Protein AF-A0A7R9H402-F1 (afdb_monomer_lite)

pLDDT: mean 76.62, std 21.18, range [26.0, 96.88]

Organism: Timema poppense (NCBI:txid170557)

Structure (mmCIF, N/CA/C/O backbone):
data_AF-A0A7R9H402-F1
#
_entry.id   AF-A0A7R9H402-F1
#
loop_
_atom_site.group_PDB
_atom_site.id
_atom_site.type_symbol
_atom_site.label_atom_id
_atom_site.label_alt_id
_atom_site.label_comp_id
_atom_site.label_asym_id
_atom_site.label_entity_id
_atom_site.label_seq_id
_atom_site.pdbx_PDB_ins_code
_atom_site.Cartn_x
_atom_site.Cartn_y
_atom_site.Cartn_z
_atom_site.occupancy
_atom_site.B_iso_or_equiv
_atom_site.auth_seq_id
_atom_site.auth_comp_id
_atom_site.auth_asym_id
_atom_site.auth_atom_id
_atom_site.pdbx_PDB_model_num
ATOM 1 N N . GLY A 1 1 ? -50.047 -1.361 28.547 1.00 33.28 1 GLY A N 1
ATOM 2 C CA . GLY A 1 1 ? -51.474 -1.520 28.239 1.00 33.28 1 GLY A CA 1
ATOM 3 C C . GLY A 1 1 ? -52.050 -2.412 29.298 1.00 33.28 1 GLY A C 1
ATOM 4 O O . GLY A 1 1 ? -51.948 -3.623 29.156 1.00 33.28 1 GLY A O 1
ATOM 5 N N . ASP A 1 2 ? -52.531 -1.805 30.378 1.00 35.88 2 ASP A N 1
ATOM 6 C CA . ASP A 1 2 ? -53.203 -2.510 31.464 1.00 35.88 2 ASP A CA 1
ATOM 7 C C . ASP A 1 2 ? -54.542 -3.040 30.960 1.00 35.88 2 ASP A C 1
ATOM 9 O O . ASP A 1 2 ? -55.352 -2.289 30.417 1.00 35.88 2 ASP A O 1
ATOM 13 N N . ARG A 1 3 ? -54.755 -4.350 31.101 1.00 41.81 3 ARG A N 1
ATOM 14 C CA . ARG A 1 3 ? -56.089 -4.941 31.034 1.00 41.81 3 ARG A CA 1
ATOM 15 C C . ARG A 1 3 ? -56.555 -5.130 32.471 1.00 41.81 3 ARG A C 1
ATOM 17 O O . ARG A 1 3 ? -56.022 -5.983 33.177 1.00 41.81 3 ARG A O 1
ATOM 24 N N . ASP A 1 4 ? -57.552 -4.343 32.858 1.00 46.50 4 ASP A N 1
ATOM 25 C CA . ASP A 1 4 ? -58.356 -4.519 34.065 1.00 46.50 4 ASP A CA 1
ATOM 26 C C . ASP A 1 4 ? -59.049 -5.890 34.044 1.00 46.50 4 ASP A C 1
ATOM 28 O O . ASP A 1 4 ? -60.170 -6.053 33.566 1.00 46.50 4 ASP A O 1
ATOM 32 N N . GLY A 1 5 ? -58.358 -6.916 34.534 1.00 53.84 5 GLY A N 1
ATOM 33 C CA . GLY A 1 5 ? -58.950 -8.205 34.864 1.00 53.84 5 GLY A CA 1
ATOM 34 C C . GLY A 1 5 ? -59.250 -8.245 36.356 1.00 53.84 5 GLY A C 1
ATOM 35 O O . GLY A 1 5 ? -58.325 -8.319 37.164 1.00 53.84 5 GLY A O 1
ATOM 36 N N . VAL A 1 6 ? -60.529 -8.205 36.739 1.00 58.22 6 VAL A N 1
ATOM 37 C CA . VAL A 1 6 ? -60.934 -8.402 38.140 1.00 58.22 6 VAL A CA 1
ATOM 38 C C . VAL A 1 6 ? -60.447 -9.781 38.595 1.00 58.22 6 VAL A C 1
ATOM 40 O O . VAL A 1 6 ? -60.819 -10.806 38.026 1.00 58.22 6 VAL A O 1
ATOM 43 N N . ASN A 1 7 ? -59.578 -9.804 39.606 1.00 58.28 7 ASN A N 1
ATOM 44 C CA . ASN A 1 7 ? -58.932 -11.023 40.083 1.00 58.28 7 ASN A CA 1
ATOM 45 C C . ASN A 1 7 ? -59.974 -12.004 40.657 1.00 58.28 7 ASN A C 1
ATOM 47 O O . ASN A 1 7 ? -60.777 -11.637 41.516 1.00 58.28 7 ASN A O 1
ATOM 51 N N . VAL A 1 8 ? -59.943 -13.266 40.217 1.00 59.69 8 VAL A N 1
ATOM 52 C CA . VAL A 1 8 ? -60.850 -14.339 40.675 1.00 59.69 8 VAL A CA 1
ATOM 53 C C . VAL A 1 8 ? -60.802 -14.505 42.201 1.00 59.69 8 VAL A C 1
ATOM 55 O O . VAL A 1 8 ? -61.817 -14.812 42.826 1.00 59.69 8 VAL A O 1
ATOM 58 N N . SER A 1 9 ? -59.655 -14.213 42.824 1.00 58.88 9 SER A N 1
ATOM 59 C CA . SER A 1 9 ? -59.488 -14.236 44.283 1.00 58.88 9 SER A CA 1
ATOM 60 C C . SER A 1 9 ? -60.316 -13.178 45.027 1.00 58.88 9 SER A C 1
ATOM 62 O O . SER A 1 9 ? -60.598 -13.366 46.207 1.00 58.88 9 SER A O 1
ATOM 64 N N . LEU A 1 10 ? -60.744 -12.104 44.352 1.00 69.25 10 LEU A N 1
ATOM 65 C CA . LEU A 1 10 ? -61.640 -11.072 44.891 1.00 69.25 10 LEU A CA 1
ATOM 66 C C . LEU A 1 10 ? -63.116 -11.397 44.629 1.00 69.25 10 LEU A C 1
ATOM 68 O O . LEU A 1 10 ? -63.970 -11.109 45.465 1.00 69.25 10 LEU A O 1
ATOM 72 N N . LEU A 1 11 ? -63.418 -12.045 43.503 1.00 70.06 11 LEU A N 1
ATOM 73 C CA . LEU A 1 11 ? -64.777 -12.439 43.115 1.00 70.06 11 LEU A CA 1
ATOM 74 C C . LEU A 1 11 ? -65.334 -13.573 43.987 1.00 70.06 11 LEU A C 1
ATOM 76 O O . LEU A 1 11 ? -66.489 -13.519 44.403 1.00 70.06 11 LEU A O 1
ATOM 80 N N . VAL A 1 12 ? -64.515 -14.576 44.317 1.00 70.88 12 VAL A N 1
ATOM 81 C CA . VAL A 1 12 ? -64.953 -15.742 45.107 1.00 70.88 12 VAL A CA 1
ATOM 82 C C . VAL A 1 12 ? -65.447 -15.358 46.517 1.00 70.88 12 VAL A C 1
ATOM 84 O O . VAL A 1 12 ? -66.515 -15.831 46.911 1.00 70.88 12 VAL A O 1
ATOM 87 N N . PRO A 1 13 ? -64.761 -14.489 47.288 1.00 73.56 13 PRO A N 1
ATOM 88 C CA . PRO A 1 13 ? -65.270 -13.999 48.569 1.00 73.56 13 PRO A CA 1
ATOM 89 C C . PRO A 1 13 ? -66.532 -13.139 48.444 1.00 73.56 13 PRO A C 1
ATOM 91 O O . PRO A 1 13 ? -67.394 -13.219 49.315 1.00 73.56 13 PRO A O 1
ATOM 94 N N . LEU A 1 14 ? -66.646 -12.328 47.386 1.00 75.38 14 LEU A N 1
ATOM 95 C CA . LEU A 1 14 ? -67.796 -11.446 47.162 1.00 75.38 14 LEU A CA 1
ATOM 96 C C . LEU A 1 14 ? -69.061 -12.240 46.828 1.00 75.38 14 LEU A C 1
ATOM 98 O O . LEU A 1 14 ? -70.107 -11.985 47.412 1.00 75.38 14 LEU A O 1
ATOM 102 N N . VAL A 1 15 ? -68.951 -13.257 45.970 1.00 74.62 15 VAL A N 1
ATOM 103 C CA . VAL A 1 15 ? -70.068 -14.159 45.648 1.00 74.62 15 VAL A CA 1
ATOM 104 C C . VAL A 1 15 ? -70.434 -15.033 46.851 1.00 74.62 15 VAL A C 1
ATOM 106 O O . VAL A 1 15 ? -71.612 -15.254 47.100 1.00 74.62 15 VAL A O 1
ATOM 109 N N . ARG A 1 16 ? -69.454 -15.480 47.655 1.00 74.12 16 ARG A N 1
ATOM 110 C CA . ARG A 1 16 ? -69.721 -16.232 48.900 1.00 74.12 16 ARG A CA 1
ATOM 111 C C . ARG A 1 16 ? -70.418 -15.409 49.985 1.00 74.12 16 ARG A C 1
ATOM 113 O O . ARG A 1 16 ? -71.092 -15.995 50.823 1.00 74.12 16 ARG A O 1
ATOM 120 N N . LYS A 1 17 ? -70.208 -14.090 50.011 1.00 76.31 17 LYS A N 1
ATOM 121 C CA . LYS A 1 17 ? -70.838 -13.167 50.970 1.00 76.31 17 LYS A CA 1
ATOM 122 C C . LYS A 1 17 ? -72.142 -12.556 50.457 1.00 76.31 17 LYS A C 1
ATOM 124 O O . LYS A 1 17 ? -72.828 -11.897 51.230 1.00 76.31 17 LYS A O 1
ATOM 129 N N . ALA A 1 18 ? -72.468 -12.735 49.181 1.00 75.00 18 ALA A N 1
ATOM 130 C CA . ALA A 1 18 ? -73.724 -12.269 48.624 1.00 75.00 18 ALA A CA 1
ATOM 131 C C . ALA A 1 18 ? -74.861 -13.189 49.095 1.00 75.00 18 ALA A C 1
ATOM 133 O O . ALA A 1 18 ? -74.843 -14.392 48.834 1.00 75.00 18 ALA A O 1
ATOM 134 N N . GLU A 1 19 ? -75.852 -12.628 49.787 1.00 69.94 19 GLU A N 1
ATOM 135 C CA . GLU A 1 19 ? -77.073 -13.336 50.187 1.00 69.94 19 GLU A CA 1
ATOM 136 C C . GLU A 1 19 ? -77.995 -13.509 48.971 1.00 69.94 19 GLU A C 1
ATOM 138 O O . GLU A 1 19 ? -78.985 -12.804 48.802 1.00 69.94 19 GLU A O 1
ATOM 143 N N . LEU A 1 20 ? -77.622 -14.422 48.074 1.00 78.69 20 LEU A N 1
ATOM 144 C CA . LEU A 1 20 ? -78.392 -14.743 46.875 1.00 78.69 20 LEU A CA 1
ATOM 145 C C . LEU A 1 20 ? -79.493 -15.755 47.214 1.00 78.69 20 LEU A C 1
ATOM 147 O O . LEU A 1 20 ? -79.241 -16.798 47.822 1.00 78.69 20 LEU A O 1
ATOM 151 N N . SER A 1 21 ? -80.722 -15.479 46.783 1.00 79.81 21 SER A N 1
ATOM 152 C CA . SER A 1 21 ? -81.837 -16.421 46.894 1.00 79.81 21 SER A CA 1
ATOM 153 C C . SER A 1 21 ? -81.616 -17.653 46.007 1.00 79.81 21 SER A C 1
ATOM 155 O O . SER A 1 21 ? -80.896 -17.616 45.009 1.00 79.81 21 SER A O 1
ATOM 157 N N . ARG A 1 22 ? -82.283 -18.772 46.319 1.00 77.38 22 ARG A N 1
ATOM 158 C CA . ARG A 1 22 ? -82.161 -20.023 45.543 1.00 77.38 22 ARG A CA 1
ATOM 159 C C . ARG A 1 22 ? -82.498 -19.839 44.054 1.00 77.38 22 ARG A C 1
ATOM 161 O O . ARG A 1 22 ? -81.888 -20.492 43.214 1.00 77.38 22 ARG A O 1
ATOM 168 N N . SER A 1 23 ? -83.433 -18.944 43.733 1.00 80.12 23 SER A N 1
ATOM 169 C CA . SER A 1 23 ? -83.761 -18.555 42.357 1.00 80.12 23 SER A CA 1
ATOM 170 C C . SER A 1 23 ? -82.635 -17.775 41.684 1.00 80.12 23 SER A C 1
ATOM 172 O O . SER A 1 23 ? -82.338 -18.040 40.528 1.00 80.12 23 SER A O 1
ATOM 174 N N . GLU A 1 24 ? -81.969 -16.863 42.390 1.00 81.06 24 GLU A N 1
ATOM 175 C CA . GLU A 1 24 ? -80.853 -16.079 41.841 1.00 81.06 24 GLU A CA 1
ATOM 176 C C . GLU A 1 24 ? -79.597 -16.931 41.656 1.00 81.06 24 GLU A C 1
ATOM 178 O O . GLU A 1 24 ? -78.908 -16.798 40.649 1.00 81.06 24 GLU A O 1
ATOM 183 N N . VAL A 1 25 ? -79.338 -17.865 42.576 1.00 80.50 25 VAL A N 1
ATOM 184 C CA . VAL A 1 25 ? -78.274 -18.867 42.423 1.00 80.50 25 VAL A CA 1
ATOM 185 C C . VAL A 1 25 ? -78.539 -19.746 41.200 1.00 80.50 25 VAL A C 1
ATOM 187 O O . VAL A 1 25 ? -77.625 -19.966 40.410 1.00 80.50 25 VAL A O 1
ATOM 190 N N . GLN A 1 26 ? -79.777 -20.208 40.996 1.00 81.69 26 GLN A N 1
ATOM 191 C CA . GLN A 1 26 ? -80.131 -21.014 39.825 1.00 81.69 26 GLN A CA 1
ATOM 192 C C . GLN A 1 26 ? -80.039 -20.207 38.522 1.00 81.69 26 GLN A C 1
ATOM 194 O O . GLN A 1 26 ? -79.472 -20.697 37.556 1.00 81.69 26 GLN A O 1
ATOM 199 N N . ILE A 1 27 ? -80.499 -18.951 38.509 1.00 81.00 27 ILE A N 1
ATOM 200 C CA . ILE A 1 27 ? -80.357 -18.048 37.355 1.00 81.00 27 ILE A CA 1
ATOM 201 C C . ILE A 1 27 ? -78.878 -17.819 37.022 1.00 81.00 27 ILE A C 1
ATOM 203 O O . ILE A 1 27 ? -78.514 -17.825 35.849 1.00 81.00 27 ILE A O 1
ATOM 207 N N . LEU A 1 28 ? -78.011 -17.654 38.028 1.00 80.31 28 LEU A N 1
ATOM 208 C CA . LEU A 1 28 ? -76.568 -17.499 37.831 1.00 80.31 28 LEU A CA 1
ATOM 209 C C . LEU A 1 28 ? -75.928 -18.784 37.287 1.00 80.31 28 LEU A C 1
ATOM 211 O O . LEU A 1 28 ? -75.106 -18.714 36.377 1.00 80.31 28 LEU A O 1
ATOM 215 N N . ILE A 1 29 ? -76.329 -19.949 37.806 1.00 79.25 29 ILE A N 1
ATOM 216 C CA . ILE A 1 29 ? -75.907 -21.264 37.305 1.00 79.25 29 ILE A CA 1
ATOM 217 C C . ILE A 1 29 ? -76.334 -21.436 35.843 1.00 79.25 29 ILE A C 1
ATOM 219 O O . ILE A 1 29 ? -75.502 -21.788 35.012 1.00 79.25 29 ILE A O 1
ATOM 223 N N . ASP A 1 30 ? -77.584 -21.119 35.508 1.00 77.56 30 ASP A N 1
ATOM 224 C CA . ASP A 1 30 ? -78.129 -21.259 34.157 1.00 77.56 30 ASP A CA 1
ATOM 225 C C . ASP A 1 30 ? -77.492 -20.258 33.177 1.00 77.56 30 ASP A C 1
ATOM 227 O O . ASP A 1 30 ? -77.243 -20.605 32.026 1.00 77.56 30 ASP A O 1
ATOM 231 N N . LEU A 1 31 ? -77.162 -19.036 33.614 1.00 72.69 31 LEU A N 1
ATOM 232 C CA . LEU A 1 31 ? -76.419 -18.044 32.820 1.00 72.69 31 LEU A CA 1
ATOM 233 C C . LEU A 1 31 ? -74.970 -18.468 32.563 1.00 72.69 31 LEU A C 1
ATOM 235 O O . LEU A 1 31 ? -74.477 -18.301 31.447 1.00 72.69 31 LEU A O 1
ATOM 239 N N . LEU A 1 32 ? -74.290 -19.010 33.575 1.00 73.06 32 LEU A N 1
ATOM 240 C CA . LEU A 1 32 ? -72.915 -19.493 33.450 1.00 73.06 32 LEU A CA 1
ATOM 241 C C . LEU A 1 32 ? -72.846 -20.769 32.599 1.00 73.06 32 LEU A C 1
ATOM 243 O O . LEU A 1 32 ? -71.964 -20.869 31.752 1.00 73.06 32 LEU A O 1
ATOM 247 N N . LEU A 1 33 ? -73.807 -21.688 32.745 1.00 69.81 33 LEU A N 1
ATOM 248 C CA . LEU A 1 33 ? -73.926 -22.898 31.923 1.00 69.81 33 LEU A CA 1
ATOM 249 C C . LEU A 1 33 ? -74.345 -22.586 30.478 1.00 69.81 33 LEU A C 1
ATOM 251 O O . LEU A 1 33 ? -73.743 -23.125 29.552 1.00 69.81 33 LEU A O 1
ATOM 255 N N . ASN A 1 34 ? -75.301 -21.676 30.251 1.00 61.91 34 ASN A N 1
ATOM 256 C CA . ASN A 1 34 ? -75.679 -21.252 28.895 1.00 61.91 34 ASN A CA 1
ATOM 257 C C . ASN A 1 34 ? -74.550 -20.490 28.190 1.00 61.91 34 ASN A C 1
ATOM 259 O O . ASN A 1 34 ? -74.377 -20.638 26.983 1.00 61.91 34 ASN A O 1
ATOM 263 N N . LYS A 1 35 ? -73.730 -19.722 28.921 1.00 58.44 35 LYS A N 1
ATOM 264 C CA . LYS A 1 35 ? -72.498 -19.130 28.368 1.00 58.44 35 LYS A CA 1
ATOM 265 C C . LYS A 1 35 ? -71.402 -20.159 28.085 1.00 58.44 35 LYS A C 1
ATOM 267 O O . LYS A 1 35 ? -70.538 -19.893 27.260 1.00 58.44 35 LYS A O 1
ATOM 272 N N . GLN A 1 36 ? -71.449 -21.324 28.726 1.00 54.25 36 GLN A N 1
ATOM 273 C CA . GLN A 1 36 ? -70.522 -22.432 28.494 1.00 54.25 36 GLN A CA 1
ATOM 274 C C . GLN A 1 36 ? -70.933 -23.317 27.300 1.00 54.25 36 GLN A C 1
ATOM 276 O O . GLN A 1 36 ? -70.096 -24.055 26.788 1.00 54.25 36 GLN A O 1
ATOM 281 N N . GLN A 1 37 ? -72.199 -23.256 26.859 1.00 53.69 37 GLN A N 1
ATOM 282 C CA . GLN A 1 37 ? -72.763 -24.135 25.818 1.00 53.69 37 GLN A CA 1
ATOM 283 C C . GLN A 1 37 ? -73.384 -23.401 24.609 1.00 53.69 37 GLN A C 1
ATOM 285 O O . GLN A 1 37 ? -73.860 -24.051 23.680 1.00 53.69 37 GLN A O 1
ATOM 290 N N . GLY A 1 38 ? -73.399 -22.064 24.586 1.00 48.19 38 GLY A N 1
ATOM 291 C CA . GLY A 1 38 ? -73.928 -21.285 23.461 1.00 48.19 38 GLY A CA 1
ATOM 292 C C . GLY A 1 38 ? -72.970 -21.245 22.254 1.00 48.19 38 GLY A C 1
ATOM 293 O O . GLY A 1 38 ? -71.773 -21.046 22.452 1.00 48.19 38 GLY A O 1
ATOM 294 N N . PRO A 1 39 ? -73.458 -21.349 21.000 1.00 51.41 39 PRO A N 1
ATOM 295 C CA . PRO A 1 39 ? -72.634 -21.339 19.786 1.00 51.41 39 PRO A CA 1
ATOM 296 C C . PRO A 1 39 ? -72.226 -19.914 19.361 1.00 51.41 39 PRO A C 1
ATOM 298 O O . PRO A 1 39 ? -72.243 -19.589 18.177 1.00 51.41 39 PRO A O 1
ATOM 301 N N . ASN A 1 40 ? -71.901 -19.044 20.323 1.00 42.69 40 ASN A N 1
ATOM 302 C CA . ASN A 1 40 ? -71.460 -17.679 20.048 1.00 42.69 40 ASN A CA 1
ATOM 303 C C . ASN A 1 40 ? -69.934 -17.573 20.142 1.00 42.69 40 ASN A C 1
ATOM 305 O O . ASN A 1 40 ? -69.327 -17.778 21.193 1.00 42.69 40 ASN A O 1
ATOM 309 N N . ASP A 1 41 ? -69.375 -17.190 19.001 1.00 49.41 41 ASP A N 1
ATOM 310 C CA . ASP A 1 41 ? -67.984 -17.052 18.553 1.00 49.41 41 ASP A CA 1
ATOM 311 C C . ASP A 1 41 ? -67.081 -16.102 19.385 1.00 49.41 41 ASP A C 1
ATOM 313 O O . ASP A 1 41 ? -66.031 -15.665 18.929 1.00 49.41 41 ASP A O 1
ATOM 317 N N . GLU A 1 42 ? -67.459 -15.762 20.622 1.00 46.34 42 GLU A N 1
ATOM 318 C CA . GLU A 1 42 ? -66.688 -14.878 21.518 1.00 46.34 42 GLU A CA 1
ATOM 319 C C . GLU A 1 42 ? -66.159 -15.587 22.778 1.00 46.34 42 GLU A C 1
ATOM 321 O O . GLU A 1 42 ? -65.463 -14.985 23.595 1.00 46.34 42 GLU A O 1
ATOM 326 N N . HIS A 1 43 ? -66.428 -16.887 22.945 1.00 45.53 43 HIS A N 1
ATOM 327 C CA . HIS A 1 43 ? -65.927 -17.677 24.079 1.00 45.53 43 HIS A CA 1
ATOM 328 C C . HIS A 1 43 ? -64.724 -18.581 23.754 1.00 45.53 43 HIS A C 1
ATOM 330 O O . HIS A 1 43 ? -64.337 -19.420 24.567 1.00 45.53 43 HIS A O 1
ATOM 336 N N . SER A 1 44 ? -64.042 -18.342 22.629 1.00 43.25 44 SER A N 1
ATOM 337 C CA . SER A 1 44 ? -62.791 -19.040 22.289 1.00 43.25 44 SER A CA 1
ATOM 338 C C . SER A 1 44 ? -61.595 -18.648 23.190 1.00 43.25 44 SER A C 1
ATOM 340 O O . SER A 1 44 ? -60.581 -19.346 23.236 1.00 43.25 44 SER A O 1
ATOM 342 N N . GLU A 1 45 ? -61.699 -17.578 23.992 1.00 45.78 45 GLU A N 1
ATOM 343 C CA . GLU A 1 45 ? -60.579 -17.117 24.833 1.00 45.78 45 GLU A CA 1
ATOM 344 C C . GLU A 1 45 ? -60.301 -17.971 26.086 1.00 45.78 45 GLU A C 1
ATOM 346 O O . GLU A 1 45 ? -59.204 -17.871 26.638 1.00 45.78 45 GLU A O 1
ATOM 351 N N . TRP A 1 46 ? -61.229 -18.825 26.542 1.00 45.97 46 TRP A N 1
ATOM 352 C CA . TRP A 1 46 ? -60.999 -19.634 27.754 1.00 45.97 46 TRP A CA 1
ATOM 353 C C . TRP A 1 46 ? -60.494 -21.057 27.502 1.00 45.97 46 TRP A C 1
ATOM 355 O O . TRP A 1 46 ? -59.851 -21.609 28.393 1.00 45.97 46 TRP A O 1
ATOM 365 N N . TYR A 1 47 ? -60.706 -21.635 26.313 1.00 44.66 47 TYR A N 1
ATOM 366 C CA . TYR A 1 47 ? -60.294 -23.024 26.056 1.00 44.66 47 TYR A CA 1
ATOM 367 C C . TYR A 1 47 ? -59.621 -23.296 24.696 1.00 44.66 47 TYR A C 1
ATOM 369 O O . TYR A 1 47 ? -59.000 -24.346 24.576 1.00 44.66 47 TYR A O 1
ATOM 377 N N . GLU A 1 48 ? -59.620 -22.379 23.714 1.00 45.50 48 GLU A N 1
ATOM 378 C CA . GLU A 1 48 ? -59.088 -22.692 22.364 1.00 45.50 48 GLU A CA 1
ATOM 379 C C . GLU A 1 48 ? -58.120 -21.659 21.749 1.00 45.50 48 GLU A C 1
ATOM 381 O O . GLU A 1 48 ? -57.679 -21.815 20.613 1.00 45.50 48 GLU A O 1
ATOM 386 N N . GLY A 1 49 ? -57.687 -20.644 22.503 1.00 41.81 49 GLY A N 1
ATOM 387 C CA . GLY A 1 49 ? -56.836 -19.562 21.978 1.00 41.81 49 GLY A CA 1
ATOM 388 C C . GLY A 1 49 ? -55.346 -19.585 22.344 1.00 41.81 49 GLY A C 1
ATOM 389 O O . GLY A 1 49 ? -54.599 -18.717 21.891 1.00 41.81 49 GLY A O 1
ATOM 390 N N . ARG A 1 50 ? -54.859 -20.530 23.160 1.00 45.44 50 ARG A N 1
ATOM 391 C CA . ARG A 1 50 ? -53.409 -20.726 23.328 1.00 45.44 50 ARG A CA 1
ATOM 392 C C . ARG A 1 50 ? -52.996 -21.935 22.510 1.00 45.44 50 ARG A C 1
ATOM 394 O O . ARG A 1 50 ? -53.123 -23.061 22.975 1.00 45.44 50 ARG A O 1
ATOM 401 N N . GLN A 1 51 ? -52.367 -21.699 21.356 1.00 49.25 51 GLN A N 1
ATOM 402 C CA . GLN A 1 51 ? -51.205 -22.526 21.035 1.00 49.25 51 GLN A CA 1
ATOM 403 C C . GLN A 1 51 ? -50.375 -22.572 22.315 1.00 49.25 51 GLN A C 1
ATOM 405 O O . GLN A 1 51 ? -49.929 -21.519 22.778 1.00 49.25 51 GLN A O 1
ATOM 410 N N . ASP A 1 52 ? -50.317 -23.754 22.928 1.00 58.00 52 ASP A N 1
ATOM 411 C CA . ASP A 1 52 ? -49.670 -24.013 24.205 1.00 58.00 52 ASP A CA 1
ATOM 412 C C . ASP A 1 52 ? -48.391 -23.158 24.273 1.00 58.00 52 ASP A C 1
ATOM 414 O O . ASP A 1 52 ? -47.558 -23.263 23.365 1.00 58.00 52 ASP A O 1
ATOM 418 N N . PRO A 1 53 ? -48.245 -22.216 25.226 1.00 66.00 53 PRO A N 1
ATOM 419 C CA . PRO A 1 53 ? -47.084 -21.329 25.283 1.00 66.00 53 PRO A CA 1
ATOM 420 C C . PRO A 1 53 ? -45.770 -22.119 25.214 1.00 66.00 53 PRO A C 1
ATOM 422 O O . PRO A 1 53 ? -44.786 -21.618 24.678 1.00 66.00 53 PRO A O 1
ATOM 425 N N . VAL A 1 54 ? -45.786 -23.387 25.634 1.00 74.19 54 VAL A N 1
ATOM 426 C CA . VAL A 1 54 ? -44.702 -24.353 25.450 1.00 74.19 54 VAL A CA 1
ATOM 427 C C . VAL A 1 54 ? -44.399 -24.651 23.975 1.00 74.19 54 VAL A C 1
ATOM 429 O O . VAL A 1 54 ? -43.233 -24.700 23.608 1.00 74.19 54 VAL A O 1
ATOM 432 N N . VAL A 1 55 ? -45.390 -24.825 23.099 1.00 78.56 55 VAL A N 1
ATOM 433 C CA . VAL A 1 55 ? -45.197 -25.044 21.650 1.00 78.56 55 VAL A CA 1
ATOM 434 C C . VAL A 1 55 ? -44.629 -23.798 20.972 1.00 78.56 55 VAL A C 1
ATOM 436 O O . VAL A 1 55 ? -43.715 -23.911 20.156 1.00 78.56 55 VAL A O 1
ATOM 439 N N . LYS A 1 56 ? -45.102 -22.601 21.342 1.00 76.00 56 LYS A N 1
ATOM 440 C CA . LYS A 1 56 ? -44.545 -21.342 20.819 1.00 76.00 56 LYS A CA 1
ATOM 441 C C . LYS A 1 56 ? -43.104 -21.129 21.291 1.00 76.00 56 LYS A C 1
ATOM 443 O O . LYS A 1 56 ? -42.255 -20.773 20.479 1.00 76.00 56 LYS A O 1
ATOM 448 N N . LEU A 1 57 ? -42.816 -21.411 22.563 1.00 78.12 57 LEU A N 1
ATOM 449 C CA . LEU A 1 57 ? -41.459 -21.369 23.112 1.00 78.12 57 LEU A CA 1
ATOM 450 C C . LEU A 1 57 ? -40.554 -22.435 22.485 1.00 78.12 57 LEU A C 1
ATOM 452 O O . LEU A 1 57 ? -39.416 -22.127 22.165 1.00 78.12 57 LEU A O 1
ATOM 456 N N . LYS A 1 58 ? -41.054 -23.648 22.223 1.00 80.38 58 LYS A N 1
ATOM 457 C CA . LYS A 1 58 ? -40.315 -24.696 21.498 1.00 80.38 58 LYS A CA 1
ATOM 458 C C . LYS A 1 58 ? -39.995 -24.284 20.065 1.00 80.38 58 LYS A C 1
ATOM 460 O O . LYS A 1 58 ? -38.879 -24.505 19.615 1.00 80.38 58 LYS A O 1
ATOM 465 N N . LYS A 1 59 ? -40.941 -23.659 19.357 1.00 87.44 59 LYS A N 1
ATOM 466 C CA . LYS A 1 59 ? -40.703 -23.138 18.004 1.00 87.44 59 LYS A CA 1
ATOM 467 C C . LYS A 1 59 ? -39.663 -22.015 18.016 1.00 87.44 59 LYS A C 1
ATOM 469 O O . LYS A 1 59 ? -38.743 -22.044 17.211 1.00 87.44 59 LYS A O 1
ATOM 474 N N . GLN A 1 60 ? -39.771 -21.075 18.954 1.00 86.38 60 GLN A N 1
ATOM 475 C CA . GLN A 1 60 ? -38.795 -19.993 19.112 1.00 86.38 60 GLN A CA 1
ATOM 476 C C . GLN A 1 60 ? -37.413 -20.512 19.519 1.00 86.38 60 GLN A C 1
ATOM 478 O O . GLN A 1 60 ? -36.410 -20.005 19.029 1.00 86.38 60 GLN A O 1
ATOM 483 N N . LEU A 1 61 ? -37.352 -21.530 20.381 1.00 87.38 61 LEU A N 1
ATOM 484 C CA . LEU A 1 61 ? -36.107 -22.189 20.758 1.00 87.38 61 LEU A CA 1
ATOM 485 C C . LEU A 1 61 ? -35.471 -22.865 19.540 1.00 87.38 61 LEU A C 1
ATOM 487 O O . LEU A 1 61 ? -34.311 -22.602 19.263 1.00 87.38 61 LEU A O 1
ATOM 491 N N . ALA A 1 62 ? -36.242 -23.625 18.758 1.00 91.38 62 ALA A N 1
ATOM 492 C CA . ALA A 1 62 ? -35.754 -24.265 17.538 1.00 91.38 62 ALA A CA 1
ATOM 493 C C . ALA A 1 62 ? -35.291 -23.245 16.477 1.00 91.38 62 ALA A C 1
ATOM 495 O O . ALA A 1 62 ? -34.275 -23.448 15.819 1.00 91.38 62 ALA A O 1
ATOM 496 N N . GLU A 1 63 ? -35.998 -22.121 16.321 1.00 90.69 63 GLU A N 1
ATOM 497 C CA . GLU A 1 63 ? -35.582 -21.022 15.438 1.00 90.69 63 GLU A CA 1
ATOM 498 C C . GLU A 1 63 ? -34.283 -20.358 15.925 1.00 90.69 63 GLU A C 1
ATOM 500 O O . GLU A 1 63 ? -33.418 -20.032 15.113 1.00 90.69 63 GLU A O 1
ATOM 505 N N . LYS A 1 64 ? -34.109 -20.194 17.243 1.00 89.44 64 LYS A N 1
ATOM 506 C CA . LYS A 1 64 ? -32.882 -19.644 17.840 1.00 89.44 64 LYS A CA 1
ATOM 507 C C . LYS A 1 64 ? -31.707 -20.617 17.777 1.00 89.44 64 LYS A C 1
ATOM 509 O O . LYS A 1 64 ? -30.599 -20.176 17.500 1.00 89.44 64 LYS A O 1
ATOM 514 N N . GLU A 1 65 ? -31.936 -21.910 17.979 1.00 91.50 65 GLU A N 1
ATOM 515 C CA . GLU A 1 65 ? -30.932 -22.966 17.803 1.00 91.50 65 GLU A CA 1
ATOM 516 C C . GLU A 1 65 ? -30.479 -23.055 16.344 1.00 91.50 65 GLU A C 1
ATOM 518 O O . GLU A 1 65 ? -29.283 -23.147 16.077 1.00 91.50 65 GLU A O 1
ATOM 523 N N . LYS A 1 66 ? -31.416 -22.941 15.394 1.00 94.56 66 LYS A N 1
ATOM 524 C CA . LYS A 1 66 ? -31.095 -22.877 13.966 1.00 94.56 66 LYS A CA 1
ATOM 525 C C . LYS A 1 66 ? -30.265 -21.634 13.623 1.00 94.56 66 LYS A C 1
ATOM 527 O O . LYS A 1 66 ? -29.242 -21.766 12.963 1.00 94.56 66 LYS A O 1
ATOM 532 N N . ALA A 1 67 ? -30.662 -20.455 14.103 1.00 89.69 67 ALA A N 1
ATOM 533 C CA . ALA A 1 67 ? -29.904 -19.222 13.879 1.00 89.69 67 ALA A CA 1
ATOM 534 C C . ALA A 1 67 ? -28.499 -19.283 14.506 1.00 89.69 67 ALA A C 1
ATOM 536 O O . ALA A 1 67 ? -27.532 -18.838 13.896 1.00 89.69 67 ALA A O 1
ATOM 537 N N . LEU A 1 68 ? -28.370 -19.885 15.694 1.00 90.88 68 LEU A N 1
ATOM 538 C CA . LEU A 1 68 ? -27.078 -20.097 16.344 1.00 90.88 68 LEU A CA 1
ATOM 539 C C . LEU A 1 68 ? -26.181 -21.040 15.529 1.00 90.88 68 LEU A C 1
ATOM 541 O O . LEU A 1 68 ? -24.984 -20.790 15.421 1.00 90.88 68 LEU A O 1
ATOM 545 N N . ALA A 1 69 ? -26.740 -22.107 14.952 1.00 91.19 69 ALA A N 1
ATOM 546 C CA . ALA A 1 69 ? -25.995 -23.020 14.088 1.00 91.19 69 ALA A CA 1
ATOM 547 C C . ALA A 1 69 ? -25.507 -22.324 12.804 1.00 91.19 69 ALA A C 1
ATOM 549 O O . ALA A 1 69 ? -24.340 -22.463 12.446 1.00 91.19 69 ALA A O 1
ATOM 550 N N . GLU A 1 70 ? -26.363 -21.523 12.160 1.00 92.44 70 GLU A N 1
ATOM 551 C CA . GLU A 1 70 ? -26.001 -20.725 10.978 1.00 92.44 70 GLU A CA 1
ATOM 552 C C . GLU A 1 70 ? -24.898 -19.700 11.301 1.00 92.44 70 GLU A C 1
ATOM 554 O O . GLU A 1 70 ? -23.952 -19.531 10.532 1.00 92.44 70 GLU A O 1
ATOM 559 N N . GLU A 1 71 ? -24.963 -19.052 12.466 1.00 88.12 71 GLU A N 1
ATOM 560 C CA . GLU A 1 71 ? -23.937 -18.105 12.911 1.00 88.12 71 GLU A CA 1
ATOM 561 C C . GLU A 1 71 ? -22.609 -18.805 13.250 1.00 88.12 71 GLU A C 1
ATOM 563 O O . GLU A 1 71 ? -21.536 -18.300 12.912 1.00 88.12 71 GLU A O 1
ATOM 568 N N . GLN A 1 72 ? -22.654 -20.001 13.850 1.00 88.94 72 GLN A N 1
ATOM 569 C CA . GLN A 1 72 ? -21.464 -20.826 14.083 1.00 88.94 72 GLN A CA 1
ATOM 570 C C . GLN A 1 72 ? -20.809 -21.276 12.771 1.00 88.94 72 GLN A C 1
ATOM 572 O O . GLN A 1 72 ? -19.581 -21.239 12.663 1.00 88.94 72 GLN A O 1
ATOM 577 N N . GLU A 1 73 ? -21.598 -21.664 11.770 1.00 92.69 73 GLU A N 1
ATOM 578 C CA . GLU A 1 73 ? -21.099 -22.039 10.444 1.00 92.69 73 GLU A CA 1
ATOM 579 C C . GLU A 1 73 ? -20.484 -20.831 9.718 1.00 92.69 73 GLU A C 1
ATOM 581 O O . GLU A 1 73 ? -19.368 -20.918 9.201 1.00 92.69 73 GLU A O 1
ATOM 586 N N . ALA A 1 74 ? -21.136 -19.666 9.774 1.00 89.69 74 ALA A N 1
ATOM 587 C CA . ALA A 1 74 ? -20.590 -18.421 9.237 1.00 89.69 74 ALA A CA 1
ATOM 588 C C . ALA A 1 74 ? -19.276 -18.021 9.934 1.00 89.69 74 ALA A C 1
ATOM 590 O O . ALA A 1 74 ? -18.303 -17.653 9.270 1.00 89.69 74 ALA A O 1
ATOM 591 N N . ALA A 1 75 ? -19.196 -18.150 11.262 1.00 83.38 75 ALA A N 1
ATOM 592 C CA . ALA A 1 75 ? -17.973 -17.884 12.015 1.00 83.38 75 ALA A CA 1
ATOM 593 C C . ALA A 1 75 ? -16.838 -18.852 11.636 1.00 83.38 75 ALA A C 1
ATOM 595 O O . ALA A 1 75 ? -15.686 -18.429 11.491 1.00 83.38 75 ALA A O 1
ATOM 596 N N . GLN A 1 76 ? -17.146 -20.136 11.424 1.00 90.44 76 GLN A N 1
ATOM 597 C CA . GLN A 1 76 ? -16.174 -21.116 10.931 1.00 90.44 76 GLN A CA 1
ATOM 598 C C . GLN A 1 76 ? -15.696 -20.781 9.514 1.00 90.44 76 GLN A C 1
ATOM 600 O O . GLN A 1 76 ? -14.489 -20.828 9.265 1.00 90.44 76 GLN A O 1
ATOM 605 N N . ALA A 1 77 ? -16.596 -20.368 8.618 1.00 90.81 77 ALA A N 1
ATOM 606 C CA . ALA A 1 77 ? -16.256 -19.949 7.259 1.00 90.81 77 ALA A CA 1
ATOM 607 C C . ALA A 1 77 ? -15.331 -18.716 7.247 1.00 90.81 77 ALA A C 1
ATOM 609 O O . ALA A 1 77 ? -14.328 -18.677 6.523 1.00 90.81 77 ALA A O 1
ATOM 610 N N . VAL A 1 78 ? -15.603 -17.730 8.109 1.00 88.88 78 VAL A N 1
ATOM 611 C CA . VAL A 1 78 ? -14.729 -16.561 8.291 1.00 88.88 78 VAL A CA 1
ATOM 612 C C . VAL A 1 78 ? -13.366 -16.984 8.843 1.00 88.88 78 VAL A C 1
ATOM 614 O O . VAL A 1 78 ? -12.338 -16.545 8.327 1.00 88.88 78 VAL A O 1
ATOM 617 N N . GLN A 1 79 ? -13.315 -17.882 9.833 1.00 87.81 79 GLN A N 1
ATOM 618 C CA . GLN A 1 79 ? -12.046 -18.401 10.355 1.00 87.81 79 GLN A CA 1
ATOM 619 C C . GLN A 1 79 ? -11.237 -19.167 9.302 1.00 87.81 79 GLN A C 1
ATOM 621 O O . GLN A 1 79 ? -10.012 -19.020 9.260 1.00 87.81 79 GLN A O 1
ATOM 626 N N . SER A 1 80 ? -11.878 -19.970 8.445 1.00 89.06 80 SER A N 1
ATOM 627 C CA . SER A 1 80 ? -11.181 -20.640 7.343 1.00 89.06 80 SER A CA 1
ATOM 628 C C . SER A 1 80 ? -10.627 -19.637 6.341 1.00 89.06 80 SER A C 1
ATOM 630 O O . SER A 1 80 ? -9.457 -19.752 5.975 1.00 89.06 80 SER A O 1
ATOM 632 N N . LYS A 1 81 ? -11.403 -18.607 5.978 1.00 93.00 81 LYS A N 1
ATOM 633 C CA . LYS A 1 81 ? -10.942 -17.576 5.044 1.00 93.00 81 LYS A CA 1
ATOM 634 C C . LYS A 1 81 ? -9.787 -16.764 5.623 1.00 93.00 81 LYS A C 1
ATOM 636 O O . LYS A 1 81 ? -8.817 -16.487 4.930 1.00 93.00 81 LYS A O 1
ATOM 641 N N . LEU A 1 82 ? -9.826 -16.464 6.920 1.00 88.25 82 LEU A N 1
ATOM 642 C CA . LEU A 1 82 ? -8.732 -15.785 7.611 1.00 88.25 82 LEU A CA 1
ATOM 643 C C . LEU A 1 82 ? -7.447 -16.631 7.631 1.00 88.25 82 LEU A C 1
ATOM 645 O O . LEU A 1 82 ? -6.343 -16.095 7.548 1.00 88.25 82 LEU A O 1
ATOM 649 N N . ARG A 1 83 ? -7.577 -17.958 7.742 1.00 91.94 83 ARG A N 1
ATOM 650 C CA . ARG A 1 83 ? -6.441 -18.890 7.689 1.00 91.94 83 ARG A CA 1
ATOM 651 C C . ARG A 1 83 ? -5.837 -18.963 6.285 1.00 91.94 83 ARG A C 1
ATOM 653 O O . ARG A 1 83 ? -4.616 -18.965 6.164 1.00 91.94 83 ARG A O 1
ATOM 660 N N . GLU A 1 84 ? -6.678 -18.971 5.255 1.00 89.94 84 GLU A N 1
ATOM 661 C CA . GLU A 1 84 ? -6.269 -18.933 3.848 1.00 89.94 84 GLU A CA 1
ATOM 662 C C . GLU A 1 84 ? -5.544 -17.621 3.515 1.00 89.94 84 GLU A C 1
ATOM 664 O O . GLU A 1 84 ? -4.394 -17.662 3.090 1.00 89.94 84 GLU A O 1
ATOM 669 N N . LEU A 1 85 ? -6.127 -16.468 3.864 1.00 88.94 85 LEU A N 1
ATOM 670 C CA . LEU A 1 85 ? -5.504 -15.151 3.671 1.00 88.94 85 LEU A CA 1
ATOM 671 C C . LEU A 1 85 ? -4.158 -15.025 4.399 1.00 88.94 85 LEU A C 1
ATOM 673 O O . LEU A 1 85 ? -3.215 -14.443 3.873 1.00 88.94 85 LEU A O 1
ATOM 677 N N . ARG A 1 86 ? -4.027 -15.599 5.604 1.00 88.12 86 ARG A N 1
ATOM 678 C CA . ARG A 1 86 ? -2.734 -15.657 6.312 1.00 88.12 86 ARG A CA 1
ATOM 679 C C . ARG A 1 86 ? -1.705 -16.513 5.571 1.00 88.12 86 ARG A C 1
ATOM 681 O O . ARG A 1 86 ? -0.525 -16.168 5.575 1.00 88.12 86 ARG A O 1
ATOM 688 N N . SER A 1 87 ? -2.129 -17.620 4.965 1.00 89.06 87 SER A N 1
ATOM 689 C CA . SER A 1 87 ? -1.254 -18.479 4.161 1.00 89.06 87 SER A CA 1
ATOM 690 C C . SER A 1 87 ? -0.804 -17.771 2.883 1.00 89.06 87 SER A C 1
ATOM 692 O O . SER A 1 87 ? 0.388 -17.758 2.583 1.00 89.06 87 SER A O 1
ATOM 694 N N . GLU A 1 88 ? -1.734 -17.131 2.171 1.00 90.12 88 GLU A N 1
ATOM 695 C CA . GLU A 1 88 ? -1.456 -16.342 0.967 1.00 90.12 88 GLU A CA 1
ATOM 696 C C . GLU A 1 88 ? -0.495 -15.190 1.273 1.00 90.12 88 GLU A C 1
ATOM 698 O O . GLU A 1 88 ? 0.550 -15.077 0.632 1.00 90.12 88 GLU A O 1
ATOM 703 N N . LEU A 1 89 ? -0.765 -14.411 2.326 1.00 86.56 89 LEU A N 1
ATOM 704 C CA . LEU A 1 89 ? 0.105 -13.318 2.765 1.00 86.56 89 LEU A CA 1
ATOM 705 C C . LEU A 1 89 ? 1.523 -13.807 3.086 1.00 86.56 89 LEU A C 1
ATOM 707 O O . LEU A 1 89 ? 2.502 -13.171 2.698 1.00 86.56 89 LEU A O 1
ATOM 711 N N . ASN A 1 90 ? 1.653 -14.945 3.772 1.00 86.62 90 ASN A N 1
ATOM 712 C CA . ASN A 1 90 ? 2.962 -15.528 4.063 1.00 86.62 90 ASN A CA 1
ATOM 713 C C . ASN A 1 90 ? 3.683 -15.995 2.790 1.00 86.62 90 ASN A C 1
ATOM 715 O O . ASN A 1 90 ? 4.896 -15.809 2.680 1.00 86.62 90 ASN A O 1
ATOM 719 N N . SER A 1 91 ? 2.958 -16.566 1.825 1.00 88.56 91 SER A N 1
ATOM 720 C CA . SER A 1 91 ? 3.535 -16.989 0.545 1.00 88.56 91 SER A CA 1
ATOM 721 C C . SER A 1 91 ? 4.013 -15.800 -0.296 1.00 88.56 91 SER A C 1
ATOM 723 O O . SER A 1 91 ? 5.146 -15.816 -0.779 1.00 88.56 91 SER A O 1
ATOM 725 N N . GLU A 1 92 ? 3.227 -14.722 -0.375 1.00 88.06 92 GLU A N 1
ATOM 726 C CA . GLU A 1 92 ? 3.610 -13.496 -1.081 1.00 88.06 92 GLU A CA 1
ATOM 727 C C . GLU A 1 92 ? 4.765 -12.785 -0.383 1.00 88.06 92 GLU A C 1
ATOM 729 O O . GLU A 1 92 ? 5.719 -12.367 -1.037 1.00 88.06 92 GLU A O 1
ATOM 734 N N . ARG A 1 93 ? 4.764 -12.734 0.954 1.00 87.62 93 ARG A N 1
ATOM 735 C CA . ARG A 1 93 ? 5.905 -12.219 1.716 1.00 87.62 93 ARG A CA 1
ATOM 736 C C . ARG A 1 93 ? 7.178 -13.011 1.416 1.00 87.62 93 ARG A C 1
ATOM 738 O O . ARG A 1 93 ? 8.230 -12.403 1.225 1.00 87.62 93 ARG A O 1
ATOM 745 N N . SER A 1 94 ? 7.105 -14.341 1.340 1.00 88.38 94 SER A N 1
ATOM 746 C CA . SER A 1 94 ? 8.257 -15.175 0.969 1.00 88.38 94 SER A CA 1
ATOM 747 C C . SER A 1 94 ? 8.727 -14.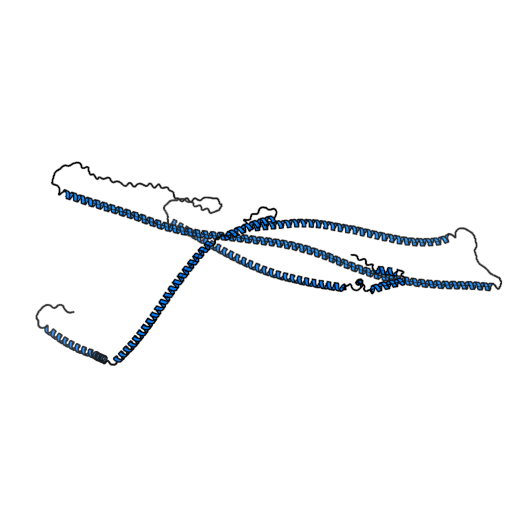888 -0.459 1.00 88.38 94 SER A C 1
ATOM 749 O O . SER A 1 94 ? 9.930 -14.760 -0.690 1.00 88.38 94 SER A O 1
ATOM 751 N N . ARG A 1 95 ? 7.795 -14.738 -1.408 1.00 93.69 95 ARG A N 1
ATOM 752 C CA . ARG A 1 95 ? 8.095 -14.426 -2.812 1.00 93.69 95 ARG A CA 1
ATOM 753 C C . ARG A 1 95 ? 8.771 -13.064 -2.963 1.00 93.69 95 ARG A C 1
ATOM 755 O O . ARG A 1 95 ? 9.811 -12.972 -3.608 1.00 93.69 95 ARG A O 1
ATOM 762 N N . LEU A 1 96 ? 8.232 -12.030 -2.316 1.00 87.75 96 LEU A N 1
ATOM 763 C CA . LEU A 1 96 ? 8.825 -10.692 -2.287 1.00 87.75 96 LEU A CA 1
ATOM 764 C C . LEU A 1 96 ? 10.210 -10.708 -1.636 1.00 87.75 96 LEU A C 1
ATOM 766 O O . LEU A 1 96 ? 11.143 -10.139 -2.187 1.00 87.75 96 LEU A O 1
ATOM 770 N N . THR A 1 97 ? 10.377 -11.422 -0.519 1.00 88.69 97 THR A N 1
ATOM 771 C CA . THR A 1 97 ? 11.688 -11.560 0.140 1.00 88.69 97 THR A CA 1
ATOM 772 C C . THR A 1 97 ? 12.725 -12.181 -0.801 1.00 88.69 97 THR A C 1
ATOM 774 O O . THR A 1 97 ? 13.857 -11.710 -0.877 1.00 88.69 97 THR A O 1
ATOM 777 N N . GLN A 1 98 ? 12.341 -13.211 -1.561 1.00 91.62 98 GLN A N 1
ATOM 778 C CA . GLN A 1 98 ? 13.220 -13.838 -2.547 1.00 91.62 98 GLN A CA 1
ATOM 779 C C . GLN A 1 98 ? 13.556 -12.894 -3.712 1.00 91.62 98 GLN A C 1
ATOM 781 O O . GLN A 1 98 ? 14.716 -12.826 -4.114 1.00 91.62 98 GLN A O 1
ATOM 786 N N . MET A 1 99 ? 12.571 -12.150 -4.222 1.00 89.44 99 MET A N 1
ATOM 787 C CA . MET A 1 99 ? 12.759 -11.156 -5.285 1.00 89.44 99 MET A CA 1
ATOM 788 C C . MET A 1 99 ? 13.712 -10.037 -4.840 1.00 89.44 99 MET A C 1
ATOM 790 O O . MET A 1 99 ? 14.646 -9.704 -5.564 1.00 89.44 99 MET A O 1
ATOM 794 N N . CYS A 1 100 ? 13.535 -9.506 -3.625 1.00 85.12 100 CYS A N 1
ATOM 795 C CA . CYS A 1 100 ? 14.444 -8.516 -3.046 1.00 85.12 100 CYS A CA 1
ATOM 796 C C . CYS A 1 100 ? 15.870 -9.064 -2.956 1.00 85.12 100 CYS A C 1
ATOM 798 O O . CYS A 1 100 ? 16.800 -8.400 -3.401 1.00 85.12 100 CYS A O 1
ATOM 800 N N . ARG A 1 101 ? 16.043 -10.307 -2.484 1.00 91.69 101 ARG A N 1
ATOM 801 C CA . ARG A 1 101 ? 17.365 -10.943 -2.412 1.00 91.69 101 ARG A CA 1
ATOM 802 C C . ARG A 1 101 ? 18.027 -11.071 -3.786 1.00 91.69 101 ARG A C 1
ATOM 804 O O . ARG A 1 101 ? 19.220 -10.827 -3.914 1.00 91.69 101 ARG A O 1
ATOM 811 N N . GLN A 1 102 ? 17.267 -11.426 -4.822 1.00 89.50 102 GLN A N 1
ATOM 812 C CA . GLN A 1 102 ? 17.782 -11.504 -6.195 1.00 89.50 102 GLN A CA 1
ATOM 813 C C . GLN A 1 102 ? 18.211 -10.133 -6.729 1.00 89.50 102 GLN A C 1
ATOM 815 O O . GLN A 1 102 ? 19.240 -10.027 -7.393 1.00 89.50 102 GLN A O 1
ATOM 820 N N . LEU A 1 103 ? 17.446 -9.081 -6.429 1.00 88.00 103 LEU A N 1
ATOM 821 C CA . LEU A 1 103 ? 17.802 -7.715 -6.810 1.00 88.00 103 LEU A CA 1
ATOM 822 C C . LEU A 1 103 ? 19.041 -7.220 -6.052 1.00 88.00 103 LEU A C 1
ATOM 824 O O . LEU A 1 103 ? 19.904 -6.596 -6.661 1.00 88.00 103 LEU A O 1
ATOM 828 N N . GLU A 1 104 ? 19.178 -7.543 -4.765 1.00 86.00 104 GLU A N 1
ATOM 829 C CA . GLU A 1 104 ? 20.376 -7.253 -3.965 1.00 86.00 104 GLU A CA 1
ATOM 830 C C . GLU A 1 104 ? 21.614 -7.992 -4.499 1.00 86.00 104 GLU A C 1
ATOM 832 O O . GLU A 1 104 ? 22.682 -7.398 -4.662 1.00 86.00 104 GLU A O 1
ATOM 837 N N . GLU A 1 105 ? 21.482 -9.275 -4.844 1.00 91.88 105 GLU A N 1
ATOM 838 C CA . GLU A 1 105 ? 22.541 -10.056 -5.497 1.00 91.88 105 GLU A CA 1
ATOM 839 C C . GLU A 1 105 ? 22.919 -9.460 -6.865 1.00 91.88 105 GLU A C 1
ATOM 841 O O . GLU A 1 105 ? 24.100 -9.325 -7.185 1.00 91.88 105 GLU A O 1
ATOM 846 N N . GLY A 1 106 ? 21.936 -9.024 -7.657 1.00 89.56 106 GLY A N 1
ATOM 847 C CA . GLY A 1 106 ? 22.174 -8.337 -8.927 1.00 89.56 106 GLY A CA 1
ATOM 848 C C . GLY A 1 106 ? 22.883 -6.992 -8.748 1.00 89.56 106 GLY A C 1
ATOM 849 O O . GLY A 1 106 ? 23.834 -6.688 -9.473 1.00 89.56 106 GLY A O 1
ATOM 850 N N . LEU A 1 107 ? 22.468 -6.205 -7.754 1.00 87.25 107 LEU A N 1
ATOM 851 C CA . LEU A 1 107 ? 23.079 -4.920 -7.432 1.00 87.25 107 LEU A CA 1
ATOM 852 C C . LEU A 1 107 ? 24.532 -5.106 -6.992 1.00 87.25 107 LEU A C 1
ATOM 854 O O . LEU A 1 107 ? 25.415 -4.450 -7.534 1.00 87.25 107 LEU A O 1
ATOM 858 N N . THR A 1 108 ? 24.798 -6.040 -6.077 1.00 90.38 108 THR A N 1
ATOM 859 C CA . THR A 1 108 ? 26.162 -6.337 -5.609 1.00 90.38 108 THR A CA 1
ATOM 860 C C . THR A 1 108 ? 27.064 -6.840 -6.738 1.00 90.38 108 THR A C 1
ATOM 862 O O . THR A 1 108 ? 28.213 -6.400 -6.839 1.00 90.38 108 THR A O 1
ATOM 865 N N . ALA A 1 109 ? 26.547 -7.675 -7.647 1.00 91.88 109 ALA A N 1
ATOM 866 C CA . ALA A 1 109 ? 27.272 -8.088 -8.846 1.00 91.88 109 ALA A CA 1
ATOM 867 C C . ALA A 1 109 ? 27.631 -6.880 -9.728 1.00 91.88 109 ALA A C 1
ATOM 869 O O . ALA A 1 109 ? 28.797 -6.713 -10.095 1.00 91.88 109 ALA A O 1
ATOM 870 N N . LYS A 1 110 ? 26.676 -5.979 -9.992 1.00 90.06 110 LYS A N 1
ATOM 871 C CA . LYS A 1 110 ? 26.932 -4.755 -10.767 1.00 90.06 110 LYS A CA 1
ATOM 872 C C . LYS A 1 110 ? 27.894 -3.797 -10.078 1.00 90.06 110 LYS A C 1
ATOM 874 O O . LYS A 1 110 ? 28.774 -3.254 -10.742 1.00 90.06 110 LYS A O 1
ATOM 879 N N . THR A 1 111 ? 27.822 -3.651 -8.759 1.00 87.25 111 THR A N 1
ATOM 880 C CA . THR A 1 111 ? 28.813 -2.891 -7.989 1.00 87.25 111 THR A CA 1
ATOM 881 C C . THR A 1 111 ? 30.214 -3.489 -8.145 1.00 87.25 111 THR A C 1
ATOM 883 O O . THR A 1 111 ? 31.172 -2.746 -8.350 1.00 87.25 111 THR A O 1
ATOM 886 N N . SER A 1 112 ? 30.353 -4.820 -8.123 1.00 91.00 112 SER A N 1
ATOM 887 C CA . SER A 1 112 ? 31.650 -5.483 -8.323 1.00 91.00 112 SER A CA 1
ATOM 888 C C . SER A 1 112 ? 32.202 -5.323 -9.750 1.00 91.00 112 SER A C 1
ATOM 890 O O . SER A 1 112 ? 33.408 -5.125 -9.926 1.00 91.00 112 SER A O 1
ATOM 892 N N . GLU A 1 113 ? 31.335 -5.327 -10.771 1.00 93.44 113 GLU A N 1
ATOM 893 C CA . GLU A 1 113 ? 31.712 -5.035 -12.162 1.00 93.44 113 GLU A CA 1
ATOM 894 C C . GLU A 1 113 ? 32.230 -3.599 -12.295 1.00 93.44 113 GLU A C 1
ATOM 896 O O . GLU A 1 113 ? 33.311 -3.384 -12.844 1.00 93.44 113 GLU A O 1
ATOM 901 N N . VAL A 1 114 ? 31.503 -2.622 -11.739 1.00 89.44 114 VAL A N 1
ATOM 902 C CA . VAL A 1 114 ? 31.921 -1.212 -11.724 1.00 89.44 114 VAL A CA 1
ATOM 903 C C . VAL A 1 114 ? 33.259 -1.055 -11.006 1.00 89.44 114 VAL A C 1
ATOM 905 O O . VAL A 1 114 ? 34.157 -0.409 -11.541 1.00 89.44 114 VAL A O 1
ATOM 908 N N . GLN A 1 115 ? 33.444 -1.700 -9.853 1.00 91.75 115 GLN A N 1
ATOM 909 C CA . GLN A 1 115 ? 34.712 -1.664 -9.125 1.00 91.75 115 GLN A CA 1
ATOM 910 C C . GLN A 1 115 ? 35.866 -2.222 -9.970 1.00 91.75 115 GLN A C 1
ATOM 912 O O . GLN A 1 115 ? 36.937 -1.624 -10.040 1.00 91.75 115 GLN A O 1
ATOM 917 N N . THR A 1 116 ? 35.629 -3.330 -10.676 1.00 94.19 116 THR A N 1
ATOM 918 C CA . THR A 1 116 ? 36.615 -3.939 -11.580 1.00 94.19 116 THR A CA 1
ATOM 919 C C . THR A 1 116 ? 36.962 -3.008 -12.744 1.00 94.19 116 THR A C 1
ATOM 921 O O . THR A 1 116 ? 38.131 -2.893 -13.120 1.00 94.19 116 THR A O 1
ATOM 924 N N . LEU A 1 117 ? 35.969 -2.319 -13.313 1.00 93.62 117 LEU A N 1
ATOM 925 C CA . LEU A 1 117 ? 36.181 -1.326 -14.367 1.00 93.62 117 LEU A CA 1
ATOM 926 C C . LEU A 1 117 ? 36.974 -0.119 -13.858 1.00 93.62 117 LEU A C 1
ATOM 928 O O . LEU A 1 117 ? 37.902 0.305 -14.541 1.00 93.62 117 LEU A O 1
ATOM 932 N N . ILE A 1 118 ? 36.679 0.379 -12.653 1.00 90.31 118 ILE A N 1
ATOM 933 C CA . ILE A 1 118 ? 37.449 1.452 -12.006 1.00 90.31 118 ILE A CA 1
ATOM 934 C C . ILE A 1 118 ? 38.916 1.038 -11.866 1.00 90.31 118 ILE A C 1
ATOM 936 O O . ILE A 1 118 ? 39.798 1.791 -12.272 1.00 90.31 118 ILE A O 1
ATOM 940 N N . THR A 1 119 ? 39.190 -0.174 -11.371 1.00 93.06 119 THR A N 1
ATOM 941 C CA . THR A 1 119 ? 40.566 -0.677 -11.240 1.00 93.06 119 THR A CA 1
ATOM 942 C C . THR A 1 119 ? 41.265 -0.796 -12.595 1.00 93.06 119 THR A C 1
ATOM 944 O O . THR A 1 119 ? 42.423 -0.408 -12.726 1.00 93.06 119 THR A O 1
ATOM 947 N N . ARG A 1 120 ? 40.577 -1.279 -13.639 1.00 95.19 120 ARG A N 1
ATOM 948 C CA . ARG A 1 120 ? 41.144 -1.327 -15.000 1.00 95.19 120 ARG A CA 1
ATOM 949 C C . ARG A 1 120 ? 41.462 0.063 -15.540 1.00 95.19 120 ARG A C 1
ATOM 951 O O . ARG A 1 120 ? 42.499 0.242 -16.171 1.00 95.19 120 ARG A O 1
ATOM 958 N N . LEU A 1 121 ? 40.584 1.029 -15.294 1.00 91.06 121 LEU A N 1
ATOM 959 C CA . LEU A 1 121 ? 40.762 2.402 -15.747 1.00 91.06 121 LEU A CA 1
ATOM 960 C C . LEU A 1 121 ? 41.931 3.068 -15.007 1.00 91.06 121 LEU A C 1
ATOM 962 O O . LEU A 1 121 ? 42.759 3.700 -15.654 1.00 91.06 121 LEU A O 1
ATOM 966 N N . GLN A 1 122 ? 42.074 2.830 -13.699 1.00 92.81 122 GLN A N 1
ATOM 967 C CA . GLN A 1 122 ? 43.244 3.246 -12.914 1.00 92.81 122 GLN A CA 1
ATOM 968 C C . GLN A 1 122 ? 44.546 2.672 -13.483 1.00 92.81 122 GLN A C 1
ATOM 970 O O . GLN A 1 122 ? 45.460 3.435 -13.791 1.00 92.81 122 GLN A O 1
ATOM 975 N N . LEU A 1 123 ? 44.603 1.361 -13.734 1.00 93.88 123 LEU A N 1
ATOM 976 C CA . LEU A 1 123 ? 45.779 0.726 -14.338 1.00 93.88 123 LEU A CA 1
ATOM 977 C C . LEU A 1 123 ? 46.101 1.295 -15.729 1.00 93.88 123 LEU A C 1
ATOM 979 O O . LEU A 1 123 ? 47.266 1.521 -16.049 1.00 93.88 123 LEU A O 1
ATOM 983 N N . ALA A 1 124 ? 45.085 1.573 -16.551 1.00 88.69 124 ALA A N 1
ATOM 984 C CA . ALA A 1 124 ? 45.278 2.197 -17.859 1.00 88.69 124 ALA A CA 1
ATOM 985 C C . ALA A 1 124 ? 45.815 3.634 -17.739 1.00 88.69 124 ALA A C 1
ATOM 987 O O . ALA A 1 124 ? 46.715 4.020 -18.485 1.00 88.69 124 ALA A O 1
ATOM 988 N N . THR A 1 125 ? 45.313 4.419 -16.779 1.00 88.50 125 THR A N 1
ATOM 989 C CA . THR A 1 125 ? 45.826 5.772 -16.519 1.00 88.50 125 THR A CA 1
ATOM 990 C C . THR A 1 125 ? 47.257 5.759 -15.990 1.00 88.50 125 THR A C 1
ATOM 992 O O . THR A 1 125 ? 48.066 6.584 -16.413 1.00 88.50 125 THR A O 1
ATOM 995 N N . GLU A 1 126 ? 47.604 4.804 -15.125 1.00 92.44 126 GLU A N 1
ATOM 996 C CA . GLU A 1 126 ? 48.967 4.617 -14.626 1.00 92.44 126 GLU A CA 1
ATOM 997 C C . GLU A 1 126 ? 49.918 4.232 -15.765 1.00 92.44 126 GLU A C 1
ATOM 999 O O . GLU A 1 126 ? 50.970 4.856 -15.912 1.00 92.44 126 GLU A O 1
ATOM 1004 N N . ALA A 1 127 ? 49.519 3.297 -16.633 1.00 91.44 127 ALA A N 1
ATOM 1005 C CA . ALA A 1 127 ? 50.285 2.912 -17.817 1.00 91.44 127 ALA A CA 1
ATOM 1006 C C . ALA A 1 127 ? 50.513 4.094 -18.776 1.00 91.44 127 ALA A C 1
ATOM 1008 O O . ALA A 1 127 ? 51.652 4.361 -19.157 1.00 91.44 127 ALA A O 1
ATOM 1009 N N . ALA A 1 128 ? 49.466 4.862 -19.095 1.00 86.69 128 ALA A N 1
ATOM 1010 C CA . ALA A 1 128 ? 49.584 6.057 -19.934 1.00 86.69 128 ALA A CA 1
ATOM 1011 C C . ALA A 1 128 ? 50.476 7.133 -19.287 1.00 86.69 128 ALA A C 1
ATOM 1013 O O . ALA A 1 128 ? 51.241 7.819 -19.968 1.00 86.69 128 ALA A O 1
ATOM 1014 N N . SER A 1 129 ? 50.420 7.274 -17.957 1.00 88.56 129 SER A N 1
ATOM 1015 C CA . SER A 1 129 ? 51.292 8.193 -17.221 1.00 88.56 129 SER A CA 1
ATOM 1016 C C . SER A 1 129 ? 52.762 7.761 -17.267 1.00 88.56 129 SER A C 1
ATOM 1018 O O . SER A 1 129 ? 53.637 8.612 -17.441 1.00 88.56 129 SER A O 1
ATOM 1020 N N . ALA A 1 130 ? 53.034 6.456 -17.181 1.00 91.31 130 ALA A N 1
ATOM 1021 C CA . ALA A 1 130 ? 54.372 5.888 -17.284 1.00 91.31 130 ALA A CA 1
ATOM 1022 C C . ALA A 1 130 ? 54.935 6.031 -18.706 1.00 91.31 130 ALA A C 1
ATOM 1024 O O . ALA A 1 130 ? 56.084 6.438 -18.874 1.00 91.31 130 ALA A O 1
ATOM 1025 N N . GLU A 1 131 ? 54.118 5.788 -19.734 1.00 89.62 131 GLU A N 1
ATOM 1026 C CA . GLU A 1 131 ? 54.494 5.993 -21.137 1.00 89.62 131 GLU A CA 1
ATOM 1027 C C . GLU A 1 131 ? 54.816 7.466 -21.419 1.00 89.62 131 GLU A C 1
ATOM 1029 O O . GLU A 1 131 ? 55.863 7.785 -21.985 1.00 89.62 131 GLU A O 1
ATOM 1034 N N . LYS A 1 132 ? 53.982 8.391 -20.925 1.00 88.19 132 LYS A N 1
ATOM 1035 C CA . LYS A 1 132 ? 54.262 9.830 -21.000 1.00 88.19 132 LYS A CA 1
ATOM 1036 C C . LYS A 1 132 ? 55.597 10.179 -20.338 1.00 88.19 132 LYS A C 1
ATOM 1038 O O . LYS A 1 132 ? 56.365 10.958 -20.899 1.00 88.19 132 LYS A O 1
ATOM 1043 N N . GLN A 1 133 ? 55.891 9.628 -19.159 1.00 86.75 133 GLN A N 1
ATOM 1044 C CA . GLN A 1 133 ? 57.177 9.848 -18.488 1.00 86.75 133 GLN A CA 1
ATOM 1045 C C . GLN A 1 133 ? 58.354 9.290 -19.299 1.00 86.75 133 GLN A C 1
ATOM 1047 O O . GLN A 1 133 ? 59.376 9.965 -19.408 1.00 86.75 133 GLN A O 1
ATOM 1052 N N . ALA A 1 134 ? 58.207 8.112 -19.908 1.00 88.44 134 ALA A N 1
ATOM 1053 C CA . ALA A 1 134 ? 59.229 7.515 -20.764 1.00 88.44 134 ALA A CA 1
ATOM 1054 C C . ALA A 1 134 ? 59.513 8.377 -22.006 1.00 88.44 134 ALA A C 1
ATOM 1056 O O . ALA A 1 134 ? 60.673 8.661 -22.301 1.00 88.44 134 ALA A O 1
ATOM 1057 N N . LEU A 1 135 ? 58.473 8.876 -22.683 1.00 83.88 135 LEU A N 1
ATOM 1058 C CA . LEU A 1 135 ? 58.614 9.783 -23.829 1.00 83.88 135 LEU A CA 1
ATOM 1059 C C . LEU A 1 135 ? 59.276 11.110 -23.437 1.00 83.88 135 LEU A C 1
ATOM 1061 O O . LEU A 1 135 ? 60.132 11.619 -24.161 1.00 83.88 135 LEU A O 1
ATOM 1065 N N . VAL A 1 136 ? 58.935 11.660 -22.267 1.00 84.00 136 VAL A N 1
ATOM 1066 C CA . VAL A 1 136 ? 59.594 12.862 -21.732 1.00 84.00 136 VAL A CA 1
ATOM 1067 C C . VAL A 1 136 ? 61.078 12.600 -21.462 1.00 84.00 136 VAL A C 1
ATOM 1069 O O . VAL A 1 136 ? 61.915 13.422 -21.839 1.00 84.00 136 VAL A O 1
ATOM 1072 N N . GLN A 1 137 ? 61.427 11.459 -20.861 1.00 81.56 137 GLN A N 1
ATOM 1073 C CA . GLN A 1 137 ? 62.824 11.075 -20.635 1.00 81.56 137 GLN A CA 1
ATOM 1074 C C . GLN A 1 137 ? 63.583 10.875 -21.954 1.00 81.56 137 GLN A C 1
ATOM 1076 O O . GLN A 1 137 ? 64.714 11.343 -22.081 1.00 81.56 137 GLN A O 1
ATOM 1081 N N . GLN A 1 138 ? 62.963 10.254 -22.960 1.00 77.81 138 GLN A N 1
ATOM 1082 C CA . GLN A 1 138 ? 63.550 10.093 -24.292 1.00 77.81 138 GLN A CA 1
ATOM 1083 C C . GLN A 1 138 ? 63.784 11.449 -24.978 1.00 77.81 138 GLN A C 1
ATOM 1085 O O . GLN A 1 138 ? 64.852 11.678 -25.547 1.00 77.81 138 GLN A O 1
ATOM 1090 N N . GLY A 1 139 ? 62.831 12.380 -24.867 1.00 73.44 139 GLY A N 1
ATOM 1091 C CA . GLY A 1 139 ? 62.990 13.754 -25.346 1.00 73.44 139 GLY A CA 1
ATOM 1092 C C . GLY A 1 139 ? 64.143 14.488 -24.654 1.00 73.44 139 GLY A C 1
ATOM 1093 O O . GLY A 1 139 ? 64.943 15.148 -25.314 1.00 73.44 139 GLY A O 1
ATOM 1094 N N . GLN A 1 140 ? 64.296 14.319 -23.338 1.00 71.25 140 GLN A N 1
ATOM 1095 C CA . GLN A 1 140 ? 65.419 14.890 -22.586 1.00 71.25 140 GLN A CA 1
ATOM 1096 C C . GLN A 1 140 ? 66.769 14.281 -22.995 1.00 71.25 140 GLN A C 1
ATOM 1098 O O . GLN A 1 140 ? 67.743 15.016 -23.132 1.00 71.25 140 GLN A O 1
ATOM 1103 N N . GLN A 1 141 ? 66.838 12.974 -23.260 1.00 63.44 141 GLN A N 1
ATOM 1104 C CA . GLN A 1 141 ? 68.054 12.327 -23.767 1.00 63.44 141 GLN A CA 1
ATOM 1105 C C . GLN A 1 141 ? 68.420 12.807 -25.181 1.00 63.44 141 GLN A C 1
ATOM 1107 O O . GLN A 1 141 ? 69.589 13.092 -25.441 1.00 63.44 141 GLN A O 1
ATOM 1112 N N . HIS A 1 142 ? 67.438 12.988 -26.071 1.00 57.09 142 HIS A N 1
ATOM 1113 C CA . HIS A 1 142 ? 67.657 13.590 -27.393 1.00 57.09 142 HIS A CA 1
ATOM 1114 C C . HIS A 1 142 ? 68.154 15.047 -27.303 1.00 57.09 142 HIS A C 1
ATOM 1116 O O . HIS A 1 142 ? 69.003 15.448 -28.098 1.00 57.09 142 HIS A O 1
ATOM 1122 N N . CYS A 1 143 ? 67.713 15.818 -26.303 1.00 48.94 143 CYS A N 1
ATOM 1123 C CA . CYS A 1 143 ? 68.237 17.163 -26.034 1.00 48.94 143 CYS A CA 1
ATOM 1124 C C . CYS A 1 143 ? 69.659 17.171 -25.440 1.00 48.94 143 CYS A C 1
ATOM 1126 O O . CYS A 1 143 ? 70.369 18.154 -25.608 1.00 48.94 143 CYS A O 1
ATOM 1128 N N . VAL A 1 144 ? 70.106 16.102 -24.770 1.00 48.69 144 VAL A N 1
ATOM 1129 C CA . VAL A 1 144 ? 71.471 16.010 -24.206 1.00 48.69 144 VAL A CA 1
ATOM 1130 C C . VAL A 1 144 ? 72.502 15.570 -25.254 1.00 48.69 144 VAL A C 1
ATOM 1132 O O . VAL A 1 144 ? 73.657 15.983 -25.179 1.00 48.69 144 VAL A O 1
ATOM 1135 N N . ILE A 1 145 ? 72.102 14.799 -26.273 1.00 45.88 145 ILE A N 1
ATOM 1136 C CA . ILE A 1 145 ? 72.970 14.484 -27.428 1.00 45.88 145 ILE A CA 1
ATOM 1137 C C . ILE A 1 145 ? 73.137 15.717 -28.342 1.00 45.88 145 ILE A C 1
ATOM 1139 O O . ILE A 1 145 ? 74.141 15.850 -29.040 1.00 45.88 145 ILE A O 1
ATOM 1143 N N . ALA A 1 146 ? 72.200 16.667 -28.282 1.00 40.78 146 ALA A N 1
ATOM 1144 C CA . ALA A 1 146 ? 72.293 17.969 -28.929 1.00 40.78 146 ALA A CA 1
ATOM 1145 C C . ALA A 1 146 ? 72.842 19.046 -27.969 1.00 40.78 146 ALA A C 1
ATOM 1147 O O . ALA A 1 146 ? 72.112 19.906 -27.485 1.00 40.78 146 ALA A O 1
ATOM 1148 N N . GLY A 1 147 ? 74.152 19.055 -27.729 1.00 34.03 147 GLY A N 1
ATOM 1149 C CA . GLY A 1 147 ? 74.832 20.239 -27.191 1.00 34.03 147 GLY A CA 1
ATOM 1150 C C . GLY A 1 147 ? 76.195 20.463 -27.857 1.00 34.03 147 GLY A C 1
ATOM 1151 O O . GLY A 1 147 ? 76.817 19.475 -28.243 1.00 34.03 147 GLY A O 1
ATOM 1152 N N . PRO A 1 148 ? 76.730 21.703 -27.961 1.00 47.38 148 PRO A N 1
ATOM 1153 C CA . PRO A 1 148 ? 76.151 23.012 -27.635 1.00 47.38 148 PRO A CA 1
ATOM 1154 C C . PRO A 1 148 ? 76.276 24.040 -28.788 1.00 47.38 148 PRO A C 1
ATOM 1156 O O . PRO A 1 148 ? 77.338 24.207 -29.379 1.00 47.38 148 PRO A O 1
ATOM 1159 N N . THR A 1 149 ? 75.259 24.868 -29.016 1.00 37.19 149 THR A N 1
ATOM 1160 C CA . THR A 1 149 ? 75.483 26.238 -29.519 1.00 37.19 149 THR A CA 1
ATOM 1161 C C . THR A 1 149 ? 74.572 27.169 -28.747 1.00 37.19 149 THR A C 1
ATOM 1163 O O . THR A 1 149 ? 73.388 26.896 -28.572 1.00 37.19 149 THR A O 1
ATOM 1166 N N . GLY A 1 150 ? 75.185 28.192 -28.162 1.00 42.12 150 GLY A N 1
ATOM 1167 C CA . GLY A 1 150 ? 74.673 28.855 -26.979 1.00 42.12 150 GLY A CA 1
ATOM 1168 C C . GLY A 1 150 ? 73.459 29.739 -27.220 1.00 42.12 150 GLY A C 1
ATOM 1169 O O . GLY A 1 150 ? 73.370 30.442 -28.216 1.00 42.12 150 GLY A O 1
ATOM 1170 N N . ALA A 1 151 ? 72.587 29.758 -26.223 1.00 34.75 151 ALA A N 1
ATOM 1171 C CA . ALA A 1 151 ? 72.011 30.970 -25.658 1.00 34.75 151 ALA A CA 1
ATOM 1172 C C . ALA A 1 151 ? 71.281 30.556 -24.378 1.00 34.75 151 ALA A C 1
ATOM 1174 O O . ALA A 1 151 ? 70.281 29.844 -24.416 1.00 34.75 151 ALA A O 1
ATOM 1175 N N . ALA A 1 152 ? 71.813 30.975 -23.233 1.00 42.28 152 ALA A N 1
ATOM 1176 C CA . ALA A 1 152 ? 71.138 30.846 -21.953 1.00 42.28 152 ALA A CA 1
ATOM 1177 C C . ALA A 1 152 ? 69.919 31.785 -21.940 1.00 42.28 152 ALA A C 1
ATOM 1179 O O . ALA A 1 152 ? 70.043 32.976 -21.663 1.00 42.28 152 ALA A O 1
ATOM 1180 N N . GLY A 1 153 ? 68.750 31.244 -22.279 1.00 35.38 153 GLY A N 1
ATOM 1181 C CA . GLY A 1 153 ? 67.448 31.856 -22.047 1.00 35.38 153 GLY A CA 1
ATOM 1182 C C . GLY A 1 153 ? 66.805 31.205 -20.831 1.00 35.38 153 GLY A C 1
ATOM 1183 O O . GLY A 1 153 ? 66.319 30.080 -20.903 1.00 35.38 153 GLY A O 1
ATOM 1184 N N . ASN A 1 154 ? 66.851 31.901 -19.700 1.00 43.50 154 ASN A N 1
ATOM 1185 C CA . ASN A 1 154 ? 66.205 31.503 -18.455 1.00 43.50 154 ASN A CA 1
ATOM 1186 C C . ASN A 1 154 ? 64.680 31.450 -18.661 1.00 43.50 154 ASN A C 1
ATOM 1188 O O . ASN A 1 154 ? 64.039 32.497 -18.732 1.00 43.50 154 ASN A O 1
ATOM 1192 N N . TYR A 1 155 ? 64.091 30.255 -18.704 1.00 34.12 155 TYR A N 1
ATOM 1193 C CA . TYR A 1 155 ? 62.645 30.082 -18.567 1.00 34.12 155 TYR A CA 1
ATOM 1194 C C . TYR A 1 155 ? 62.364 29.213 -17.343 1.00 34.12 155 TYR A C 1
ATOM 1196 O O . TYR A 1 155 ? 62.486 27.992 -17.362 1.00 34.12 155 TYR A O 1
ATOM 1204 N N . HIS A 1 156 ? 62.013 29.883 -16.246 1.00 32.12 156 HIS A N 1
ATOM 1205 C CA . HIS A 1 156 ? 61.364 29.266 -15.097 1.00 32.12 156 HIS A CA 1
ATOM 1206 C C . HIS A 1 156 ? 59.979 28.768 -15.530 1.00 32.12 156 HIS A C 1
ATOM 1208 O O . HIS A 1 156 ? 59.124 29.566 -15.909 1.00 32.12 156 HIS A O 1
ATOM 1214 N N . CYS A 1 157 ? 59.750 27.458 -15.456 1.00 29.81 157 CYS A N 1
ATOM 1215 C CA . CYS A 1 157 ? 58.424 26.867 -15.586 1.00 29.81 157 CYS A CA 1
ATOM 1216 C C . CYS A 1 157 ? 57.872 26.622 -14.176 1.00 29.81 157 CYS A C 1
ATOM 1218 O O . CYS A 1 157 ? 58.276 25.681 -13.496 1.00 29.81 157 CYS A O 1
ATOM 1220 N N . VAL A 1 158 ? 56.983 27.507 -13.718 1.00 29.27 158 VAL A N 1
ATOM 1221 C CA . VAL A 1 158 ? 56.156 27.273 -12.528 1.00 29.27 158 VAL A CA 1
ATOM 1222 C C . VAL A 1 158 ? 54.924 26.506 -12.993 1.00 29.27 158 VAL A C 1
ATOM 1224 O O . VAL A 1 158 ? 54.069 27.056 -13.682 1.00 29.27 158 VAL A O 1
ATOM 1227 N N . ILE A 1 159 ? 54.848 25.225 -12.638 1.00 34.78 159 ILE A N 1
ATOM 1228 C CA . ILE A 1 159 ? 53.646 24.408 -12.817 1.00 34.78 159 ILE A CA 1
ATOM 1229 C C . ILE A 1 159 ? 52.790 24.592 -11.562 1.00 34.78 159 ILE A C 1
ATOM 1231 O O . ILE A 1 159 ? 53.147 24.102 -10.493 1.00 34.78 159 ILE A O 1
ATOM 1235 N N . ALA A 1 160 ? 51.670 25.303 -11.690 1.00 30.19 160 ALA A N 1
ATOM 1236 C CA . ALA A 1 160 ? 50.622 25.347 -10.675 1.00 30.19 160 ALA A CA 1
ATOM 1237 C C . ALA A 1 160 ? 49.442 24.475 -11.134 1.00 30.19 160 ALA A C 1
ATOM 1239 O O . ALA A 1 160 ? 48.914 24.662 -12.230 1.00 30.19 160 ALA A O 1
ATOM 1240 N N . GLY A 1 161 ? 49.076 23.493 -10.305 1.00 34.53 161 GLY A N 1
ATOM 1241 C CA . GLY A 1 161 ? 47.902 22.636 -10.490 1.00 34.53 161 GLY A CA 1
ATOM 1242 C C . GLY A 1 161 ? 46.579 23.358 -10.180 1.00 34.53 161 GLY A C 1
ATOM 1243 O O . GLY A 1 161 ? 46.596 24.481 -9.674 1.00 34.53 161 GLY A O 1
ATOM 1244 N N . PRO A 1 162 ? 45.427 22.733 -10.483 1.00 40.31 162 PRO A N 1
ATOM 1245 C CA . PRO A 1 162 ? 44.146 23.418 -10.515 1.00 40.31 162 PRO A CA 1
ATOM 1246 C C . PRO A 1 162 ? 43.435 23.353 -9.158 1.00 40.31 162 PRO A C 1
ATOM 1248 O O . PRO A 1 162 ? 43.205 22.275 -8.615 1.00 40.31 162 PRO A O 1
ATOM 1251 N N . THR A 1 163 ? 42.992 24.500 -8.652 1.00 33.50 163 THR A N 1
ATOM 1252 C CA . THR A 1 163 ? 41.853 24.581 -7.730 1.00 33.50 163 THR A CA 1
ATOM 1253 C C . THR A 1 163 ? 40.886 25.627 -8.262 1.00 33.50 163 THR A C 1
ATOM 1255 O O . THR A 1 163 ? 41.254 26.759 -8.568 1.00 33.50 163 THR A O 1
ATOM 1258 N N . GLY A 1 164 ? 39.653 25.177 -8.490 1.00 37.44 164 GLY A N 1
ATOM 1259 C CA . GLY A 1 164 ? 38.630 25.925 -9.196 1.00 37.44 164 GLY A CA 1
ATOM 1260 C C . GLY A 1 164 ? 38.039 27.078 -8.393 1.00 37.44 164 GLY A C 1
ATOM 1261 O O . GLY A 1 164 ? 37.905 27.008 -7.178 1.00 37.44 164 GLY A O 1
ATOM 1262 N N . ALA A 1 165 ? 37.618 28.104 -9.122 1.00 31.05 165 ALA A N 1
ATOM 1263 C CA . ALA A 1 165 ? 36.377 28.831 -8.896 1.00 31.05 165 ALA A CA 1
ATOM 1264 C C . ALA A 1 165 ? 36.098 29.665 -10.151 1.00 31.05 165 ALA A C 1
ATOM 1266 O O . ALA A 1 165 ? 36.987 30.318 -10.695 1.00 31.05 165 ALA A O 1
ATOM 1267 N N . ALA A 1 166 ? 34.866 29.571 -10.637 1.00 39.69 166 ALA A N 1
ATOM 1268 C CA . ALA A 1 166 ? 34.392 30.182 -11.864 1.00 39.69 166 ALA A CA 1
ATOM 1269 C C . ALA A 1 166 ? 34.491 31.717 -11.841 1.00 39.69 166 ALA A C 1
ATOM 1271 O O . ALA A 1 166 ? 34.067 32.373 -10.893 1.00 39.69 166 ALA A O 1
ATOM 1272 N N . GLY A 1 167 ? 34.986 32.274 -12.943 1.00 31.41 167 GLY A N 1
ATOM 1273 C CA . GLY A 1 167 ? 34.949 33.695 -13.264 1.00 31.41 167 GLY A CA 1
ATOM 1274 C C . GLY A 1 167 ? 35.404 33.883 -14.706 1.00 31.41 167 GLY A C 1
ATOM 1275 O O . GLY A 1 167 ? 36.532 33.541 -15.043 1.00 31.41 167 GLY A O 1
ATOM 1276 N N . ASN A 1 168 ? 34.494 34.347 -15.561 1.00 42.34 168 ASN A N 1
ATOM 1277 C CA . ASN A 1 168 ? 34.669 34.552 -17.000 1.00 42.34 168 ASN A CA 1
ATOM 1278 C C . ASN A 1 168 ? 36.018 35.179 -17.385 1.00 42.34 168 ASN A C 1
ATOM 1280 O O . ASN A 1 168 ? 36.268 36.340 -17.064 1.00 42.34 168 ASN A O 1
ATOM 1284 N N . TYR A 1 169 ? 36.797 34.471 -18.208 1.00 28.06 169 TYR A N 1
ATOM 1285 C CA . TYR A 1 169 ? 37.856 35.070 -19.017 1.00 28.06 169 TYR A CA 1
ATOM 1286 C C . TYR A 1 169 ? 37.823 34.506 -20.440 1.00 28.06 169 TYR A C 1
ATOM 1288 O O . TYR A 1 169 ? 38.017 33.315 -20.670 1.00 28.06 169 TYR A O 1
ATOM 1296 N N . HIS A 1 170 ? 37.598 35.399 -21.405 1.00 30.31 170 HIS A N 1
ATOM 1297 C CA . HIS A 1 170 ? 37.920 35.186 -22.812 1.00 30.31 170 HIS A CA 1
ATOM 1298 C C . HIS A 1 170 ? 39.429 34.916 -22.934 1.00 30.31 170 HIS A C 1
ATOM 1300 O O . HIS A 1 170 ? 40.238 35.806 -22.672 1.00 30.31 170 HIS A O 1
ATOM 1306 N N . CYS A 1 171 ? 39.817 33.710 -23.352 1.00 26.48 171 CYS A N 1
ATOM 1307 C CA . CYS A 1 171 ? 41.190 33.428 -23.759 1.00 26.48 171 CYS A CA 1
ATOM 1308 C C . CYS A 1 171 ? 41.321 33.693 -25.263 1.00 26.48 171 CYS A C 1
ATOM 1310 O O . CYS A 1 171 ? 40.849 32.924 -26.099 1.00 26.48 171 CYS A O 1
ATOM 1312 N N . VAL A 1 172 ? 41.934 34.827 -25.598 1.00 27.44 172 VAL A N 1
ATOM 1313 C CA . VAL A 1 172 ? 42.418 35.137 -26.942 1.00 27.44 172 VAL A CA 1
ATOM 1314 C C . VAL A 1 172 ? 43.722 34.368 -27.137 1.00 27.44 172 VAL A C 1
ATOM 1316 O O . VAL A 1 172 ? 44.758 34.741 -26.591 1.00 27.44 172 VAL A O 1
ATOM 1319 N N . ILE A 1 173 ? 43.677 33.294 -27.924 1.00 29.55 173 ILE A N 1
ATOM 1320 C CA . ILE A 1 173 ? 44.881 32.681 -28.488 1.00 29.55 173 ILE A CA 1
ATOM 1321 C C . ILE A 1 173 ? 45.338 33.595 -29.630 1.00 29.55 173 ILE A C 1
ATOM 1323 O O . ILE A 1 173 ? 44.883 33.479 -30.765 1.00 29.55 173 ILE A O 1
ATOM 1327 N N . ALA A 1 174 ? 46.206 34.555 -29.315 1.00 30.38 174 ALA A N 1
ATOM 1328 C CA . ALA A 1 174 ? 46.941 35.312 -30.319 1.00 30.38 174 ALA A CA 1
ATOM 1329 C C . ALA A 1 174 ? 48.215 34.534 -30.670 1.00 30.38 174 ALA A C 1
ATOM 1331 O O . ALA A 1 174 ? 49.213 34.582 -29.952 1.00 30.38 174 ALA A O 1
ATOM 1332 N N . GLY A 1 175 ? 48.158 33.786 -31.773 1.00 32.56 175 GLY A N 1
ATOM 1333 C CA . GLY A 1 175 ? 49.349 33.255 -32.428 1.00 32.56 175 GLY A CA 1
ATOM 1334 C C . GLY A 1 175 ? 50.242 34.389 -32.957 1.00 32.56 175 GLY A C 1
ATOM 1335 O O . GLY A 1 175 ? 49.748 35.479 -33.266 1.00 32.56 175 GLY A O 1
ATOM 1336 N N . PRO A 1 176 ? 51.561 34.170 -33.083 1.00 38.78 176 PRO A N 1
ATOM 1337 C CA . PRO A 1 176 ? 52.481 35.168 -33.596 1.00 38.78 176 PRO A CA 1
ATOM 1338 C C . PRO A 1 176 ? 52.418 35.168 -35.126 1.00 38.78 176 PRO A C 1
ATOM 1340 O O . PRO A 1 176 ? 53.267 34.599 -35.802 1.00 38.78 176 PRO A O 1
ATOM 1343 N N . THR A 1 177 ? 51.408 35.814 -35.695 1.00 37.50 177 THR A N 1
ATOM 1344 C CA . THR A 1 177 ? 51.352 36.083 -37.138 1.00 37.50 177 THR A CA 1
ATOM 1345 C C . THR A 1 177 ? 50.829 37.488 -37.356 1.00 37.50 177 THR A C 1
ATOM 1347 O O . THR A 1 177 ? 49.632 37.743 -37.275 1.00 37.50 177 THR A O 1
ATOM 1350 N N . GLY A 1 178 ? 51.748 38.417 -37.599 1.00 31.23 178 GLY A N 1
ATOM 1351 C CA . GLY A 1 178 ? 51.396 39.812 -37.836 1.00 31.23 178 GLY A CA 1
ATOM 1352 C C . GLY A 1 178 ? 52.576 40.773 -37.870 1.00 31.23 178 GLY A C 1
ATOM 1353 O O . GLY A 1 178 ? 52.400 41.949 -37.574 1.00 31.23 178 GLY A O 1
ATOM 1354 N N . ALA A 1 179 ? 53.779 40.316 -38.233 1.00 28.88 179 ALA A N 1
ATOM 1355 C CA . ALA A 1 179 ? 54.759 41.245 -38.774 1.00 28.88 179 ALA A CA 1
ATOM 1356 C C . ALA A 1 179 ? 54.254 41.655 -40.161 1.00 28.88 179 ALA A C 1
ATOM 1358 O O . ALA A 1 179 ? 54.386 40.915 -41.135 1.00 28.88 179 ALA A O 1
ATOM 1359 N N . ALA A 1 180 ? 53.645 42.837 -40.226 1.00 29.95 180 ALA A N 1
ATOM 1360 C CA . ALA A 1 180 ? 53.460 43.593 -41.449 1.00 29.95 180 ALA A CA 1
ATOM 1361 C C . ALA A 1 180 ? 54.846 43.923 -42.027 1.00 29.95 180 ALA A C 1
ATOM 1363 O O . ALA A 1 180 ? 55.395 45.008 -41.838 1.00 29.95 180 ALA A O 1
ATOM 1364 N N . ALA A 1 181 ? 55.442 42.953 -42.716 1.00 28.08 181 ALA A N 1
ATOM 1365 C CA . ALA A 1 181 ? 56.562 43.197 -43.594 1.00 28.08 181 ALA A CA 1
ATOM 1366 C C . ALA A 1 181 ? 56.012 43.931 -44.817 1.00 28.08 181 ALA A C 1
ATOM 1368 O O . ALA A 1 181 ? 55.330 43.366 -45.670 1.00 28.08 181 ALA A O 1
ATOM 1369 N N . SER A 1 182 ? 56.310 45.226 -44.874 1.00 26.23 182 SER A N 1
ATOM 1370 C CA . SER A 1 182 ? 56.266 46.008 -46.100 1.00 26.23 182 SER A CA 1
ATOM 1371 C C . SER A 1 182 ? 57.123 45.306 -47.154 1.00 26.23 182 SER A C 1
ATOM 1373 O O . SER A 1 182 ? 58.344 45.460 -47.177 1.00 26.23 182 SER A O 1
ATOM 1375 N N . ILE A 1 183 ? 56.490 44.530 -48.034 1.00 26.33 183 ILE A N 1
ATOM 1376 C CA . ILE A 1 183 ? 57.105 44.072 -49.276 1.00 26.33 183 ILE A CA 1
ATOM 1377 C C . ILE A 1 183 ? 57.207 45.304 -50.170 1.00 26.33 183 ILE A C 1
ATOM 1379 O O . ILE A 1 183 ? 56.300 45.685 -50.909 1.00 26.33 183 ILE A O 1
ATOM 1383 N N . LYS A 1 184 ? 58.348 45.976 -50.045 1.00 28.02 184 LYS A N 1
ATOM 1384 C CA . LYS A 1 184 ? 58.859 46.916 -51.027 1.00 28.02 184 LYS A CA 1
ATOM 1385 C C . LYS A 1 184 ? 59.067 46.096 -52.299 1.00 28.02 184 LYS A C 1
ATOM 1387 O O . LYS A 1 184 ? 60.054 45.377 -52.416 1.00 28.02 184 LYS A O 1
ATOM 1392 N N . ILE A 1 185 ? 58.120 46.175 -53.233 1.00 27.53 185 ILE A N 1
ATOM 1393 C CA . ILE A 1 185 ? 58.337 45.758 -54.619 1.00 27.53 185 ILE A CA 1
ATOM 1394 C C . ILE A 1 185 ? 59.441 46.676 -55.150 1.00 27.53 185 ILE A C 1
ATOM 1396 O O . ILE A 1 185 ? 59.195 47.783 -55.631 1.00 27.53 185 ILE A O 1
ATOM 1400 N N . GLN A 1 186 ? 60.692 46.251 -54.983 1.00 28.86 186 GLN A N 1
ATOM 1401 C CA . GLN A 1 186 ? 61.804 46.792 -55.736 1.00 28.86 186 GLN A CA 1
ATOM 1402 C C . GLN A 1 186 ? 61.543 46.421 -57.192 1.00 28.86 186 GLN A C 1
ATOM 1404 O O . GLN A 1 186 ? 61.698 45.273 -57.601 1.00 28.86 186 GLN A O 1
ATOM 1409 N N . ARG A 1 187 ? 61.125 47.422 -57.978 1.00 30.31 187 ARG A N 1
ATOM 1410 C CA . ARG A 1 187 ? 61.361 47.438 -59.419 1.00 30.31 187 ARG A CA 1
ATOM 1411 C C . ARG A 1 187 ? 62.838 47.121 -59.618 1.00 30.31 187 ARG A C 1
ATOM 1413 O O . ARG A 1 187 ? 63.691 47.957 -59.329 1.00 30.31 187 ARG A O 1
ATOM 1420 N N . GLY A 1 188 ? 63.116 45.909 -60.084 1.00 31.09 188 GLY A N 1
ATOM 1421 C CA . GLY A 1 188 ? 64.402 45.541 -60.645 1.00 31.09 188 GLY A CA 1
ATOM 1422 C C . GLY A 1 188 ? 64.648 46.404 -61.872 1.00 31.09 188 GLY A C 1
ATOM 1423 O O . GLY A 1 188 ? 64.245 46.073 -62.981 1.00 31.09 188 GLY A O 1
ATOM 1424 N N . THR A 1 189 ? 65.274 47.552 -61.651 1.00 33.41 189 THR A N 1
ATOM 1425 C CA . THR A 1 189 ? 66.058 48.258 -62.651 1.00 33.41 189 THR A CA 1
ATOM 1426 C C . THR A 1 189 ? 67.281 47.402 -62.948 1.00 33.41 189 THR A C 1
ATOM 1428 O O . THR A 1 189 ? 68.230 47.385 -62.169 1.00 33.41 189 THR A O 1
ATOM 1431 N N . TYR A 1 190 ? 67.242 46.692 -64.071 1.00 28.58 190 TYR A N 1
ATOM 1432 C CA . TYR A 1 190 ? 68.434 46.222 -64.768 1.00 28.58 190 TYR A CA 1
ATOM 1433 C C . TYR A 1 190 ? 68.608 47.033 -66.062 1.00 28.58 190 TYR A C 1
ATOM 1435 O O . TYR A 1 190 ? 67.641 47.600 -66.576 1.00 28.58 190 TYR A O 1
ATOM 1443 N N . PRO A 1 191 ? 69.855 47.202 -66.517 1.00 37.72 191 PRO A N 1
ATOM 1444 C CA . PRO A 1 191 ? 70.312 48.425 -67.154 1.00 37.72 191 PRO A CA 1
ATOM 1445 C C . PRO A 1 191 ? 69.976 48.457 -68.645 1.00 37.72 191 PRO A C 1
ATOM 1447 O O . PRO A 1 191 ? 70.288 47.530 -69.391 1.00 37.72 191 PRO A O 1
ATOM 1450 N N . ALA A 1 192 ? 69.404 49.575 -69.093 1.00 26.00 192 ALA A N 1
ATOM 1451 C CA . ALA A 1 192 ? 69.391 49.936 -70.501 1.00 26.00 192 ALA A CA 1
ATOM 1452 C C . ALA A 1 192 ? 70.828 50.283 -70.917 1.00 26.00 192 ALA A C 1
ATOM 1454 O O . ALA A 1 192 ? 71.320 51.386 -70.675 1.00 26.00 192 ALA A O 1
ATOM 1455 N N . LEU A 1 193 ? 71.511 49.299 -71.500 1.00 32.34 193 LEU A N 1
ATOM 1456 C CA . LEU A 1 193 ? 72.754 49.491 -72.228 1.00 32.34 193 LEU A CA 1
ATOM 1457 C C . LEU A 1 193 ? 72.496 50.435 -73.402 1.00 32.34 193 LEU A C 1
ATOM 1459 O O . LEU A 1 193 ? 71.814 50.113 -74.374 1.00 32.34 193 LEU A O 1
ATOM 1463 N N . SER A 1 194 ? 73.066 51.624 -73.270 1.00 27.22 194 SER A N 1
ATOM 1464 C CA . SER A 1 194 ? 73.401 52.517 -74.358 1.00 27.22 194 SER A CA 1
ATOM 1465 C C . SER A 1 194 ? 74.401 51.835 -75.293 1.00 27.22 194 SER A C 1
ATOM 1467 O O . SER A 1 194 ? 75.450 51.378 -74.854 1.00 27.22 194 SER A O 1
ATOM 1469 N N . ALA A 1 195 ? 74.106 51.808 -76.591 1.00 30.36 195 ALA A N 1
ATOM 1470 C CA . ALA A 1 195 ? 75.101 52.026 -77.641 1.00 30.36 195 ALA A CA 1
ATOM 1471 C C . ALA A 1 195 ? 74.429 52.062 -79.019 1.00 30.36 195 ALA A C 1
ATOM 1473 O O . ALA A 1 195 ? 74.046 51.047 -79.583 1.00 30.36 195 ALA A O 1
ATOM 1474 N N . ALA A 1 196 ? 74.352 53.282 -79.548 1.00 27.95 196 ALA A N 1
ATOM 1475 C CA . ALA A 1 196 ? 74.772 53.625 -80.902 1.00 27.95 196 ALA A CA 1
ATOM 1476 C C . ALA A 1 196 ? 74.298 52.727 -82.064 1.00 27.95 196 ALA A C 1
ATOM 1478 O O . ALA A 1 196 ? 74.987 51.809 -82.494 1.00 27.95 196 ALA A O 1
ATOM 1479 N N . GLY A 1 197 ? 73.205 53.152 -82.697 1.00 29.03 197 GLY A N 1
ATOM 1480 C CA . GLY A 1 197 ? 72.905 52.864 -84.098 1.00 29.03 197 GLY A CA 1
ATOM 1481 C C . GLY A 1 197 ? 72.542 54.162 -84.811 1.00 29.03 197 GLY A C 1
ATOM 1482 O O . GLY A 1 197 ? 71.375 54.524 -84.883 1.00 29.03 197 GLY A O 1
ATOM 1483 N N . LYS A 1 198 ? 73.559 54.905 -85.260 1.00 29.52 198 LYS A N 1
ATOM 1484 C CA . LYS A 1 198 ? 73.414 56.067 -86.147 1.00 29.52 198 LYS A CA 1
ATOM 1485 C C . LYS A 1 198 ? 72.917 55.616 -87.522 1.00 29.52 198 LYS A C 1
ATOM 1487 O O . LYS A 1 198 ? 73.466 54.675 -88.085 1.00 29.52 198 LYS A O 1
ATOM 1492 N N . GLY A 1 199 ? 72.015 56.403 -88.094 1.00 27.20 199 GLY A N 1
ATOM 1493 C CA . GLY A 1 199 ? 71.792 56.503 -89.533 1.00 27.20 199 GLY A CA 1
ATOM 1494 C C . GLY A 1 199 ? 70.363 56.951 -89.828 1.00 27.20 199 GLY A C 1
ATOM 1495 O O . GLY A 1 199 ? 69.428 56.372 -89.301 1.00 27.20 199 GLY A O 1
ATOM 1496 N N . SER A 1 200 ? 70.083 57.955 -90.646 1.00 32.22 200 SER A N 1
ATOM 1497 C CA . SER A 1 200 ? 70.884 59.018 -91.258 1.00 32.22 200 SER A CA 1
ATOM 1498 C C . SER A 1 200 ? 69.883 59.814 -92.090 1.00 32.22 200 SER A C 1
ATOM 1500 O O . SER A 1 200 ? 69.138 59.220 -92.870 1.00 32.22 200 SER A O 1
ATOM 1502 N N . ASP A 1 201 ? 69.886 61.137 -91.945 1.00 30.59 201 ASP A N 1
ATOM 1503 C CA . ASP A 1 201 ? 69.323 62.036 -92.947 1.00 30.59 201 ASP A CA 1
ATOM 1504 C C . ASP A 1 201 ? 69.982 61.773 -94.305 1.00 30.59 201 ASP A C 1
ATOM 1506 O O . ASP A 1 201 ? 71.204 61.645 -94.405 1.00 30.59 201 ASP A O 1
ATOM 1510 N N . SER A 1 202 ? 69.170 61.745 -95.360 1.00 32.28 202 SER A N 1
ATOM 1511 C CA . SER A 1 202 ? 69.633 61.879 -96.737 1.00 32.28 202 SER A CA 1
ATOM 1512 C C . SER A 1 202 ? 68.971 63.106 -97.364 1.00 32.28 202 SER A C 1
ATOM 1514 O O . SER A 1 202 ? 67.764 63.161 -97.585 1.00 32.28 202 SER A O 1
ATOM 1516 N N . ARG A 1 203 ? 69.797 64.116 -97.648 1.00 33.75 203 ARG A N 1
ATOM 1517 C CA . ARG A 1 203 ? 69.543 65.172 -98.630 1.00 33.75 203 ARG A CA 1
ATOM 1518 C C . ARG A 1 203 ? 70.607 65.024 -99.719 1.00 33.75 203 ARG A C 1
ATOM 1520 O O . ARG A 1 203 ? 71.784 65.020 -99.391 1.00 33.75 203 ARG A O 1
ATOM 1527 N N . GLY A 1 204 ? 70.169 64.978 -100.978 1.00 32.72 204 GLY A N 1
ATOM 1528 C CA . GLY A 1 204 ? 70.905 65.504 -102.136 1.00 32.72 204 GLY A CA 1
ATOM 1529 C C . GLY A 1 204 ? 72.084 64.697 -102.703 1.00 32.72 204 GLY A C 1
ATOM 1530 O O . GLY A 1 204 ? 73.141 64.601 -102.096 1.00 32.72 204 GLY A O 1
ATOM 1531 N N . LEU A 1 205 ? 71.883 64.223 -103.939 1.00 35.28 205 LEU A N 1
ATOM 1532 C CA . LEU A 1 205 ? 72.842 64.016 -105.048 1.00 35.28 205 LEU A CA 1
ATOM 1533 C C . LEU A 1 205 ? 74.116 64.906 -104.986 1.00 35.28 205 LEU A C 1
ATOM 1535 O O . LEU A 1 205 ? 73.993 66.059 -104.569 1.00 35.28 205 LEU A O 1
ATOM 1539 N N . PRO A 1 206 ? 75.302 64.458 -105.477 1.00 46.25 206 PRO A N 1
ATOM 1540 C CA . PRO A 1 206 ? 75.491 64.224 -106.914 1.00 46.25 206 PRO A CA 1
ATOM 1541 C C . PRO A 1 206 ? 76.415 63.063 -107.356 1.00 46.25 206 PRO A C 1
ATOM 1543 O O . PRO A 1 206 ? 77.074 62.370 -106.591 1.00 46.25 206 PRO A O 1
ATOM 1546 N N . THR A 1 207 ? 76.349 62.907 -108.674 1.00 37.03 207 THR A N 1
ATOM 1547 C CA . THR A 1 207 ? 77.011 62.086 -109.694 1.00 37.03 207 THR A CA 1
ATOM 1548 C C . THR A 1 207 ? 78.502 61.754 -109.563 1.00 37.03 207 THR A C 1
ATOM 1550 O O . THR A 1 207 ? 79.303 62.620 -109.231 1.00 37.03 207 THR A O 1
ATOM 1553 N N . GLY A 1 208 ? 78.853 60.572 -110.092 1.00 37.91 208 GLY A N 1
ATOM 1554 C CA . GLY A 1 208 ? 80.081 60.364 -110.872 1.00 37.91 208 GLY A CA 1
ATOM 1555 C C . GLY A 1 208 ? 81.164 59.527 -110.193 1.00 37.91 208 GLY A C 1
ATOM 1556 O O . GLY A 1 208 ? 81.934 60.048 -109.403 1.00 37.91 208 GLY A O 1
ATOM 1557 N N . ASP A 1 209 ? 81.222 58.227 -110.498 1.00 37.72 209 ASP A N 1
ATOM 1558 C CA . ASP A 1 209 ? 82.350 57.628 -111.234 1.00 37.72 209 ASP A CA 1
ATOM 1559 C C . ASP A 1 209 ? 82.483 56.112 -111.026 1.00 37.72 209 ASP A C 1
ATOM 1561 O O . ASP A 1 209 ? 82.553 55.545 -109.935 1.00 37.72 209 ASP A O 1
ATOM 1565 N N . THR A 1 210 ? 82.519 55.442 -112.169 1.00 51.28 210 THR A N 1
ATOM 1566 C CA . THR A 1 210 ? 82.685 54.013 -112.392 1.00 51.28 210 THR A CA 1
ATOM 1567 C C . THR A 1 210 ? 84.118 53.571 -112.095 1.00 51.28 210 THR A C 1
ATOM 1569 O O . THR A 1 210 ? 84.986 53.802 -112.935 1.00 51.28 210 THR A O 1
ATOM 1572 N N . ARG A 1 211 ? 84.373 52.911 -110.948 1.00 47.06 211 ARG A N 1
ATOM 1573 C CA . ARG A 1 211 ? 85.499 51.957 -110.721 1.00 47.06 211 ARG A CA 1
ATOM 1574 C C . ARG A 1 211 ? 85.542 51.385 -109.282 1.00 47.06 211 ARG A C 1
ATOM 1576 O O . ARG A 1 211 ? 86.556 51.482 -108.608 1.00 47.06 211 ARG A O 1
ATOM 1583 N N . SER A 1 212 ? 84.464 50.776 -108.764 1.00 44.25 212 SER A N 1
ATOM 1584 C CA . SER A 1 212 ? 84.536 50.053 -107.466 1.00 44.25 212 SER A CA 1
ATOM 1585 C C . SER A 1 212 ? 83.401 49.036 -107.226 1.00 44.25 212 SER A C 1
ATOM 1587 O O . SER A 1 212 ? 82.749 49.034 -106.186 1.00 44.25 212 SER A O 1
ATOM 1589 N N . ALA A 1 213 ? 83.110 48.168 -108.203 1.00 47.12 213 ALA A N 1
ATOM 1590 C CA . ALA A 1 213 ? 82.039 47.164 -108.078 1.00 47.12 213 ALA A CA 1
ATOM 1591 C C . ALA A 1 213 ? 82.506 45.809 -107.492 1.00 47.12 213 ALA A C 1
ATOM 1593 O O . ALA A 1 213 ? 81.695 45.076 -106.936 1.00 47.12 213 ALA A O 1
ATOM 1594 N N . ALA A 1 214 ? 83.805 45.480 -107.547 1.00 48.53 214 ALA A N 1
ATOM 1595 C CA . ALA A 1 214 ? 84.316 44.172 -107.102 1.00 48.53 214 ALA A CA 1
ATOM 1596 C C . ALA A 1 214 ? 84.772 44.130 -105.625 1.00 48.53 214 ALA A C 1
ATOM 1598 O O . ALA A 1 214 ? 84.648 43.097 -104.973 1.00 48.53 214 ALA A O 1
ATOM 1599 N N . VAL A 1 215 ? 85.250 45.247 -105.057 1.00 51.84 215 VAL A N 1
ATOM 1600 C CA . VAL A 1 215 ? 85.680 45.321 -103.640 1.00 51.84 215 VAL A CA 1
ATOM 1601 C C . VAL A 1 215 ? 84.484 45.513 -102.692 1.00 51.84 215 VAL A C 1
ATOM 1603 O O . VAL A 1 215 ? 84.488 45.011 -101.570 1.00 51.84 215 VAL A O 1
ATOM 1606 N N . ASN A 1 216 ? 83.409 46.154 -103.163 1.00 51.97 216 ASN A N 1
ATOM 1607 C CA . ASN A 1 216 ? 82.199 46.396 -102.371 1.00 51.97 216 ASN A CA 1
ATOM 1608 C C . ASN A 1 216 ? 81.372 45.125 -102.112 1.00 51.97 216 ASN A C 1
ATOM 1610 O O . ASN A 1 216 ? 80.788 44.998 -101.038 1.00 51.97 216 ASN A O 1
ATOM 1614 N N . LEU A 1 217 ? 81.358 44.154 -103.036 1.00 54.06 217 LEU A N 1
ATOM 1615 C CA . LEU A 1 217 ? 80.626 42.892 -102.848 1.00 54.06 217 LEU A CA 1
ATOM 1616 C C . LEU A 1 217 ? 81.273 41.997 -101.774 1.00 54.06 217 LEU A C 1
ATOM 1618 O O . LEU A 1 217 ? 80.580 41.366 -100.985 1.00 54.06 217 LEU A O 1
ATOM 1622 N N . ASN A 1 218 ? 82.608 41.970 -101.706 1.00 54.56 218 ASN A N 1
ATOM 1623 C CA . ASN A 1 218 ? 83.331 41.116 -100.758 1.00 54.56 218 ASN A CA 1
ATOM 1624 C C . ASN A 1 218 ? 83.285 41.685 -99.322 1.00 54.56 218 ASN A C 1
ATOM 1626 O O . ASN A 1 218 ? 83.084 40.952 -98.354 1.00 54.56 218 ASN A O 1
ATOM 1630 N N . CYS A 1 219 ? 83.365 43.014 -99.174 1.00 55.19 219 CYS A N 1
ATOM 1631 C CA . CYS A 1 219 ? 83.194 43.685 -97.880 1.00 55.19 219 CYS A CA 1
ATOM 1632 C C . CYS A 1 219 ? 81.752 43.600 -97.345 1.00 55.19 219 CYS A C 1
ATOM 1634 O O . CYS A 1 219 ? 81.560 43.420 -96.141 1.00 55.19 219 CYS A O 1
ATOM 1636 N N . THR A 1 220 ? 80.737 43.676 -98.212 1.00 60.31 220 THR A N 1
ATOM 1637 C CA . THR A 1 220 ? 79.326 43.508 -97.813 1.00 60.31 220 THR A CA 1
ATOM 1638 C C . THR A 1 220 ? 78.991 42.060 -97.459 1.00 60.31 220 THR A C 1
ATOM 1640 O O . THR A 1 220 ? 78.272 41.831 -96.485 1.00 60.31 220 THR A O 1
ATOM 1643 N N . LEU A 1 221 ? 79.572 41.073 -98.152 1.00 62.06 221 LEU A N 1
ATOM 1644 C CA . LEU A 1 221 ? 79.417 39.657 -97.809 1.00 62.06 221 LEU A CA 1
ATOM 1645 C C . LEU A 1 221 ? 80.042 39.338 -96.442 1.00 62.06 221 LEU A C 1
ATOM 1647 O O . LEU A 1 221 ? 79.395 38.733 -95.591 1.00 62.06 221 LEU A O 1
ATOM 1651 N N . HIS A 1 222 ? 81.265 39.810 -96.180 1.00 68.75 222 HIS A N 1
ATOM 1652 C CA . HIS A 1 222 ? 81.944 39.576 -94.903 1.00 68.75 222 HIS A CA 1
ATOM 1653 C C . HIS A 1 222 ? 81.248 40.286 -93.723 1.00 68.75 222 HIS A C 1
ATOM 1655 O O . HIS A 1 222 ? 81.140 39.719 -92.633 1.00 68.75 222 HIS A O 1
ATOM 1661 N N . ALA A 1 223 ? 80.707 41.492 -93.936 1.00 69.12 223 ALA A N 1
ATOM 1662 C CA . ALA A 1 223 ? 79.865 42.178 -92.953 1.00 69.12 223 ALA A CA 1
ATOM 1663 C C . ALA A 1 223 ? 78.554 41.417 -92.678 1.00 69.12 223 ALA A C 1
ATOM 1665 O O . ALA A 1 223 ? 78.157 41.287 -91.522 1.00 69.12 223 ALA A O 1
ATOM 1666 N N . SER A 1 224 ? 77.930 40.852 -93.716 1.00 70.94 224 SER A N 1
ATOM 1667 C CA . SER A 1 224 ? 76.700 40.056 -93.596 1.00 70.94 224 SER A CA 1
ATOM 1668 C C . SER A 1 224 ? 76.934 38.734 -92.860 1.00 70.94 224 SER A C 1
ATOM 1670 O O . SER A 1 224 ? 76.138 38.368 -92.002 1.00 70.94 224 SER A O 1
ATOM 1672 N N . VAL A 1 225 ? 78.056 38.049 -93.118 1.00 74.69 225 VAL A N 1
ATOM 1673 C CA . VAL A 1 225 ? 78.449 36.824 -92.397 1.00 74.69 225 VAL A CA 1
ATOM 1674 C C . VAL A 1 225 ? 78.747 37.117 -90.925 1.00 74.69 225 VAL A C 1
ATOM 1676 O O . VAL A 1 225 ? 78.289 36.386 -90.052 1.00 74.69 225 VAL A O 1
ATOM 1679 N N . ARG A 1 226 ? 79.453 38.213 -90.612 1.00 74.69 226 ARG A N 1
ATOM 1680 C CA . ARG A 1 226 ? 79.670 38.634 -89.216 1.00 74.69 226 ARG A CA 1
ATOM 1681 C C . ARG A 1 226 ? 78.363 38.980 -88.506 1.00 74.69 226 ARG A C 1
ATOM 1683 O O . ARG A 1 226 ? 78.186 38.581 -87.359 1.00 74.69 226 ARG A O 1
ATOM 1690 N N . LEU A 1 227 ? 77.443 39.672 -89.180 1.00 74.56 227 LEU A N 1
ATOM 1691 C CA . LEU A 1 227 ? 76.122 39.977 -88.633 1.00 74.56 227 LEU A CA 1
ATOM 1692 C C . LEU A 1 227 ? 75.305 38.697 -88.401 1.00 74.56 227 LEU A C 1
ATOM 1694 O O . LEU A 1 227 ? 74.675 38.569 -87.359 1.00 74.56 227 LEU A O 1
ATOM 1698 N N . LEU A 1 228 ? 75.367 37.721 -89.311 1.00 74.75 228 LEU A N 1
ATOM 1699 C CA . LEU A 1 228 ? 74.747 36.398 -89.157 1.00 74.75 228 LEU A CA 1
ATOM 1700 C C . LEU A 1 228 ? 75.321 35.613 -87.973 1.00 74.75 228 LEU A C 1
ATOM 1702 O O . LEU A 1 228 ? 74.564 35.035 -87.206 1.00 74.75 228 LEU A O 1
ATOM 1706 N N . ILE A 1 229 ? 76.640 35.623 -87.777 1.00 76.00 229 ILE A N 1
ATOM 1707 C CA . ILE A 1 229 ? 77.276 34.947 -86.637 1.00 76.00 229 ILE A CA 1
ATOM 1708 C C . ILE A 1 229 ? 76.878 35.619 -85.320 1.00 76.00 229 ILE A C 1
ATOM 1710 O O . ILE A 1 229 ? 76.520 34.930 -84.370 1.00 76.00 229 ILE A O 1
ATOM 1714 N N . VAL A 1 230 ? 76.899 36.954 -85.258 1.00 75.81 230 VAL A N 1
ATOM 1715 C CA . VAL A 1 230 ? 76.504 37.699 -84.052 1.00 75.81 230 VAL A CA 1
ATOM 1716 C C . VAL A 1 230 ? 75.020 37.502 -83.756 1.00 75.81 230 VAL A C 1
ATOM 1718 O O . VAL A 1 230 ? 74.673 37.184 -82.625 1.00 75.81 230 VAL A O 1
ATOM 1721 N N . THR A 1 231 ? 74.146 37.614 -84.760 1.00 76.81 231 THR A N 1
ATOM 1722 C CA . THR A 1 231 ? 72.705 37.373 -84.585 1.00 76.81 231 THR A CA 1
ATOM 1723 C C . THR A 1 231 ? 72.434 35.927 -84.177 1.00 76.81 231 THR A C 1
ATOM 1725 O O . THR A 1 231 ? 71.737 35.709 -83.191 1.00 76.81 231 THR A O 1
ATOM 1728 N N . SER A 1 232 ? 73.065 34.943 -84.821 1.00 77.25 232 SER A N 1
ATOM 1729 C CA . SER A 1 232 ? 72.966 33.531 -84.435 1.00 77.25 232 SER A CA 1
ATOM 1730 C C . SER A 1 232 ? 73.459 33.280 -83.008 1.00 77.25 232 SER A C 1
ATOM 1732 O O . SER A 1 232 ? 72.824 32.523 -82.279 1.00 77.25 232 SER A O 1
ATOM 1734 N N . TRP A 1 233 ? 74.553 33.915 -82.583 1.00 82.00 233 TRP A N 1
ATOM 1735 C CA . TRP A 1 233 ? 75.069 33.794 -81.218 1.00 82.00 233 TRP A CA 1
ATOM 1736 C C . TRP A 1 233 ? 74.129 34.445 -80.195 1.00 82.00 233 TRP A C 1
ATOM 1738 O O . TRP A 1 233 ? 73.831 33.838 -79.169 1.00 82.00 233 TRP A O 1
ATOM 1748 N N . THR A 1 234 ? 73.574 35.624 -80.497 1.00 80.88 234 THR A N 1
ATOM 1749 C CA . THR A 1 234 ? 72.573 36.274 -79.634 1.00 80.88 234 THR A CA 1
ATOM 1750 C C . THR A 1 234 ? 71.263 35.492 -79.556 1.00 80.88 234 THR A C 1
ATOM 1752 O O . THR A 1 234 ? 70.659 35.438 -78.489 1.00 80.88 234 THR A O 1
ATOM 1755 N N . VAL A 1 235 ? 70.843 34.834 -80.644 1.00 80.31 235 VAL A N 1
ATOM 1756 C CA . VAL A 1 235 ? 69.669 33.948 -80.660 1.00 80.31 235 VAL A CA 1
ATOM 1757 C C . VAL A 1 235 ? 69.928 32.711 -79.807 1.00 80.31 235 VAL A C 1
ATOM 1759 O O . VAL A 1 235 ? 69.080 32.368 -78.993 1.00 80.31 235 VAL A O 1
ATOM 1762 N N . LEU A 1 236 ? 71.107 32.092 -79.911 1.00 85.12 236 LEU A N 1
ATOM 1763 C CA . LEU A 1 236 ? 71.479 30.945 -79.079 1.00 85.12 236 LEU A CA 1
ATOM 1764 C C . LEU A 1 236 ? 71.537 31.319 -77.586 1.00 85.12 236 LEU A C 1
ATOM 1766 O O . LEU A 1 236 ? 71.078 30.566 -76.729 1.00 85.12 236 LEU A O 1
ATOM 1770 N N . GLN A 1 237 ? 72.068 32.503 -77.268 1.00 82.25 237 GLN A N 1
ATOM 1771 C CA . GLN A 1 237 ? 72.111 33.026 -75.904 1.00 82.25 237 GLN A CA 1
ATOM 1772 C C . GLN A 1 237 ? 70.702 33.332 -75.369 1.00 82.25 237 GLN A C 1
ATOM 1774 O O . GLN A 1 237 ? 70.402 33.005 -74.220 1.00 82.25 237 GLN A O 1
ATOM 1779 N N . ALA A 1 238 ? 69.826 33.910 -76.198 1.00 80.25 238 ALA A N 1
ATOM 1780 C CA . ALA A 1 238 ? 68.424 34.135 -75.858 1.00 80.25 238 ALA A CA 1
ATOM 1781 C C . ALA A 1 238 ? 67.676 32.809 -75.655 1.00 80.25 238 ALA A C 1
ATOM 1783 O O . ALA A 1 238 ? 66.969 32.658 -74.665 1.00 80.25 238 ALA A O 1
ATOM 1784 N N . GLU A 1 239 ? 67.874 31.819 -76.528 1.00 84.69 239 GLU A N 1
ATOM 1785 C CA . GLU A 1 239 ? 67.284 30.482 -76.400 1.00 84.69 239 GLU A CA 1
ATOM 1786 C C . GLU A 1 239 ? 67.746 29.782 -75.112 1.00 84.69 239 GLU A C 1
ATOM 1788 O O . GLU A 1 239 ? 66.935 29.181 -74.406 1.00 84.69 239 GLU A O 1
ATOM 1793 N N . GLY A 1 240 ? 69.027 29.913 -74.752 1.00 85.44 240 GLY A N 1
ATOM 1794 C CA . GLY A 1 240 ? 69.562 29.440 -73.474 1.00 85.44 240 GLY A CA 1
ATOM 1795 C C . GLY A 1 240 ? 68.910 30.122 -72.266 1.00 85.44 240 GLY A C 1
ATOM 1796 O O . GLY A 1 240 ? 68.519 29.443 -71.316 1.00 85.44 240 GLY A O 1
ATOM 1797 N N . ALA A 1 241 ? 68.726 31.445 -72.317 1.00 85.62 241 ALA A N 1
ATOM 1798 C CA . ALA A 1 241 ? 68.047 32.202 -71.264 1.00 85.62 241 ALA A CA 1
ATOM 1799 C C . ALA A 1 241 ? 66.562 31.816 -71.132 1.00 85.62 241 ALA A C 1
ATOM 1801 O O . ALA A 1 241 ? 66.080 31.613 -70.018 1.00 85.62 241 ALA A O 1
ATOM 1802 N N . TYR A 1 242 ? 65.852 31.630 -72.251 1.00 89.00 242 TYR A N 1
ATOM 1803 C CA . TYR A 1 242 ? 64.464 31.160 -72.251 1.00 89.00 242 TYR A CA 1
ATOM 1804 C C . TYR A 1 242 ? 64.340 29.741 -71.690 1.00 89.00 242 TYR A C 1
ATOM 1806 O O . TYR A 1 242 ? 63.463 29.496 -70.864 1.00 89.00 242 TYR A O 1
ATOM 1814 N N . LYS A 1 243 ? 65.230 28.811 -72.064 1.00 89.50 243 LYS A N 1
ATOM 1815 C CA . LYS A 1 243 ? 65.248 27.452 -71.494 1.00 89.50 243 LYS A CA 1
ATOM 1816 C C . LYS A 1 243 ? 65.507 27.465 -69.987 1.00 89.50 243 LYS A C 1
ATOM 1818 O O . LYS A 1 243 ? 64.833 26.741 -69.260 1.00 89.50 243 LYS A O 1
ATOM 1823 N N . ALA A 1 244 ? 66.422 28.310 -69.508 1.00 88.56 244 ALA A N 1
ATOM 1824 C CA . ALA A 1 244 ? 66.671 28.475 -68.076 1.00 88.56 244 ALA A CA 1
ATOM 1825 C C . ALA A 1 244 ? 65.439 29.030 -67.340 1.00 88.56 244 ALA A C 1
ATOM 1827 O O . ALA A 1 244 ? 65.065 28.513 -66.288 1.00 88.56 244 ALA A O 1
ATOM 1828 N N . GLN A 1 245 ? 64.762 30.028 -67.918 1.00 91.06 245 GLN A N 1
ATOM 1829 C CA . GLN A 1 245 ? 63.546 30.604 -67.343 1.00 91.06 245 GLN A CA 1
ATOM 1830 C C . GLN A 1 245 ? 62.382 29.599 -67.319 1.00 91.06 245 GLN A C 1
ATOM 1832 O O . GLN A 1 245 ? 61.679 29.501 -66.315 1.00 91.06 245 GLN A O 1
ATOM 1837 N N . VAL A 1 246 ? 62.203 28.809 -68.383 1.00 89.94 246 VAL A N 1
ATOM 1838 C CA . VAL A 1 246 ? 61.211 27.721 -68.428 1.00 89.94 246 VAL A CA 1
ATOM 1839 C C . VAL A 1 246 ? 61.527 26.651 -67.382 1.00 89.94 246 VAL A C 1
ATOM 1841 O O . VAL A 1 246 ? 60.622 26.233 -66.666 1.00 89.94 246 VAL A O 1
ATOM 1844 N N . GLY A 1 247 ? 62.796 26.258 -67.232 1.00 90.94 247 GLY A N 1
ATOM 1845 C CA . GLY A 1 247 ? 63.219 25.312 -66.197 1.00 90.94 247 GLY A CA 1
ATOM 1846 C C . GLY A 1 247 ? 62.954 25.827 -64.778 1.00 90.94 247 GLY A C 1
ATOM 1847 O O . GLY A 1 247 ? 62.466 25.081 -63.933 1.00 90.94 247 GLY A O 1
ATOM 1848 N N . GLN A 1 248 ? 63.190 27.118 -64.526 1.00 91.69 248 GLN A N 1
ATOM 1849 C CA . GLN A 1 248 ? 62.885 27.746 -63.238 1.00 91.69 248 GLN A CA 1
ATOM 1850 C C . GLN A 1 248 ? 61.376 27.768 -62.950 1.00 91.69 248 GLN A C 1
ATOM 1852 O O . GLN A 1 248 ? 60.963 27.438 -61.840 1.00 91.69 248 GLN A O 1
ATOM 1857 N N . LEU A 1 249 ? 60.546 28.101 -63.944 1.00 92.44 249 LEU A N 1
ATOM 1858 C CA . LEU A 1 249 ? 59.085 28.073 -63.810 1.00 92.44 249 LEU A CA 1
ATOM 1859 C C . LEU A 1 249 ? 58.549 26.648 -63.602 1.00 92.44 249 LEU A C 1
ATOM 1861 O O . LEU A 1 249 ? 57.643 26.447 -62.797 1.00 92.44 249 LEU A O 1
ATOM 1865 N N . GLN A 1 250 ? 59.122 25.650 -64.280 1.00 91.19 250 GLN A N 1
ATOM 1866 C CA . GLN A 1 250 ? 58.775 24.240 -64.078 1.00 91.19 250 GLN A CA 1
ATOM 1867 C C . GLN A 1 250 ? 59.145 23.756 -62.670 1.00 91.19 250 GLN A C 1
ATOM 1869 O O . GLN A 1 250 ? 58.341 23.073 -62.037 1.00 91.19 250 GLN A O 1
ATOM 1874 N N . ALA A 1 251 ? 60.315 24.145 -62.152 1.00 91.31 251 ALA A N 1
ATOM 1875 C CA . ALA A 1 251 ? 60.726 23.828 -60.786 1.00 91.31 251 ALA A CA 1
ATOM 1876 C C . ALA A 1 251 ? 59.796 24.473 -59.745 1.00 91.31 251 ALA A C 1
ATOM 1878 O O . ALA A 1 251 ? 59.346 23.793 -58.826 1.00 91.31 251 ALA A O 1
ATOM 1879 N N . GLN A 1 252 ? 59.434 25.748 -59.934 1.00 92.19 252 GLN A N 1
ATOM 1880 C CA . GLN A 1 252 ? 58.474 26.443 -59.069 1.00 92.19 252 GLN A CA 1
ATOM 1881 C C . GLN A 1 252 ? 57.092 25.782 -59.092 1.00 92.19 252 GLN A C 1
ATOM 1883 O O . GLN A 1 252 ? 56.482 25.602 -58.042 1.00 92.19 252 GLN A O 1
ATOM 1888 N N . LEU A 1 253 ? 56.595 25.379 -60.267 1.00 93.44 253 LEU A N 1
ATOM 1889 C CA . LEU A 1 253 ? 55.316 24.675 -60.375 1.00 93.44 253 LEU A CA 1
ATOM 1890 C C . LEU A 1 253 ? 55.356 23.314 -59.665 1.00 93.44 253 LEU A C 1
ATOM 1892 O O . LEU A 1 253 ? 54.399 22.952 -58.984 1.00 93.44 253 LEU A O 1
ATOM 1896 N N . HIS A 1 254 ? 56.458 22.573 -59.795 1.00 92.44 254 HIS A N 1
ATOM 1897 C CA . HIS A 1 254 ? 56.626 21.286 -59.122 1.00 92.44 254 HIS A CA 1
ATOM 1898 C C . HIS A 1 254 ? 56.692 21.437 -57.594 1.00 92.44 254 HIS A C 1
ATOM 1900 O O . HIS A 1 254 ? 56.052 20.676 -56.872 1.00 92.44 254 HIS A O 1
ATOM 1906 N N . GLU A 1 255 ? 57.391 22.457 -57.094 1.00 93.62 255 GLU A N 1
ATOM 1907 C CA . GLU A 1 255 ? 57.424 22.784 -55.666 1.00 93.62 255 GLU A CA 1
ATOM 1908 C C . GLU A 1 255 ? 56.027 23.148 -55.137 1.00 93.62 255 GLU A C 1
ATOM 1910 O O . GLU A 1 255 ? 55.602 22.620 -54.110 1.00 93.62 255 GLU A O 1
ATOM 1915 N N . GLN A 1 256 ? 55.262 23.957 -55.879 1.00 91.75 256 GLN A N 1
ATOM 1916 C CA . GLN A 1 256 ? 53.873 24.286 -55.531 1.00 91.75 256 GLN A CA 1
ATOM 1917 C C . GLN A 1 256 ? 52.961 23.052 -55.518 1.00 91.75 256 GLN A C 1
ATOM 1919 O O . GLN A 1 256 ? 52.124 22.913 -54.627 1.00 91.75 256 GLN A O 1
ATOM 1924 N N . LEU A 1 257 ? 53.129 22.125 -56.466 1.00 93.19 257 LEU A N 1
ATOM 1925 C CA . LEU A 1 257 ? 52.386 20.862 -56.476 1.00 93.19 257 LEU A CA 1
ATOM 1926 C C . LEU A 1 257 ? 52.717 19.996 -55.255 1.00 93.19 257 LEU A C 1
ATOM 1928 O O . LEU A 1 257 ? 51.803 19.437 -54.650 1.00 93.19 257 LEU A O 1
ATOM 1932 N N . ASN A 1 258 ? 53.987 19.932 -54.850 1.00 92.81 258 ASN A N 1
ATOM 1933 C CA . ASN A 1 258 ? 54.406 19.178 -53.667 1.00 92.81 258 ASN A CA 1
ATOM 1934 C C . ASN A 1 258 ? 53.866 19.799 -52.368 1.00 92.81 258 ASN A C 1
ATOM 1936 O O . ASN A 1 258 ? 53.387 19.076 -51.494 1.00 92.81 258 ASN A O 1
ATOM 1940 N N . VAL A 1 259 ? 53.870 21.132 -52.253 1.00 94.06 259 VAL A N 1
ATOM 1941 C CA . VAL A 1 259 ? 53.258 21.843 -51.116 1.00 94.06 259 VAL A CA 1
ATOM 1942 C C . VAL A 1 259 ? 51.749 21.597 -51.068 1.00 94.06 259 VAL A C 1
ATOM 1944 O O . VAL A 1 259 ? 51.224 21.261 -50.009 1.00 94.06 259 VAL A O 1
ATOM 1947 N N . ASN A 1 260 ? 51.054 21.680 -52.205 1.00 90.12 260 ASN A N 1
ATOM 1948 C CA . ASN A 1 260 ? 49.618 21.400 -52.279 1.00 90.12 260 ASN A CA 1
ATOM 1949 C C . ASN A 1 260 ? 49.286 19.947 -51.912 1.00 90.12 260 ASN A C 1
ATOM 1951 O O . ASN A 1 260 ? 48.302 19.705 -51.216 1.00 90.12 260 ASN A O 1
ATOM 1955 N N . ALA A 1 261 ? 50.111 18.984 -52.332 1.00 93.06 261 ALA A N 1
ATOM 1956 C CA . ALA A 1 261 ? 49.949 17.584 -51.947 1.00 93.06 261 ALA A CA 1
ATOM 1957 C C . ALA A 1 261 ? 50.130 17.386 -50.431 1.00 93.06 261 ALA A C 1
ATOM 1959 O O . ALA A 1 261 ? 49.323 16.702 -49.806 1.00 93.06 261 ALA A O 1
ATOM 1960 N N . SER A 1 262 ? 51.133 18.034 -49.828 1.00 93.88 262 SER A N 1
ATOM 1961 C CA . SER A 1 262 ? 51.358 18.008 -48.376 1.00 93.88 262 SER A CA 1
ATOM 1962 C C . SER A 1 262 ? 50.190 18.629 -47.597 1.00 93.88 262 SER A C 1
ATOM 1964 O O . SER A 1 262 ? 49.673 18.022 -46.659 1.00 93.88 262 SER A O 1
ATOM 1966 N N . LEU A 1 263 ? 49.698 19.793 -48.035 1.00 94.69 263 LEU A N 1
ATOM 1967 C CA . LEU A 1 263 ? 48.534 20.454 -47.435 1.00 94.69 263 LEU A CA 1
ATOM 1968 C C . LEU A 1 263 ? 47.262 19.601 -47.539 1.00 94.69 263 LEU A C 1
ATOM 1970 O O . LEU A 1 263 ? 46.469 19.572 -46.601 1.00 94.69 263 LEU A O 1
ATOM 1974 N N . ALA A 1 264 ? 47.067 18.884 -48.649 1.00 93.69 264 ALA A N 1
ATOM 1975 C CA . ALA A 1 264 ? 45.927 17.986 -48.818 1.00 93.69 264 ALA A CA 1
ATOM 1976 C C . ALA A 1 264 ? 45.959 16.807 -47.830 1.00 93.69 264 ALA A C 1
ATOM 1978 O O . ALA A 1 264 ? 44.909 16.414 -47.321 1.00 93.69 264 ALA A O 1
ATOM 1979 N N . VAL A 1 265 ? 47.146 16.266 -47.530 1.00 94.56 265 VAL A N 1
ATOM 1980 C CA . VAL A 1 265 ? 47.316 15.218 -46.509 1.00 94.56 265 VAL A CA 1
ATOM 1981 C C . VAL A 1 265 ? 47.033 15.778 -45.116 1.00 94.56 265 VAL A C 1
ATOM 1983 O O . VAL A 1 265 ? 46.203 15.219 -44.409 1.00 94.56 265 VAL A O 1
ATOM 1986 N N . GLN A 1 266 ? 47.604 16.933 -44.763 1.00 93.81 266 GLN A N 1
ATOM 1987 C CA . GLN A 1 266 ? 47.350 17.576 -43.466 1.00 93.81 266 GLN A CA 1
ATOM 1988 C C . GLN A 1 266 ? 45.866 17.904 -43.245 1.00 93.81 266 GLN A C 1
ATOM 1990 O O . GLN A 1 266 ? 45.346 17.721 -42.147 1.00 93.81 266 GLN A O 1
ATOM 1995 N N . LEU A 1 267 ? 45.160 18.357 -44.287 1.00 93.38 267 LEU A N 1
ATOM 1996 C CA . LEU A 1 267 ? 43.714 18.585 -44.234 1.00 93.38 267 LEU A CA 1
ATOM 1997 C C . LEU A 1 267 ? 42.934 17.292 -43.988 1.00 93.38 267 LEU A C 1
ATOM 1999 O O . LEU A 1 267 ? 41.966 17.310 -43.232 1.00 93.38 267 LEU A O 1
ATOM 2003 N N . ARG A 1 268 ? 43.342 16.183 -44.613 1.00 94.81 268 ARG A N 1
ATOM 2004 C CA . ARG A 1 268 ? 42.707 14.877 -44.412 1.00 94.81 268 ARG A CA 1
ATOM 2005 C C . ARG A 1 268 ? 42.951 14.350 -42.996 1.00 94.81 268 ARG A C 1
ATOM 2007 O O . ARG A 1 268 ? 42.008 13.869 -42.377 1.00 94.81 268 ARG A O 1
ATOM 2014 N N . ASP A 1 269 ? 44.162 14.494 -42.470 1.00 93.69 269 ASP A N 1
ATOM 2015 C CA . ASP A 1 269 ? 44.491 14.073 -41.104 1.00 93.69 269 ASP A CA 1
ATOM 2016 C C . ASP A 1 269 ? 43.701 14.894 -40.073 1.00 93.69 269 ASP A C 1
ATOM 2018 O O . ASP A 1 269 ? 43.044 14.330 -39.199 1.00 93.69 269 ASP A O 1
ATOM 2022 N N . ALA A 1 270 ? 43.634 16.219 -40.248 1.00 91.75 270 ALA A N 1
ATOM 2023 C CA . ALA A 1 270 ? 42.820 17.092 -39.401 1.00 91.75 270 ALA A CA 1
ATOM 2024 C C . ALA A 1 270 ? 41.311 16.779 -39.490 1.00 91.75 270 ALA A C 1
ATOM 2026 O O . ALA A 1 270 ? 40.584 16.926 -38.506 1.00 91.75 270 ALA A O 1
ATOM 2027 N N . GLN A 1 271 ? 40.817 16.341 -40.655 1.00 92.94 271 GLN A N 1
ATOM 2028 C CA . GLN A 1 271 ? 39.433 15.877 -40.809 1.00 92.94 271 GLN A CA 1
ATOM 2029 C C . GLN A 1 271 ? 39.181 14.583 -40.032 1.00 92.94 271 GLN A C 1
ATOM 2031 O O . GLN A 1 271 ? 38.179 14.503 -39.329 1.00 92.94 271 GLN A O 1
ATOM 2036 N N . LEU A 1 272 ? 40.095 13.611 -40.102 1.00 94.00 272 LEU A N 1
ATOM 2037 C CA . LEU A 1 272 ? 39.987 12.360 -39.348 1.00 94.00 272 LEU A CA 1
ATOM 2038 C C . LEU A 1 272 ? 40.009 12.604 -37.834 1.00 94.00 272 LEU A C 1
ATOM 2040 O O . LEU A 1 272 ? 39.199 12.026 -37.111 1.00 94.00 272 LEU A O 1
ATOM 2044 N N . GLU A 1 273 ? 40.877 13.497 -37.351 1.00 94.12 273 GLU A N 1
ATOM 2045 C CA . GLU A 1 273 ? 40.903 13.889 -35.937 1.00 94.12 273 GLU A CA 1
ATOM 2046 C C . GLU A 1 273 ? 39.593 14.560 -35.508 1.00 94.12 273 GLU A C 1
ATOM 2048 O O . GLU A 1 273 ? 39.018 14.209 -34.475 1.00 94.12 273 GLU A O 1
ATOM 2053 N N . ARG A 1 274 ? 39.074 15.491 -36.318 1.00 92.88 274 ARG A N 1
ATOM 2054 C CA . ARG A 1 274 ? 37.793 16.156 -36.051 1.00 92.88 274 ARG A CA 1
ATOM 2055 C C . ARG A 1 274 ? 36.637 15.157 -36.018 1.00 92.88 274 ARG A C 1
ATOM 2057 O O . ARG A 1 274 ? 35.780 15.254 -35.139 1.00 92.88 274 ARG A O 1
ATOM 2064 N N . ASP A 1 275 ? 36.598 14.212 -36.948 1.00 93.31 275 ASP A N 1
ATOM 2065 C CA . ASP A 1 275 ? 35.542 13.202 -37.011 1.00 93.31 275 ASP A CA 1
ATOM 2066 C C . ASP A 1 275 ? 35.632 12.254 -35.795 1.00 93.31 275 ASP A C 1
ATOM 2068 O O . ASP A 1 275 ? 34.611 11.950 -35.175 1.00 93.31 275 ASP A O 1
ATOM 2072 N N . GLY A 1 276 ? 36.849 11.905 -35.356 1.00 94.25 276 GLY A N 1
ATOM 2073 C CA . GLY A 1 276 ? 37.091 11.161 -34.115 1.00 94.25 276 GLY A CA 1
ATOM 2074 C C . GLY A 1 276 ? 36.611 11.897 -32.857 1.00 94.25 276 GLY A C 1
ATOM 2075 O O . GLY A 1 276 ? 35.913 11.313 -32.026 1.00 94.25 276 GLY A O 1
ATOM 2076 N N . ILE A 1 277 ? 36.905 13.196 -32.733 1.00 93.81 277 ILE A N 1
ATOM 2077 C CA . ILE A 1 277 ? 36.412 14.034 -31.624 1.00 93.81 277 ILE A CA 1
ATOM 2078 C C . ILE A 1 277 ? 34.882 14.148 -31.664 1.00 93.81 277 ILE A C 1
ATOM 2080 O O . ILE A 1 277 ? 34.224 14.079 -30.626 1.00 93.81 277 ILE A O 1
ATOM 2084 N N . THR A 1 278 ? 34.295 14.281 -32.855 1.00 93.25 278 THR A N 1
ATOM 2085 C CA . THR A 1 278 ? 32.836 14.369 -33.029 1.00 93.25 278 THR A CA 1
ATOM 2086 C C . THR A 1 278 ? 32.150 13.087 -32.556 1.00 93.25 278 THR A C 1
ATOM 2088 O O . THR A 1 278 ? 31.146 13.148 -31.846 1.00 93.25 278 THR A O 1
ATOM 2091 N N . GLN A 1 279 ? 32.722 11.921 -32.867 1.00 93.25 279 GLN A N 1
ATOM 2092 C CA . GLN A 1 279 ? 32.213 10.636 -32.393 1.00 93.25 279 GLN A CA 1
ATOM 2093 C C . GLN A 1 279 ? 32.334 10.489 -30.866 1.00 93.25 279 GLN A C 1
ATOM 2095 O O . GLN A 1 279 ? 31.406 10.005 -30.217 1.00 93.25 279 GLN A O 1
ATOM 2100 N N . GLN A 1 280 ? 33.442 10.946 -30.272 1.00 94.19 280 GLN A N 1
ATOM 2101 C CA . GLN A 1 280 ? 33.618 10.952 -28.815 1.00 94.19 280 GLN A CA 1
ATOM 2102 C C . GLN A 1 280 ? 32.610 11.872 -28.113 1.00 94.19 280 GLN A C 1
ATOM 2104 O O . GLN A 1 280 ? 32.039 11.486 -27.094 1.00 94.19 280 GLN A O 1
ATOM 2109 N N . LEU A 1 281 ? 32.346 13.059 -28.668 1.00 92.69 281 LEU A N 1
ATOM 2110 C CA . LEU A 1 281 ? 31.333 13.980 -28.146 1.00 92.69 281 LEU A CA 1
ATOM 2111 C C . LEU A 1 281 ? 29.928 13.374 -28.200 1.00 92.69 281 LEU A C 1
ATOM 2113 O O . LEU A 1 281 ? 29.199 13.469 -27.214 1.00 92.69 281 LEU A O 1
ATOM 2117 N N . ALA A 1 282 ? 29.568 12.706 -29.299 1.00 93.06 282 ALA A N 1
ATOM 2118 C CA . ALA A 1 282 ? 28.286 12.013 -29.414 1.00 93.06 282 ALA A CA 1
ATOM 2119 C C . ALA A 1 282 ? 28.139 10.904 -28.356 1.00 93.06 282 ALA A C 1
ATOM 2121 O O . ALA A 1 282 ? 27.095 10.792 -27.714 1.00 93.06 282 ALA A O 1
ATOM 2122 N N . HIS A 1 283 ? 29.203 10.130 -28.110 1.00 93.25 283 HIS A N 1
ATOM 2123 C CA . HIS A 1 283 ? 29.190 9.107 -27.065 1.00 93.25 283 HIS A CA 1
ATOM 2124 C C . HIS A 1 283 ? 29.051 9.708 -25.658 1.00 93.25 283 HIS A C 1
ATOM 2126 O O . HIS A 1 283 ? 28.269 9.213 -24.848 1.00 93.25 283 HIS A O 1
ATOM 2132 N N . LEU A 1 284 ? 29.758 10.805 -25.364 1.00 92.44 284 LEU A N 1
ATOM 2133 C CA . LEU A 1 284 ? 29.632 11.505 -24.081 1.00 92.44 284 LEU A CA 1
ATOM 2134 C C . LEU A 1 284 ? 28.227 12.085 -23.870 1.00 92.44 284 LEU A C 1
ATOM 2136 O O . LEU A 1 284 ? 27.715 12.019 -22.755 1.00 92.44 284 LEU A O 1
ATOM 2140 N N . GLN A 1 285 ? 27.584 12.606 -24.920 1.00 92.88 285 GLN A N 1
ATOM 2141 C CA . GLN A 1 285 ? 26.192 13.065 -24.855 1.00 92.88 285 GLN A CA 1
ATOM 2142 C C . GLN A 1 285 ? 25.229 11.914 -24.550 1.00 92.88 285 GLN A C 1
ATOM 2144 O O . GLN A 1 285 ? 24.357 12.056 -23.697 1.00 92.88 285 GLN A O 1
ATOM 2149 N N . GLU A 1 286 ? 25.408 10.757 -25.187 1.00 92.94 286 GLU A N 1
ATOM 2150 C CA . GLU A 1 286 ? 24.590 9.571 -24.916 1.00 92.94 286 GLU A CA 1
ATOM 2151 C C . GLU A 1 286 ? 24.753 9.083 -23.467 1.00 92.94 286 GLU A C 1
ATOM 2153 O O . GLU A 1 286 ? 23.773 8.748 -22.798 1.00 92.94 286 GLU A O 1
ATOM 2158 N N . VAL A 1 287 ? 25.987 9.081 -22.951 1.00 91.62 287 VAL A N 1
ATOM 2159 C CA . VAL A 1 287 ? 26.270 8.732 -21.552 1.00 91.62 287 VAL A CA 1
ATOM 2160 C C . VAL A 1 287 ? 25.654 9.748 -20.588 1.00 91.62 287 VAL A C 1
ATOM 2162 O O . VAL A 1 287 ? 25.101 9.335 -19.571 1.00 91.62 287 VAL A O 1
ATOM 2165 N N . ALA A 1 288 ? 25.691 11.044 -20.905 1.00 91.25 288 ALA A N 1
ATOM 2166 C CA . ALA A 1 288 ? 25.061 12.082 -20.089 1.00 91.25 288 ALA A CA 1
ATOM 2167 C C . ALA A 1 288 ? 23.537 11.893 -19.998 1.00 91.25 288 ALA A C 1
ATOM 2169 O O . ALA A 1 288 ? 22.995 11.884 -18.897 1.00 91.25 288 ALA A O 1
ATOM 2170 N N . VAL A 1 289 ? 22.863 11.626 -21.124 1.00 94.44 289 VAL A N 1
ATOM 2171 C CA . VAL A 1 289 ? 21.414 11.344 -21.144 1.00 94.44 289 VAL A CA 1
ATOM 2172 C C . VAL A 1 289 ? 21.081 10.084 -20.341 1.00 94.44 289 VAL A C 1
ATOM 2174 O O . VAL A 1 289 ? 20.119 10.064 -19.576 1.00 94.44 289 VAL A O 1
ATOM 2177 N N . ARG A 1 290 ? 21.892 9.024 -20.459 1.00 93.75 290 ARG A N 1
ATOM 2178 C CA . ARG A 1 290 ? 21.715 7.816 -19.634 1.00 93.75 290 ARG A CA 1
ATOM 2179 C C . ARG A 1 290 ? 21.913 8.096 -18.145 1.00 93.75 290 ARG A C 1
ATOM 2181 O O . ARG A 1 290 ? 21.197 7.518 -17.334 1.00 93.75 290 ARG A O 1
ATOM 2188 N N . ALA A 1 291 ? 22.866 8.952 -17.781 1.00 88.38 291 ALA A N 1
ATOM 2189 C CA . ALA A 1 291 ? 23.087 9.341 -16.392 1.00 88.38 291 ALA A CA 1
ATOM 2190 C C . ALA A 1 291 ? 21.886 10.120 -15.832 1.00 88.38 291 ALA A C 1
ATOM 2192 O O . ALA A 1 291 ? 21.445 9.809 -14.728 1.00 88.38 291 ALA A O 1
ATOM 2193 N N . GLU A 1 292 ? 21.323 11.050 -16.612 1.00 92.62 292 GLU A N 1
ATOM 2194 C CA . GLU A 1 292 ? 20.114 11.803 -16.251 1.00 92.62 292 GLU A CA 1
ATOM 2195 C C . GLU A 1 292 ? 18.897 10.885 -16.044 1.00 92.62 292 GLU A C 1
ATOM 2197 O O . GLU A 1 292 ? 18.174 11.016 -15.053 1.00 92.62 292 GLU A O 1
ATOM 2202 N N . GLU A 1 293 ? 18.702 9.892 -16.917 1.00 93.50 293 GLU A N 1
ATOM 2203 C CA . GLU A 1 293 ? 17.615 8.919 -16.761 1.00 93.50 293 GLU A CA 1
ATOM 2204 C C . GLU A 1 293 ? 17.808 8.032 -15.519 1.00 93.50 293 GLU A C 1
ATOM 2206 O O . GLU A 1 293 ? 16.848 7.781 -14.793 1.00 93.50 293 GLU A O 1
ATOM 2211 N N . ILE A 1 294 ? 19.041 7.607 -15.207 1.00 91.94 294 ILE A N 1
ATOM 2212 C CA . ILE A 1 294 ? 19.330 6.857 -13.971 1.00 91.94 294 ILE A CA 1
ATOM 2213 C C . ILE A 1 294 ? 19.041 7.716 -12.732 1.00 91.94 294 ILE A C 1
ATOM 2215 O O . ILE A 1 294 ? 18.468 7.212 -11.766 1.00 91.94 294 ILE A O 1
ATOM 2219 N N . THR A 1 295 ? 19.398 9.005 -12.740 1.00 91.56 295 THR A N 1
ATOM 2220 C CA . THR A 1 295 ? 19.055 9.908 -11.629 1.00 91.56 295 THR A CA 1
ATOM 2221 C C . THR A 1 295 ? 17.549 10.066 -11.467 1.00 91.56 295 THR A C 1
ATOM 2223 O O . THR A 1 295 ? 17.060 9.959 -10.346 1.00 91.56 295 THR A O 1
ATOM 2226 N N . ARG A 1 296 ? 16.800 10.199 -12.568 1.00 93.81 296 ARG A N 1
ATOM 2227 C CA . ARG A 1 296 ? 15.334 10.271 -12.533 1.00 93.81 296 ARG A CA 1
ATOM 2228 C C . ARG A 1 296 ? 14.721 8.990 -11.959 1.00 93.81 296 ARG A C 1
ATOM 2230 O O . ARG A 1 296 ? 13.859 9.049 -11.090 1.00 93.81 296 ARG A O 1
ATOM 2237 N N . GLN A 1 297 ? 15.226 7.824 -12.365 1.00 91.44 297 GLN A N 1
ATOM 2238 C CA . GLN A 1 297 ? 14.791 6.530 -11.823 1.00 91.44 297 GLN A CA 1
ATOM 2239 C C . GLN A 1 297 ? 15.110 6.370 -10.329 1.00 91.44 297 GLN A C 1
ATOM 2241 O O . GLN A 1 297 ? 14.321 5.776 -9.588 1.00 91.44 297 GLN A O 1
ATOM 2246 N N . LEU A 1 298 ? 16.246 6.898 -9.863 1.00 89.19 298 LEU A N 1
ATOM 2247 C CA . LEU A 1 298 ? 16.599 6.919 -8.441 1.00 89.19 298 LEU A CA 1
ATOM 2248 C C . LEU A 1 298 ? 15.685 7.851 -7.638 1.00 89.19 298 LEU A C 1
ATOM 2250 O O . LEU A 1 298 ? 15.308 7.504 -6.519 1.00 89.19 298 LEU A O 1
ATOM 2254 N N . GLU A 1 299 ? 15.315 9.008 -8.186 1.00 92.94 299 GLU A N 1
ATOM 2255 C CA . GLU A 1 299 ? 14.356 9.932 -7.570 1.00 92.94 299 GLU A CA 1
ATOM 2256 C C . GLU A 1 299 ? 12.963 9.304 -7.457 1.00 92.94 299 GLU A C 1
ATOM 2258 O O . GLU A 1 299 ? 12.402 9.284 -6.360 1.00 92.94 299 GLU A O 1
ATOM 2263 N N . ASP A 1 300 ? 12.460 8.696 -8.535 1.00 91.69 300 ASP A N 1
ATOM 2264 C CA . ASP A 1 300 ? 11.177 7.980 -8.549 1.00 91.69 300 ASP A CA 1
ATOM 2265 C C . ASP A 1 300 ? 11.176 6.830 -7.518 1.00 91.69 300 ASP A C 1
ATOM 2267 O O . ASP A 1 300 ? 10.241 6.679 -6.727 1.00 91.69 300 ASP A O 1
ATOM 2271 N N . SER A 1 301 ? 12.270 6.059 -7.454 1.00 86.00 301 SER A N 1
ATOM 2272 C CA . SER A 1 301 ? 12.440 4.975 -6.474 1.00 86.00 301 SER A CA 1
ATOM 2273 C C . SER A 1 301 ? 12.509 5.491 -5.032 1.00 86.00 301 SER A C 1
ATOM 2275 O O . SER A 1 301 ? 11.956 4.872 -4.121 1.00 86.00 301 SER A O 1
ATOM 2277 N N . ASN A 1 302 ? 13.164 6.633 -4.800 1.00 87.50 302 ASN A N 1
ATOM 2278 C CA . ASN A 1 302 ? 13.219 7.270 -3.484 1.00 87.50 302 ASN A CA 1
ATOM 2279 C C . ASN A 1 302 ? 11.857 7.820 -3.055 1.00 87.50 302 ASN A C 1
ATOM 2281 O O . ASN A 1 302 ? 11.514 7.718 -1.877 1.00 87.50 302 ASN A O 1
ATOM 2285 N N . HIS A 1 303 ? 11.070 8.361 -3.987 1.00 91.69 303 HIS A N 1
ATOM 2286 C CA . HIS A 1 303 ? 9.715 8.820 -3.703 1.00 91.69 303 HIS A CA 1
ATOM 2287 C C . HIS A 1 303 ? 8.812 7.648 -3.301 1.00 91.69 303 HIS A C 1
ATOM 2289 O O . HIS A 1 303 ? 8.187 7.696 -2.243 1.00 91.69 303 HIS A O 1
ATOM 2295 N N . ALA A 1 304 ? 8.849 6.549 -4.064 1.00 88.69 304 ALA A N 1
ATOM 2296 C CA . ALA A 1 304 ? 8.134 5.321 -3.721 1.00 88.69 304 ALA A CA 1
ATOM 2297 C C . ALA A 1 304 ? 8.573 4.757 -2.355 1.00 88.69 304 ALA A C 1
ATOM 2299 O O . ALA A 1 304 ? 7.740 4.340 -1.552 1.00 88.69 304 ALA A O 1
ATOM 2300 N N . ARG A 1 305 ? 9.878 4.793 -2.044 1.00 88.81 305 ARG A N 1
ATOM 2301 C CA . ARG A 1 305 ? 10.399 4.388 -0.728 1.00 88.81 305 ARG A CA 1
ATOM 2302 C C . ARG A 1 305 ? 9.846 5.262 0.400 1.00 88.81 305 ARG A C 1
ATOM 2304 O O . ARG A 1 305 ? 9.411 4.724 1.414 1.00 88.81 305 ARG A O 1
ATOM 2311 N N . SER A 1 306 ? 9.830 6.583 0.219 1.00 90.62 306 SER A N 1
ATOM 2312 C CA . SER A 1 306 ? 9.274 7.525 1.198 1.00 90.62 306 SER A CA 1
ATOM 2313 C C . SER A 1 306 ? 7.781 7.289 1.428 1.00 90.62 306 SER A C 1
ATOM 2315 O O . SER A 1 306 ? 7.315 7.360 2.562 1.00 90.62 306 SER A O 1
ATOM 2317 N N . GLU A 1 307 ? 7.025 6.982 0.374 1.00 92.50 307 GLU A N 1
ATOM 2318 C CA . GLU A 1 307 ? 5.598 6.674 0.475 1.00 92.50 307 GLU A CA 1
ATOM 2319 C C . GLU A 1 307 ? 5.355 5.392 1.286 1.00 92.50 307 GLU A C 1
ATOM 2321 O O . GLU A 1 307 ? 4.527 5.382 2.198 1.00 92.50 307 GLU A O 1
ATOM 2326 N N . VAL A 1 308 ? 6.140 4.338 1.038 1.00 90.25 308 VAL A N 1
ATOM 2327 C CA . VAL A 1 308 ? 6.087 3.095 1.825 1.00 90.25 308 VAL A CA 1
ATOM 2328 C C . VAL A 1 308 ? 6.480 3.338 3.287 1.00 90.25 308 VAL A C 1
ATOM 2330 O O . VAL A 1 308 ? 5.841 2.799 4.191 1.00 90.25 308 VAL A O 1
ATOM 2333 N N . GLU A 1 309 ? 7.488 4.172 3.556 1.00 89.88 309 GLU A N 1
ATOM 2334 C CA . GLU A 1 309 ? 7.874 4.555 4.922 1.00 89.88 309 GLU A CA 1
ATOM 2335 C C . GLU A 1 309 ? 6.750 5.327 5.642 1.00 89.88 309 GLU A C 1
ATOM 2337 O O . GLU A 1 309 ? 6.442 5.048 6.807 1.00 89.88 309 GLU A O 1
ATOM 2342 N N . HIS A 1 310 ? 6.061 6.239 4.950 1.00 91.62 310 HIS A N 1
ATOM 2343 C CA . HIS A 1 310 ? 4.885 6.923 5.493 1.00 91.62 310 HIS A CA 1
ATOM 2344 C C . HIS A 1 310 ? 3.723 5.960 5.771 1.00 91.62 310 HIS A C 1
ATOM 2346 O O . HIS A 1 310 ? 3.115 6.025 6.839 1.00 91.62 310 HIS A O 1
ATOM 2352 N N . GLN A 1 311 ? 3.447 5.012 4.874 1.00 93.12 311 GLN A N 1
ATOM 2353 C CA . GLN A 1 311 ? 2.425 3.987 5.109 1.00 93.12 311 GLN A CA 1
ATOM 2354 C C . GLN A 1 311 ? 2.780 3.089 6.302 1.00 93.12 311 GLN A C 1
ATOM 2356 O O . GLN A 1 311 ? 1.919 2.786 7.129 1.00 93.12 311 GLN A O 1
ATOM 2361 N N . LEU A 1 312 ? 4.051 2.703 6.444 1.00 90.81 312 LEU A N 1
ATOM 2362 C CA . LEU A 1 312 ? 4.516 1.887 7.564 1.00 90.81 312 LEU A CA 1
ATOM 2363 C C . LEU A 1 312 ? 4.354 2.618 8.903 1.00 90.81 312 LEU A C 1
ATOM 2365 O O . LEU A 1 312 ? 3.886 2.023 9.872 1.00 90.81 312 LEU A O 1
ATOM 2369 N N . THR A 1 313 ? 4.708 3.903 8.964 1.00 92.50 313 THR A N 1
ATOM 2370 C CA . THR A 1 313 ? 4.541 4.713 10.183 1.00 92.50 313 THR A CA 1
ATOM 2371 C C . THR A 1 313 ? 3.068 4.925 10.539 1.00 92.50 313 THR A C 1
ATOM 2373 O O . THR A 1 313 ? 2.712 4.837 11.715 1.00 92.50 313 THR A O 1
ATOM 2376 N N . ALA A 1 314 ? 2.193 5.112 9.547 1.00 92.38 314 ALA A N 1
ATOM 2377 C CA . ALA A 1 314 ? 0.748 5.176 9.760 1.00 92.38 314 ALA A CA 1
ATOM 2378 C C . ALA A 1 314 ? 0.185 3.853 10.312 1.00 92.38 314 ALA A C 1
ATOM 2380 O O . ALA A 1 314 ? -0.579 3.868 11.278 1.00 92.38 314 ALA A O 1
ATOM 2381 N N . LEU A 1 315 ? 0.607 2.707 9.762 1.00 90.00 315 LEU A N 1
ATOM 2382 C CA . LEU A 1 315 ? 0.217 1.386 10.267 1.00 90.00 315 LEU A CA 1
ATOM 2383 C C . LEU A 1 315 ? 0.730 1.141 11.690 1.00 90.00 315 LEU A C 1
ATOM 2385 O O . LEU A 1 315 ? -0.024 0.676 12.538 1.00 90.00 315 LEU A O 1
ATOM 2389 N N . GLN A 1 316 ? 1.974 1.521 11.993 1.00 89.25 316 GLN A N 1
ATOM 2390 C CA . GLN A 1 316 ? 2.519 1.429 13.351 1.00 89.25 316 GLN A CA 1
ATOM 2391 C C . GLN A 1 316 ? 1.740 2.293 14.349 1.00 89.25 316 GLN A C 1
ATOM 2393 O O . GLN A 1 316 ? 1.509 1.869 15.483 1.00 89.25 316 GLN A O 1
ATOM 2398 N N . HIS A 1 317 ? 1.318 3.493 13.941 1.00 90.38 317 HIS A N 1
ATOM 2399 C CA . HIS A 1 317 ? 0.479 4.346 14.774 1.00 90.38 317 HIS A CA 1
ATOM 2400 C C . HIS A 1 317 ? -0.895 3.710 15.015 1.00 90.38 317 HIS A C 1
ATOM 2402 O O . HIS A 1 317 ? -1.337 3.634 16.162 1.00 90.38 317 HIS A O 1
ATOM 2408 N N . HIS A 1 318 ? -1.518 3.169 13.965 1.00 91.25 318 HIS A N 1
ATOM 2409 C CA . HIS A 1 318 ? -2.788 2.456 14.068 1.00 91.25 318 HIS A CA 1
ATOM 2410 C C . HIS A 1 318 ? -2.698 1.237 15.001 1.00 91.25 318 HIS A C 1
ATOM 2412 O O . HIS A 1 318 ? -3.540 1.067 15.884 1.00 91.25 318 HIS A O 1
ATOM 2418 N N . ASP A 1 319 ? -1.648 0.423 14.871 1.00 87.25 319 ASP A N 1
ATOM 2419 C CA . ASP A 1 319 ? -1.406 -0.738 15.734 1.00 87.25 319 ASP A CA 1
ATOM 2420 C C . ASP A 1 319 ? -1.188 -0.326 17.198 1.00 87.25 319 ASP A C 1
ATOM 2422 O O . ASP A 1 319 ? -1.684 -0.984 18.121 1.00 87.25 319 ASP A O 1
ATOM 2426 N N . TYR A 1 320 ? -0.484 0.786 17.435 1.00 90.81 320 TYR A N 1
ATOM 2427 C CA . TYR A 1 320 ? -0.295 1.341 18.775 1.00 90.81 320 TYR A CA 1
ATOM 2428 C C . TYR A 1 320 ? -1.624 1.795 19.399 1.00 90.81 320 TYR A C 1
ATOM 2430 O O . TYR A 1 320 ? -1.915 1.459 20.553 1.00 90.81 320 TYR A O 1
ATOM 2438 N N . GLU A 1 321 ? -2.465 2.502 18.641 1.00 91.25 321 GLU A N 1
ATOM 2439 C CA . GLU A 1 321 ? -3.798 2.915 19.090 1.00 91.25 321 GLU A CA 1
ATOM 2440 C C . GLU A 1 321 ? -4.699 1.712 19.386 1.00 91.25 321 GLU A C 1
ATOM 2442 O O . GLU A 1 321 ? -5.300 1.643 20.462 1.00 91.25 321 GLU A O 1
ATOM 2447 N N . LYS A 1 322 ? -4.723 0.710 18.498 1.00 90.62 322 LYS A N 1
ATOM 2448 C CA . LYS A 1 322 ? -5.486 -0.529 18.704 1.00 90.62 322 LYS A CA 1
ATOM 2449 C C . LYS A 1 322 ? -5.012 -1.301 19.928 1.00 90.62 322 LYS A C 1
ATOM 2451 O O . LYS A 1 322 ? -5.829 -1.814 20.691 1.00 90.62 322 LYS A O 1
ATOM 2456 N N . THR A 1 323 ? -3.706 -1.341 20.175 1.00 88.25 323 THR A N 1
ATOM 2457 C CA . THR A 1 323 ? -3.146 -1.975 21.376 1.00 88.25 323 THR A CA 1
ATOM 2458 C C . THR A 1 323 ? -3.605 -1.258 22.647 1.00 88.25 323 THR A C 1
ATOM 2460 O O . THR A 1 323 ? -3.978 -1.910 23.626 1.00 88.25 323 THR A O 1
ATOM 2463 N N . LYS A 1 324 ? -3.651 0.079 22.628 1.00 91.88 324 LYS A N 1
ATOM 2464 C CA . LYS A 1 324 ? -4.154 0.892 23.742 1.00 91.88 324 LYS A CA 1
ATOM 2465 C C . LYS A 1 324 ? -5.652 0.675 23.982 1.00 91.88 324 LYS A C 1
ATOM 2467 O O . LYS A 1 324 ? -6.061 0.550 25.137 1.00 91.88 324 LYS A O 1
ATOM 2472 N N . GLU A 1 325 ? -6.456 0.576 22.922 1.00 91.50 325 GLU A N 1
ATOM 2473 C CA . GLU A 1 325 ? -7.881 0.219 23.012 1.00 91.50 325 GLU A CA 1
ATOM 2474 C C . GLU A 1 325 ? -8.075 -1.174 23.620 1.00 91.50 325 GLU A C 1
ATOM 2476 O O . GLU A 1 325 ? -8.831 -1.323 24.579 1.00 91.50 325 GLU A O 1
ATOM 2481 N N . ILE A 1 326 ? -7.341 -2.185 23.139 1.00 89.38 326 ILE A N 1
ATOM 2482 C CA . ILE A 1 326 ? -7.389 -3.550 23.687 1.00 89.38 326 ILE A CA 1
ATOM 2483 C C . ILE A 1 326 ? -7.000 -3.554 25.169 1.00 89.38 326 ILE A C 1
ATOM 2485 O O . ILE A 1 326 ? -7.607 -4.266 25.968 1.00 89.38 326 ILE A O 1
ATOM 2489 N N . GLN A 1 327 ? -6.002 -2.764 25.566 1.00 90.50 327 GLN A N 1
ATOM 2490 C CA . GLN A 1 327 ? -5.582 -2.668 26.962 1.00 90.50 327 GLN A CA 1
ATOM 2491 C C . GLN A 1 327 ? -6.646 -2.000 27.847 1.00 90.50 327 GLN A C 1
ATOM 2493 O O . GLN A 1 327 ? -6.867 -2.452 28.972 1.00 90.50 327 GLN A O 1
ATOM 2498 N N . ALA A 1 328 ? -7.334 -0.974 27.340 1.00 91.31 328 ALA A N 1
ATOM 2499 C CA . ALA A 1 328 ? -8.464 -0.349 28.025 1.00 91.31 328 ALA A CA 1
ATOM 2500 C C . ALA A 1 328 ? -9.674 -1.293 28.133 1.00 91.31 328 ALA A C 1
ATOM 2502 O O . ALA A 1 328 ? -10.364 -1.307 29.150 1.00 91.31 328 ALA A O 1
ATOM 2503 N N . GLU A 1 329 ? -9.922 -2.119 27.119 1.00 88.19 329 GLU A N 1
ATOM 2504 C CA . GLU A 1 329 ? -11.007 -3.098 27.174 1.00 88.19 329 GLU A CA 1
ATOM 2505 C C . GLU A 1 329 ? -10.677 -4.250 28.130 1.00 88.19 329 GLU A C 1
ATOM 2507 O O . GLU A 1 329 ? -11.527 -4.682 28.906 1.00 88.19 329 GLU A O 1
ATOM 2512 N N . ARG A 1 330 ? -9.411 -4.684 28.184 1.00 89.44 330 ARG A N 1
ATOM 2513 C CA . ARG A 1 330 ? -8.948 -5.646 29.193 1.00 89.44 330 ARG A CA 1
ATOM 2514 C C . ARG A 1 330 ? -9.174 -5.133 30.612 1.00 89.44 330 ARG A C 1
ATOM 2516 O O . ARG A 1 330 ? -9.693 -5.886 31.424 1.00 89.44 330 ARG A O 1
ATOM 2523 N N . SER A 1 331 ? -8.844 -3.873 30.913 1.00 89.75 331 SER A N 1
ATOM 2524 C CA . SER A 1 331 ? -9.075 -3.323 32.257 1.00 89.75 331 SER A CA 1
ATOM 2525 C C . SER A 1 331 ? -10.563 -3.218 32.604 1.00 89.75 331 SER A C 1
ATOM 2527 O O . SER A 1 331 ? -10.939 -3.489 33.746 1.00 89.75 331 SER A O 1
ATOM 2529 N N . ARG A 1 332 ? -11.426 -2.915 31.623 1.00 93.00 332 ARG A N 1
ATOM 2530 C CA . ARG A 1 332 ? -12.889 -2.970 31.790 1.00 93.00 332 ARG A CA 1
ATOM 2531 C C . ARG A 1 332 ? -13.391 -4.380 32.091 1.00 93.00 332 ARG A C 1
ATOM 2533 O O . ARG A 1 332 ? -14.209 -4.537 32.993 1.00 93.00 332 ARG A O 1
ATOM 2540 N N . ILE A 1 333 ? -12.896 -5.395 31.380 1.00 88.75 333 ILE A N 1
ATOM 2541 C CA . ILE A 1 333 ? -13.255 -6.800 31.626 1.00 88.75 333 ILE A CA 1
ATOM 2542 C C . ILE A 1 333 ? -12.824 -7.227 33.033 1.00 88.75 333 ILE A C 1
ATOM 2544 O O . ILE A 1 333 ? -13.618 -7.843 33.741 1.00 88.75 333 ILE A O 1
ATOM 2548 N N . THR A 1 334 ? -11.616 -6.861 33.476 1.00 90.94 334 THR A N 1
ATOM 2549 C CA . THR A 1 334 ? -11.151 -7.186 34.833 1.00 90.94 334 THR A CA 1
ATOM 2550 C C . THR A 1 334 ? -12.053 -6.556 35.893 1.00 90.94 334 THR A C 1
ATOM 2552 O O . THR A 1 334 ? -12.545 -7.269 36.765 1.00 90.94 334 THR A O 1
ATOM 2555 N N . ALA A 1 335 ? -12.364 -5.260 35.766 1.00 90.75 335 ALA A N 1
ATOM 2556 C CA . ALA A 1 335 ? -13.268 -4.565 36.683 1.00 90.75 335 ALA A CA 1
ATOM 2557 C C . ALA A 1 335 ? -14.676 -5.186 36.694 1.00 90.75 335 ALA A C 1
ATOM 2559 O O . ALA A 1 335 ? -15.291 -5.336 37.748 1.00 90.75 335 ALA A O 1
ATOM 2560 N N . ARG A 1 336 ? -15.185 -5.605 35.528 1.00 91.50 336 ARG A N 1
ATOM 2561 C CA . ARG A 1 336 ? -16.457 -6.330 35.440 1.00 91.50 336 ARG A CA 1
ATOM 2562 C C . ARG A 1 336 ? -16.397 -7.674 36.170 1.00 91.50 336 ARG A C 1
ATOM 2564 O O . ARG A 1 336 ? -17.331 -7.984 36.902 1.00 91.50 336 ARG A O 1
ATOM 2571 N N . SER A 1 337 ? -15.312 -8.435 36.016 1.00 88.69 337 SER A N 1
ATOM 2572 C CA . SER A 1 337 ? -15.142 -9.716 36.719 1.00 88.69 337 SER A CA 1
ATOM 2573 C C . SER A 1 337 ? -15.097 -9.540 38.241 1.00 88.69 337 SER A C 1
ATOM 2575 O O . SER A 1 337 ? -15.675 -10.340 38.971 1.00 88.69 337 SER A O 1
ATOM 2577 N N . GLU A 1 338 ? -14.492 -8.454 38.737 1.00 91.94 338 GLU A N 1
ATOM 2578 C CA . GLU A 1 338 ? 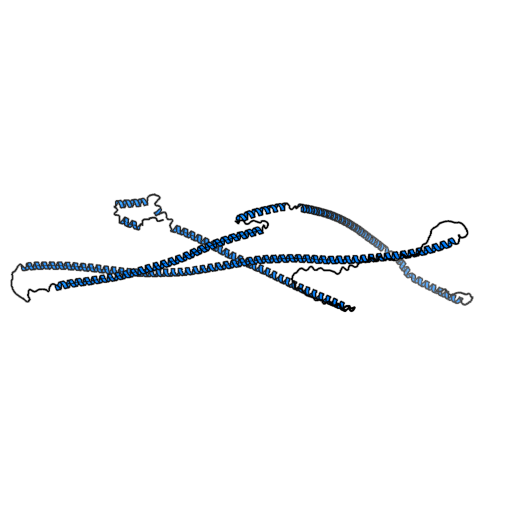-14.466 -8.130 40.168 1.00 91.94 338 GLU A CA 1
ATOM 2579 C C . GLU A 1 338 ? -15.873 -7.845 40.706 1.00 91.94 338 GLU A C 1
ATOM 2581 O O . GLU A 1 338 ? -16.240 -8.333 41.776 1.00 91.94 338 GLU A O 1
ATOM 2586 N N . VAL A 1 339 ? -16.686 -7.101 39.949 1.00 92.56 339 VAL A N 1
ATOM 2587 C CA . VAL A 1 339 ? -18.089 -6.840 40.303 1.00 92.56 339 VAL A CA 1
ATOM 2588 C C . VAL A 1 339 ? -18.918 -8.127 40.263 1.00 92.56 339 VAL A C 1
ATOM 2590 O O . VAL A 1 339 ? -19.718 -8.359 41.167 1.00 92.56 339 VAL A O 1
ATOM 2593 N N . GLU A 1 340 ? -18.716 -8.992 39.266 1.00 90.25 340 GLU A N 1
ATOM 2594 C CA . GLU A 1 340 ? -19.386 -10.298 39.193 1.00 90.25 340 GLU A CA 1
ATOM 2595 C C . GLU A 1 340 ? -19.014 -11.184 40.394 1.00 90.25 340 GLU A C 1
ATOM 2597 O O . GLU A 1 340 ? -19.897 -11.763 41.030 1.00 90.25 340 GLU A O 1
ATOM 2602 N N . HIS A 1 341 ? -17.739 -11.212 40.796 1.00 91.81 341 HIS A N 1
ATOM 2603 C CA . HIS A 1 341 ? -17.311 -11.906 42.011 1.00 91.81 341 HIS A CA 1
ATOM 2604 C C . HIS A 1 341 ? -17.974 -11.338 43.273 1.00 91.81 341 HIS A C 1
ATOM 2606 O O . HIS A 1 341 ? -18.478 -12.107 44.093 1.00 91.81 341 HIS A O 1
ATOM 2612 N N . GLN A 1 342 ? -18.060 -10.013 43.419 1.00 93.56 342 GLN A N 1
ATOM 2613 C CA . GLN A 1 342 ? -18.768 -9.393 44.547 1.00 93.56 342 GLN A CA 1
ATOM 2614 C C . GLN A 1 342 ? -20.261 -9.742 44.558 1.00 93.56 342 GLN A C 1
ATOM 2616 O O . GLN A 1 342 ? -20.812 -10.045 45.616 1.00 93.56 342 GLN A O 1
ATOM 2621 N N . LEU A 1 343 ? -20.910 -9.753 43.391 1.00 91.62 343 LEU A N 1
ATOM 2622 C CA . LEU A 1 343 ? -22.319 -10.118 43.271 1.00 91.62 343 LEU A CA 1
ATOM 2623 C C . LEU A 1 343 ? -22.554 -11.576 43.679 1.00 91.62 343 LEU A C 1
ATOM 2625 O O . LEU A 1 343 ? -23.471 -11.848 44.449 1.00 91.62 343 LEU A O 1
ATOM 2629 N N . THR A 1 344 ? -21.706 -12.505 43.226 1.00 92.19 344 THR A N 1
ATOM 2630 C CA . THR A 1 344 ? -21.810 -13.919 43.628 1.00 92.19 344 THR A CA 1
ATOM 2631 C C . THR A 1 344 ? -21.586 -14.119 45.128 1.00 92.19 344 THR A C 1
ATOM 2633 O O . THR A 1 344 ? -22.289 -14.916 45.748 1.00 92.19 344 THR A O 1
ATOM 2636 N N . ALA A 1 345 ? -20.673 -13.360 45.743 1.00 92.56 345 ALA A N 1
ATOM 2637 C CA . ALA A 1 345 ? -20.454 -13.398 47.187 1.00 92.56 345 ALA A CA 1
ATOM 2638 C C . ALA A 1 345 ? -21.673 -12.881 47.972 1.00 92.56 345 ALA A C 1
ATOM 2640 O O . ALA A 1 345 ? -22.075 -13.502 48.956 1.00 92.56 345 ALA A O 1
ATOM 2641 N N . LEU A 1 346 ? -22.296 -11.787 47.518 1.00 92.12 346 LEU A N 1
ATOM 2642 C CA . LEU A 1 346 ? -23.532 -11.269 48.115 1.00 92.12 346 LEU A CA 1
ATOM 2643 C C . LEU A 1 346 ? -24.691 -12.259 47.967 1.00 92.12 346 LEU A C 1
ATOM 2645 O O . LEU A 1 346 ? -25.381 -12.529 48.941 1.00 92.12 346 LEU A O 1
ATOM 2649 N N . GLN A 1 347 ? -24.852 -12.870 46.792 1.00 92.12 347 GLN A N 1
ATOM 2650 C CA . GLN A 1 347 ? -25.865 -13.907 46.574 1.00 92.12 347 GLN A CA 1
ATOM 2651 C C . GLN A 1 347 ? -25.663 -15.116 47.496 1.00 92.12 347 GLN A C 1
ATOM 2653 O O . GLN A 1 347 ? -26.636 -15.656 48.021 1.00 92.12 347 GLN A O 1
ATOM 2658 N N . HIS A 1 348 ? -24.414 -15.534 47.725 1.00 92.38 348 HIS A N 1
ATOM 2659 C CA . HIS A 1 348 ? -24.110 -16.602 48.676 1.00 92.38 348 HIS A CA 1
ATOM 2660 C C . HIS A 1 348 ? -24.462 -16.197 50.112 1.00 92.38 348 HIS A C 1
ATOM 2662 O O . HIS A 1 348 ? -25.070 -16.980 50.840 1.00 92.38 348 HIS A O 1
ATOM 2668 N N . HIS A 1 349 ? -24.127 -14.967 50.512 1.00 92.81 349 HIS A N 1
ATOM 2669 C CA . HIS A 1 349 ? -24.468 -14.448 51.834 1.00 92.81 349 HIS A CA 1
ATOM 2670 C C . HIS A 1 349 ? -25.986 -14.378 52.053 1.00 92.81 349 HIS A C 1
ATOM 2672 O O . HIS A 1 349 ? -26.480 -14.828 53.087 1.00 92.81 349 HIS A O 1
ATOM 2678 N N . ASP A 1 350 ? -26.734 -13.881 51.066 1.00 90.12 350 ASP A N 1
ATOM 2679 C CA . ASP A 1 350 ? -28.197 -13.830 51.110 1.00 90.12 350 ASP A CA 1
ATOM 2680 C C . ASP A 1 350 ? -28.798 -15.241 51.190 1.00 90.12 350 ASP A C 1
ATOM 2682 O O . ASP A 1 350 ? -29.730 -15.478 51.963 1.00 90.12 350 ASP A O 1
ATOM 2686 N N . TYR A 1 351 ? -28.242 -16.207 50.452 1.00 90.69 351 TYR A N 1
ATOM 2687 C CA . TYR A 1 351 ? -28.660 -17.609 50.523 1.00 90.69 351 TYR A CA 1
ATOM 2688 C C . TYR A 1 351 ? -28.435 -18.211 51.920 1.00 90.69 351 TYR A C 1
ATOM 2690 O O . TYR A 1 351 ? -29.341 -18.841 52.473 1.00 90.69 351 TYR A O 1
ATOM 2698 N N . GLU A 1 352 ? -27.270 -17.977 52.532 1.00 92.75 352 GLU A N 1
ATOM 2699 C CA . GLU A 1 352 ? -26.980 -18.419 53.902 1.00 92.75 352 GLU A CA 1
ATOM 2700 C C . GLU A 1 352 ? -27.910 -17.765 54.927 1.00 92.75 352 GLU A C 1
ATOM 2702 O O . GLU A 1 352 ? -28.507 -18.465 55.747 1.00 92.75 352 GLU A O 1
ATOM 2707 N N . LYS A 1 353 ? -28.117 -16.446 54.835 1.00 93.31 353 LYS A N 1
ATOM 2708 C CA . LYS A 1 353 ? -29.053 -15.706 55.694 1.00 93.31 353 LYS A CA 1
ATOM 2709 C C . LYS A 1 353 ? -30.475 -16.236 55.589 1.00 93.31 353 LYS A C 1
ATOM 2711 O O . LYS A 1 353 ? -31.158 -16.401 56.598 1.00 93.31 353 LYS A O 1
ATOM 2716 N N . THR A 1 354 ? -30.923 -16.538 54.374 1.00 90.44 354 THR A N 1
ATOM 2717 C CA . THR A 1 354 ? -32.260 -17.095 54.143 1.00 90.44 354 THR A CA 1
ATOM 2718 C C . THR A 1 354 ? -32.391 -18.470 54.800 1.00 90.44 354 THR A C 1
ATOM 2720 O O . THR A 1 354 ? -33.402 -18.752 55.443 1.00 90.44 354 THR A O 1
ATOM 2723 N N . LYS A 1 355 ? -31.348 -19.303 54.713 1.00 93.25 355 LYS A N 1
ATOM 2724 C CA . LYS A 1 355 ? -31.297 -20.616 55.367 1.00 93.25 355 LYS A CA 1
ATOM 2725 C C . LYS A 1 355 ? -31.329 -20.507 56.898 1.00 93.25 355 LYS A C 1
ATOM 2727 O O . LYS A 1 355 ? -32.047 -21.281 57.529 1.00 93.25 355 LYS A O 1
ATOM 2732 N N . GLU A 1 356 ? -30.606 -19.550 57.486 1.00 93.12 356 GLU A N 1
ATOM 2733 C CA . GLU A 1 356 ? -30.652 -19.255 58.931 1.00 93.12 356 GLU A CA 1
ATOM 2734 C C . GLU A 1 356 ? -32.065 -18.860 59.377 1.00 93.12 356 GLU A C 1
ATOM 2736 O O . GLU A 1 356 ? -32.626 -19.493 60.272 1.00 93.12 356 GLU A O 1
ATOM 2741 N N . ILE A 1 357 ? -32.676 -17.877 58.703 1.00 91.69 357 ILE A N 1
ATOM 2742 C CA . ILE A 1 357 ? -34.041 -17.412 59.001 1.00 91.69 357 ILE A CA 1
ATOM 2743 C C . ILE A 1 357 ? -35.037 -18.572 58.901 1.00 91.69 357 ILE A C 1
ATOM 2745 O O . ILE A 1 357 ? -35.957 -18.695 59.711 1.00 91.69 357 ILE A O 1
ATOM 2749 N N . GLN A 1 358 ? -34.869 -19.452 57.915 1.00 93.12 358 GLN A N 1
ATOM 2750 C CA . GLN A 1 358 ? -35.754 -20.593 57.724 1.00 93.12 358 GLN A CA 1
ATOM 2751 C C . GLN A 1 358 ? -35.611 -21.636 58.843 1.00 93.12 358 GLN A C 1
ATOM 2753 O O . GLN A 1 358 ? -36.625 -22.156 59.310 1.00 93.12 358 GLN A O 1
ATOM 2758 N N . ALA A 1 359 ? -34.390 -21.895 59.323 1.00 92.56 359 ALA A N 1
ATOM 2759 C CA . ALA A 1 359 ? -34.150 -22.750 60.486 1.00 92.56 359 ALA A CA 1
ATOM 2760 C C . ALA A 1 359 ? -34.750 -22.153 61.772 1.00 92.56 359 ALA A C 1
ATOM 2762 O O . ALA A 1 359 ? -35.360 -22.871 62.566 1.00 92.56 359 ALA A O 1
ATOM 2763 N N . GLU A 1 360 ? -34.644 -20.836 61.952 1.00 93.38 360 GLU A N 1
ATOM 2764 C CA . GLU A 1 360 ? -35.219 -20.133 63.098 1.00 93.38 360 GLU A CA 1
ATOM 2765 C C . GLU A 1 360 ? -36.755 -20.142 63.069 1.00 93.38 360 GLU A C 1
ATOM 2767 O O . GLU A 1 360 ? -37.385 -20.415 64.091 1.00 93.38 360 GLU A O 1
ATOM 2772 N N . ARG A 1 361 ? -37.379 -19.971 61.892 1.00 90.81 361 ARG A N 1
ATOM 2773 C CA . ARG A 1 361 ? -38.836 -20.144 61.730 1.00 90.81 361 ARG A CA 1
ATOM 2774 C C . ARG A 1 361 ? -39.303 -21.554 62.089 1.00 90.81 361 ARG A C 1
ATOM 2776 O O . ARG A 1 361 ? -40.358 -21.690 62.700 1.00 90.81 361 ARG A O 1
ATOM 2783 N N . LEU A 1 362 ? -38.546 -22.586 61.714 1.00 92.88 362 LEU A N 1
ATOM 2784 C CA . LEU A 1 362 ? -38.839 -23.979 62.075 1.00 92.88 362 LEU A CA 1
ATOM 2785 C C . LEU A 1 362 ? -38.777 -24.192 63.591 1.00 92.88 362 LEU A C 1
ATOM 2787 O O . LEU A 1 362 ? -39.679 -24.803 64.161 1.00 92.88 362 LEU A O 1
ATOM 2791 N N . ARG A 1 363 ? -37.752 -23.640 64.249 1.00 95.25 363 ARG A N 1
ATOM 2792 C CA . ARG A 1 363 ? -37.617 -23.694 65.709 1.00 95.25 363 ARG A CA 1
ATOM 2793 C C . ARG A 1 363 ? -38.774 -22.982 66.412 1.00 95.25 363 ARG A C 1
ATOM 2795 O O . ARG A 1 363 ? -39.422 -23.586 67.258 1.00 95.25 363 ARG A O 1
ATOM 2802 N N . LEU A 1 364 ? -39.073 -21.743 66.018 1.00 92.50 364 LEU A N 1
ATOM 2803 C CA . LEU A 1 364 ? -40.198 -20.980 66.569 1.00 92.50 364 LEU A CA 1
ATOM 2804 C C . LEU A 1 364 ? -41.539 -21.691 66.341 1.00 92.50 364 LEU A C 1
ATOM 2806 O O . LEU A 1 364 ? -42.405 -21.638 67.207 1.00 92.50 364 LEU A O 1
ATOM 2810 N N . GLY A 1 365 ? -41.708 -22.380 65.207 1.00 93.56 365 GLY A N 1
ATOM 2811 C CA . GLY A 1 365 ? -42.879 -23.220 64.946 1.00 93.56 365 GLY A CA 1
ATOM 2812 C C . GLY A 1 365 ? -43.031 -24.358 65.960 1.00 93.56 365 GLY A C 1
ATOM 2813 O O . GLY A 1 365 ? -44.109 -24.521 66.524 1.00 93.56 365 GLY A O 1
ATOM 2814 N N . SER A 1 366 ? -41.947 -25.085 66.249 1.00 92.81 366 SER A N 1
ATOM 2815 C CA . SER A 1 366 ? -41.933 -26.145 67.272 1.00 92.81 366 SER A CA 1
ATOM 2816 C C . SER A 1 366 ? -42.239 -25.608 68.674 1.00 92.81 366 SER A C 1
ATOM 2818 O O . SER A 1 366 ? -42.989 -26.233 69.424 1.00 92.81 366 SER A O 1
ATOM 2820 N N . ASP A 1 367 ? -41.669 -24.456 69.038 1.00 93.69 367 ASP A N 1
ATOM 2821 C CA . ASP A 1 367 ? -41.921 -23.826 70.339 1.00 93.69 367 ASP A CA 1
ATOM 2822 C C . ASP A 1 367 ? -43.403 -23.419 70.465 1.00 93.69 367 ASP A C 1
ATOM 2824 O O . ASP A 1 367 ? -44.031 -23.632 71.504 1.00 93.69 367 ASP A O 1
ATOM 2828 N N . LEU A 1 368 ? -43.998 -22.896 69.384 1.00 92.19 368 LEU A N 1
ATOM 2829 C CA . LEU A 1 368 ? -45.408 -22.503 69.342 1.00 92.19 368 LEU A CA 1
ATOM 2830 C C . LEU A 1 368 ? -46.351 -23.710 69.475 1.00 92.19 368 LEU A C 1
ATOM 2832 O O . LEU A 1 368 ? -47.343 -23.624 70.198 1.00 92.19 368 LEU A O 1
ATOM 2836 N N . GLU A 1 369 ? -46.027 -24.839 68.837 1.00 92.81 369 GLU A N 1
ATOM 2837 C CA . GLU A 1 369 ? -46.764 -26.103 68.997 1.00 92.81 369 GLU A CA 1
ATOM 2838 C C . GLU A 1 369 ? -46.687 -26.632 70.437 1.00 92.81 369 GLU A C 1
ATOM 2840 O O . GLU A 1 369 ? -47.702 -27.051 70.999 1.00 92.81 369 GLU A O 1
ATOM 2845 N N . GLN A 1 370 ? -45.512 -26.569 71.075 1.00 94.38 370 GLN A N 1
ATOM 2846 C CA . GLN A 1 370 ? -45.363 -26.955 72.482 1.00 94.38 370 GLN A CA 1
ATOM 2847 C C . GLN A 1 370 ? -46.199 -26.074 73.414 1.00 94.38 370 GLN A C 1
ATOM 2849 O O . GLN A 1 370 ? -46.903 -26.597 74.282 1.00 94.38 370 GLN A O 1
ATOM 2854 N N . LEU A 1 371 ? -46.157 -24.753 73.222 1.00 92.06 371 LEU A N 1
ATOM 2855 C CA . LEU A 1 371 ? -46.968 -23.805 73.988 1.00 92.06 371 LEU A CA 1
ATOM 2856 C C . LEU A 1 371 ? -48.465 -24.051 73.782 1.00 92.06 371 LEU A C 1
ATOM 2858 O O . LEU A 1 371 ? -49.217 -24.063 74.755 1.00 92.06 371 LEU A O 1
ATOM 2862 N N . GLN A 1 372 ? -48.908 -24.316 72.550 1.00 93.69 372 GLN A N 1
ATOM 2863 C CA . GLN A 1 372 ? -50.298 -24.688 72.276 1.00 93.69 372 GLN A CA 1
ATOM 2864 C C . GLN A 1 372 ? -50.700 -25.979 72.999 1.00 93.69 372 GLN A C 1
ATOM 2866 O O . GLN A 1 372 ? -51.762 -26.022 73.619 1.00 93.69 372 GLN A O 1
ATOM 2871 N N . ALA A 1 373 ? -49.845 -27.006 72.992 1.00 92.88 373 ALA A N 1
ATOM 2872 C CA . ALA A 1 373 ? -50.101 -28.251 73.713 1.00 92.88 373 ALA A CA 1
ATOM 2873 C C . ALA A 1 373 ? -50.160 -28.046 75.238 1.00 92.88 373 ALA A C 1
ATOM 2875 O O . ALA A 1 373 ? -50.941 -28.707 75.921 1.00 92.88 373 ALA A O 1
ATOM 2876 N N . GLN A 1 374 ? -49.350 -27.136 75.785 1.00 94.94 374 GLN A N 1
ATOM 2877 C CA . GLN A 1 374 ? -49.388 -26.781 77.205 1.00 94.94 374 GLN A CA 1
ATOM 2878 C C . GLN A 1 374 ? -50.666 -26.016 77.565 1.00 94.94 374 GLN A C 1
ATOM 2880 O O . GLN A 1 374 ? -51.313 -26.348 78.556 1.00 94.94 374 GLN A O 1
ATOM 2885 N N . VAL A 1 375 ? -51.065 -25.038 76.745 1.00 92.75 375 VAL A N 1
ATOM 2886 C CA . VAL A 1 375 ? -52.333 -24.309 76.911 1.00 92.75 375 VAL A CA 1
ATOM 2887 C C . VAL A 1 375 ? -53.520 -25.268 76.858 1.00 92.75 375 VAL A C 1
ATOM 2889 O O . VAL A 1 375 ? -54.446 -25.123 77.651 1.00 92.75 375 VAL A O 1
ATOM 2892 N N . GLN A 1 376 ? -53.492 -26.262 75.969 1.00 93.50 376 GLN A N 1
ATOM 2893 C CA . GLN A 1 376 ? -54.554 -27.260 75.871 1.00 93.50 376 GLN A CA 1
ATOM 2894 C C . GLN A 1 376 ? -54.654 -28.121 77.139 1.00 93.50 376 GLN A C 1
ATOM 2896 O O . GLN A 1 376 ? -55.746 -28.262 77.678 1.00 93.50 376 GLN A O 1
ATOM 2901 N N . ARG A 1 377 ? -53.526 -28.599 77.682 1.00 94.31 377 ARG A N 1
ATOM 2902 C CA . ARG A 1 377 ? -53.511 -29.331 78.964 1.00 94.31 377 ARG A CA 1
ATOM 2903 C C . ARG A 1 377 ? -54.040 -28.485 80.119 1.00 94.31 377 ARG A C 1
ATOM 2905 O O . ARG A 1 377 ? -54.876 -28.943 80.880 1.00 94.31 377 ARG A O 1
ATOM 2912 N N . LEU A 1 378 ? -53.606 -27.226 80.213 1.00 92.94 378 LEU A N 1
ATOM 2913 C CA . LEU A 1 378 ? -54.101 -26.309 81.244 1.00 92.94 378 LEU A CA 1
ATOM 2914 C C . LEU A 1 378 ? -55.606 -26.035 81.109 1.00 92.94 378 LEU A C 1
ATOM 2916 O O . LEU A 1 378 ? -56.268 -25.780 82.113 1.00 92.94 378 LEU A O 1
ATOM 2920 N N . ARG A 1 379 ? -56.163 -26.064 79.892 1.00 92.94 379 ARG A N 1
ATOM 2921 C CA . ARG A 1 379 ? -57.617 -25.982 79.683 1.00 92.94 379 ARG A CA 1
ATOM 2922 C C . ARG A 1 379 ? -58.327 -27.235 80.182 1.00 92.94 379 ARG A C 1
ATOM 2924 O O . ARG A 1 379 ? -59.291 -27.095 80.922 1.00 92.94 379 ARG A O 1
ATOM 2931 N N . GLU A 1 380 ? -57.824 -28.417 79.836 1.00 92.69 380 GLU A N 1
ATOM 2932 C CA . GLU A 1 380 ? -58.363 -29.702 80.306 1.00 92.69 380 GLU A CA 1
ATOM 2933 C C . GLU A 1 380 ? -58.330 -29.795 81.842 1.00 92.69 380 GLU A C 1
ATOM 2935 O O . GLU A 1 380 ? -59.324 -30.162 82.468 1.00 92.69 380 GLU A O 1
ATOM 2940 N N . ASP A 1 381 ? -57.229 -29.366 82.467 1.00 93.19 381 ASP A N 1
ATOM 2941 C CA . ASP A 1 381 ? -57.099 -29.301 83.926 1.00 93.19 381 ASP A CA 1
ATOM 2942 C C . ASP A 1 381 ? -58.112 -28.324 84.547 1.00 93.19 381 ASP A C 1
ATOM 2944 O O . ASP A 1 381 ? -58.730 -28.636 85.567 1.00 93.19 381 ASP A O 1
ATOM 2948 N N . ASN A 1 382 ? -58.323 -27.152 83.933 1.00 89.75 382 ASN A N 1
ATOM 2949 C CA . ASN A 1 382 ? -59.335 -26.192 84.387 1.00 89.75 382 ASN A CA 1
ATOM 2950 C C . ASN A 1 382 ? -60.761 -26.747 84.256 1.00 89.75 382 ASN A C 1
ATOM 2952 O O . ASN A 1 382 ? -61.574 -26.542 85.158 1.00 89.75 382 ASN A O 1
ATOM 2956 N N . GLU A 1 383 ? -61.082 -27.460 83.175 1.00 92.38 383 GLU A N 1
ATOM 2957 C CA . GLU A 1 383 ? -62.381 -28.126 83.004 1.00 92.38 383 GLU A CA 1
ATOM 2958 C C . GLU A 1 383 ? -62.595 -29.203 84.074 1.00 92.38 383 GLU A C 1
ATOM 2960 O O . GLU A 1 383 ? -63.654 -29.257 84.702 1.00 92.38 383 GLU A O 1
ATOM 2965 N N . HIS A 1 384 ? -61.570 -30.009 84.359 1.00 93.75 384 HIS A N 1
ATOM 2966 C CA . HIS A 1 384 ? -61.623 -31.019 85.413 1.00 93.75 384 HIS A CA 1
ATOM 2967 C C . HIS A 1 384 ? -61.796 -30.401 86.808 1.00 93.75 384 HIS A C 1
ATOM 2969 O O . HIS A 1 384 ? -62.653 -30.846 87.573 1.00 93.75 384 HIS A O 1
ATOM 2975 N N . LEU A 1 385 ? -61.036 -29.350 87.138 1.00 92.12 385 LEU A N 1
ATOM 2976 C CA . LEU A 1 385 ? -61.205 -28.607 88.391 1.00 92.12 385 LEU A CA 1
ATOM 2977 C C . LEU A 1 385 ? -62.608 -27.999 88.495 1.00 92.12 385 LEU A C 1
ATOM 2979 O O . LEU A 1 385 ? -63.228 -28.076 89.552 1.00 92.12 385 LEU A O 1
ATOM 2983 N N . THR A 1 386 ? -63.145 -27.464 87.398 1.00 93.00 386 THR A N 1
ATOM 2984 C CA . THR A 1 386 ? -64.516 -26.936 87.354 1.00 93.00 386 THR A CA 1
ATOM 2985 C C . THR A 1 386 ? -65.538 -28.036 87.649 1.00 93.00 386 THR A C 1
ATOM 2987 O O . THR A 1 386 ? -66.418 -27.841 88.486 1.00 93.00 386 THR A O 1
ATOM 2990 N N . HIS A 1 387 ? -65.391 -29.220 87.044 1.00 91.38 387 HIS A N 1
ATOM 2991 C CA . HIS A 1 387 ? -66.237 -30.379 87.343 1.00 91.38 387 HIS A CA 1
ATOM 2992 C C . HIS A 1 387 ? -66.132 -30.834 88.804 1.00 91.38 387 HIS A C 1
ATOM 2994 O O . HIS A 1 387 ? -67.155 -31.140 89.419 1.00 91.38 387 HIS A O 1
ATOM 3000 N N . GLN A 1 388 ? -64.925 -30.852 89.380 1.00 91.19 388 GLN A N 1
ATOM 3001 C CA . GLN A 1 388 ? -64.734 -31.167 90.798 1.00 91.19 388 GLN A CA 1
ATOM 3002 C C . GLN A 1 388 ? -65.432 -30.150 91.704 1.00 91.19 388 GLN A C 1
ATOM 3004 O O . GLN A 1 388 ? -66.125 -30.554 92.635 1.00 91.19 388 GLN A O 1
ATOM 3009 N N . VAL A 1 389 ? -65.312 -28.851 91.413 1.00 89.88 389 VAL A N 1
ATOM 3010 C CA . VAL A 1 389 ? -66.010 -27.791 92.158 1.00 89.88 389 VAL A CA 1
ATOM 3011 C C . VAL A 1 389 ? -67.527 -27.949 92.048 1.00 89.88 389 VAL A C 1
ATOM 3013 O O . VAL A 1 389 ? -68.211 -27.851 93.060 1.00 89.88 389 VAL A O 1
ATOM 3016 N N . SER A 1 390 ? -68.069 -28.267 90.867 1.00 89.00 390 SER A N 1
ATOM 3017 C CA . SER A 1 390 ? -69.504 -28.555 90.718 1.00 89.00 390 SER A CA 1
ATOM 3018 C C . SER A 1 390 ? -69.947 -29.780 91.525 1.00 89.00 390 SER A C 1
ATOM 3020 O O . SER A 1 390 ? -71.021 -29.763 92.119 1.00 89.00 390 SER A O 1
ATOM 3022 N N . SER A 1 391 ? -69.126 -30.833 91.589 1.00 91.44 391 SER A N 1
ATOM 3023 C CA . SER A 1 391 ? -69.419 -32.009 92.419 1.00 91.44 391 SER A CA 1
ATOM 3024 C C . SER A 1 391 ? -69.376 -31.687 93.912 1.00 91.44 391 SER A C 1
ATOM 3026 O O . SER A 1 391 ? -70.220 -32.180 94.654 1.00 91.44 391 SER A O 1
ATOM 3028 N N . LEU A 1 392 ? -68.404 -30.882 94.355 1.00 87.94 392 LEU A N 1
ATOM 3029 C CA . LEU A 1 392 ? -68.321 -30.423 95.742 1.00 87.94 392 LEU A CA 1
ATOM 3030 C C . LEU A 1 392 ? -69.519 -29.542 96.096 1.00 87.94 392 LEU A C 1
ATOM 3032 O O . LEU A 1 392 ? -70.127 -29.771 97.131 1.00 87.94 392 LEU A O 1
ATOM 3036 N N . SER A 1 393 ? -69.917 -28.627 95.209 1.00 89.06 393 SER A N 1
ATOM 3037 C CA . SER A 1 393 ? -71.126 -27.811 95.370 1.00 89.06 393 SER A CA 1
ATOM 3038 C C . SER A 1 393 ? -72.386 -28.673 95.502 1.00 89.06 393 SER A C 1
ATOM 3040 O O . SER A 1 393 ? -73.203 -28.414 96.375 1.00 89.06 393 SER A O 1
ATOM 3042 N N . GLY A 1 394 ? -72.538 -29.729 94.693 1.00 87.50 394 GLY A N 1
ATOM 3043 C CA . GLY A 1 394 ? -73.680 -30.643 94.814 1.00 87.50 394 GLY A CA 1
ATOM 3044 C C . GLY A 1 394 ? -73.699 -31.424 96.136 1.00 87.50 394 GLY A C 1
ATOM 3045 O O . GLY A 1 394 ? -74.763 -31.639 96.709 1.00 87.50 394 GLY A O 1
ATOM 3046 N N . LEU A 1 395 ? -72.527 -31.812 96.650 1.00 87.50 395 LEU A N 1
ATOM 3047 C CA . LEU A 1 395 ? -72.404 -32.429 97.976 1.00 87.50 395 LEU A CA 1
ATOM 3048 C C . LEU A 1 395 ? -72.664 -31.424 99.107 1.00 87.50 395 LEU A C 1
ATOM 3050 O O . LEU A 1 395 ? -73.236 -31.796 100.127 1.00 87.50 395 LEU A O 1
ATOM 3054 N N . GLU A 1 396 ? -72.255 -30.163 98.949 1.00 85.94 396 GLU A N 1
ATOM 3055 C CA . GLU A 1 396 ? -72.584 -29.084 99.889 1.00 85.94 396 GLU A CA 1
ATOM 3056 C C . GLU A 1 396 ? -74.099 -28.861 99.962 1.00 85.94 396 GLU A C 1
ATOM 3058 O O . GLU A 1 396 ? -74.639 -28.772 101.066 1.00 85.94 396 GLU A O 1
ATOM 3063 N N . ASP A 1 397 ? -74.788 -28.867 98.817 1.00 85.44 397 ASP A N 1
ATOM 3064 C CA . ASP A 1 397 ? -76.250 -28.786 98.750 1.00 85.44 397 ASP A CA 1
ATOM 3065 C C . ASP A 1 397 ? -76.916 -29.990 99.442 1.00 85.44 397 ASP A C 1
ATOM 3067 O O . ASP A 1 397 ? -77.858 -29.814 100.216 1.00 85.44 397 ASP A O 1
ATOM 3071 N N . GLU A 1 398 ? -76.406 -31.210 99.236 1.00 88.62 398 GLU A N 1
ATOM 3072 C CA . GLU A 1 398 ? -76.904 -32.427 99.898 1.00 88.62 398 GLU A CA 1
ATOM 3073 C C . GLU A 1 398 ? -76.679 -32.386 101.419 1.00 88.62 398 GLU A C 1
ATOM 3075 O O . GLU A 1 398 ? -77.579 -32.702 102.197 1.00 88.62 398 GLU A O 1
ATOM 3080 N N . VAL A 1 399 ? -75.507 -31.929 101.875 1.00 84.00 399 VAL A N 1
ATOM 3081 C CA . VAL A 1 399 ? -75.229 -31.719 103.305 1.00 84.00 399 VAL A CA 1
ATOM 3082 C C . VAL A 1 399 ? -76.150 -30.648 103.887 1.00 84.00 399 VAL A C 1
ATOM 3084 O O . VAL A 1 399 ? -76.592 -30.794 105.028 1.00 84.00 399 VAL A O 1
ATOM 3087 N N . SER A 1 400 ? -76.456 -29.590 103.134 1.00 84.69 400 SER A N 1
ATOM 3088 C CA . SER A 1 400 ? -77.408 -28.559 103.553 1.00 84.69 400 SER A CA 1
ATOM 3089 C C . SER A 1 400 ? -78.819 -29.133 103.696 1.00 84.69 400 SER A C 1
ATOM 3091 O O . SER A 1 400 ? -79.442 -28.939 104.737 1.00 84.69 400 SER A O 1
ATOM 3093 N N . GLN A 1 401 ? -79.289 -29.923 102.727 1.00 85.44 401 GLN A N 1
ATOM 3094 C CA . GLN A 1 401 ? -80.591 -30.599 102.798 1.00 85.44 401 GLN A CA 1
ATOM 3095 C C . GLN A 1 401 ? -80.662 -31.575 103.976 1.00 85.44 401 GLN A C 1
ATOM 3097 O O . GLN A 1 401 ? -81.604 -31.521 104.759 1.00 85.44 401 GLN A O 1
ATOM 3102 N N . LEU A 1 402 ? -79.637 -32.407 104.184 1.00 82.38 402 LEU A N 1
ATOM 3103 C CA . LEU A 1 402 ? -79.575 -33.326 105.327 1.00 82.38 402 LEU A CA 1
ATOM 3104 C C . LEU A 1 402 ? -79.489 -32.595 106.675 1.00 82.38 402 LEU A C 1
ATOM 3106 O O . LEU A 1 402 ? -79.925 -33.130 107.697 1.00 82.38 402 LEU A O 1
ATOM 3110 N N . ARG A 1 403 ? -78.908 -31.388 106.717 1.00 83.50 403 ARG A N 1
ATOM 3111 C CA . ARG A 1 403 ? -78.929 -30.525 107.908 1.00 83.50 403 ARG A CA 1
ATOM 3112 C C . ARG A 1 403 ? -80.320 -29.961 108.157 1.00 83.50 403 ARG A C 1
ATOM 3114 O O . ARG A 1 403 ? -80.771 -30.041 109.292 1.00 83.50 403 ARG A O 1
ATOM 3121 N N . GLU A 1 404 ? -81.002 -29.467 107.128 1.00 82.44 404 GLU A N 1
ATOM 3122 C CA . GLU A 1 404 ? -82.389 -28.993 107.225 1.00 82.44 404 GLU A CA 1
ATOM 3123 C C . GLU A 1 404 ? -83.350 -30.125 107.622 1.00 82.44 404 GLU A C 1
ATOM 3125 O O . GLU A 1 404 ? -84.215 -29.934 108.476 1.00 82.44 404 GLU A O 1
ATOM 3130 N N . GLU A 1 405 ? -83.169 -31.333 107.082 1.00 80.06 405 GLU A N 1
ATOM 3131 C CA . GLU A 1 405 ? -83.931 -32.525 107.463 1.00 80.06 405 GLU A CA 1
ATOM 3132 C C . GLU A 1 405 ? -83.631 -32.963 108.898 1.00 80.06 405 GLU A C 1
ATOM 3134 O O . GLU A 1 405 ? -84.560 -33.256 109.646 1.00 80.06 405 GLU A O 1
ATOM 3139 N N . ASN A 1 406 ? -82.364 -32.965 109.329 1.00 74.12 406 ASN A N 1
ATOM 3140 C CA . ASN A 1 406 ? -82.016 -33.238 110.725 1.00 74.12 406 ASN A CA 1
ATOM 3141 C C . ASN A 1 406 ? -82.550 -32.166 111.672 1.00 74.12 406 ASN A C 1
ATOM 3143 O O . ASN A 1 406 ? -82.955 -32.500 112.778 1.00 74.12 406 ASN A O 1
ATOM 3147 N N . GLU A 1 407 ? -82.569 -30.898 111.268 1.00 79.38 407 GLU A N 1
ATOM 3148 C CA . GLU A 1 407 ? -83.146 -29.812 112.057 1.00 79.38 407 GLU A CA 1
ATOM 3149 C C . GLU A 1 407 ? -84.676 -29.936 112.123 1.00 79.38 407 GLU A C 1
ATOM 3151 O O . GLU A 1 407 ? -85.260 -29.771 113.192 1.00 79.38 407 GLU A O 1
ATOM 3156 N N . SER A 1 408 ? -85.324 -30.357 111.034 1.00 73.62 408 SER A N 1
ATOM 3157 C CA . SER A 1 408 ? -86.755 -30.678 110.987 1.00 73.62 408 SER A CA 1
ATOM 3158 C C . SER A 1 408 ? -87.115 -31.905 111.840 1.00 73.62 408 SER A C 1
ATOM 3160 O O . SER A 1 408 ? -88.070 -31.865 112.617 1.00 73.62 408 SER A O 1
ATOM 3162 N N . LEU A 1 409 ? -86.320 -32.979 111.777 1.00 69.31 409 LEU A N 1
ATOM 3163 C CA . LEU A 1 409 ? -86.474 -34.186 112.598 1.00 69.31 409 LEU A CA 1
ATOM 3164 C C . LEU A 1 409 ? -86.152 -33.911 114.073 1.00 69.31 409 LEU A C 1
ATOM 3166 O O . LEU A 1 409 ? -86.871 -34.380 114.955 1.00 69.31 409 LEU A O 1
ATOM 3170 N N . ALA A 1 410 ? -85.130 -33.103 114.364 1.00 62.09 410 ALA A N 1
ATOM 3171 C CA . ALA A 1 410 ? -84.825 -32.637 115.713 1.00 62.09 410 ALA A CA 1
ATOM 3172 C C . ALA A 1 410 ? -85.962 -31.767 116.264 1.00 62.09 410 ALA A C 1
ATOM 3174 O O . ALA A 1 410 ? -86.344 -31.954 117.420 1.00 62.09 410 ALA A O 1
ATOM 3175 N N . ALA A 1 411 ? -86.563 -30.896 115.444 1.00 56.94 411 ALA A N 1
ATOM 3176 C CA . ALA A 1 411 ? -87.758 -30.121 115.785 1.00 56.94 411 ALA A CA 1
ATOM 3177 C C . ALA A 1 411 ? -89.001 -31.013 115.996 1.00 56.94 411 ALA A C 1
ATOM 3179 O O . ALA A 1 411 ? -89.821 -30.735 116.870 1.00 56.94 411 ALA A O 1
ATOM 3180 N N . GLN A 1 412 ? -89.122 -32.127 115.266 1.00 54.66 412 GLN A N 1
ATOM 3181 C CA . GLN A 1 412 ? -90.209 -33.101 115.421 1.00 54.66 412 GLN A CA 1
ATOM 3182 C C . GLN A 1 412 ? -90.050 -33.971 116.685 1.00 54.66 412 GLN A C 1
ATOM 3184 O O . GLN A 1 412 ? -91.045 -34.332 117.313 1.00 54.66 412 GLN A O 1
ATOM 3189 N N . VAL A 1 413 ? -88.812 -34.245 117.114 1.00 49.50 413 VAL A N 1
ATOM 3190 C CA . VAL A 1 413 ? -88.491 -34.969 118.361 1.00 49.50 413 VAL A CA 1
ATOM 3191 C C . VAL A 1 413 ? -88.528 -34.052 119.598 1.00 49.50 413 VAL A C 1
ATOM 3193 O O . VAL A 1 413 ? -88.854 -34.515 120.689 1.00 49.50 413 VAL A O 1
ATOM 3196 N N . THR A 1 414 ? -88.299 -32.740 119.458 1.00 48.53 414 THR A N 1
ATOM 3197 C CA . THR A 1 414 ? -88.428 -31.767 120.569 1.00 48.53 414 THR A CA 1
ATOM 3198 C C . THR A 1 414 ? -89.862 -31.287 120.837 1.00 48.53 414 THR A C 1
ATOM 3200 O O . THR A 1 414 ? -90.100 -30.644 121.859 1.00 48.53 414 THR A O 1
ATOM 3203 N N . ALA A 1 415 ? -90.841 -31.645 120.001 1.00 41.53 415 ALA A N 1
ATOM 3204 C CA . ALA A 1 415 ? -92.240 -31.229 120.150 1.00 41.53 415 ALA A CA 1
ATOM 3205 C C . ALA A 1 415 ? -93.138 -32.178 120.989 1.00 41.53 415 ALA A C 1
ATOM 3207 O O . ALA A 1 415 ? -94.341 -31.930 121.068 1.00 41.53 415 ALA A O 1
ATOM 3208 N N . VAL A 1 416 ? -92.610 -33.245 121.624 1.00 38.78 416 VAL A N 1
ATOM 3209 C CA . VAL A 1 416 ? -93.439 -34.255 122.341 1.00 38.78 416 VAL A CA 1
ATOM 3210 C C . VAL A 1 416 ? -93.162 -34.446 123.843 1.00 38.78 416 VAL A C 1
ATOM 3212 O O . VAL A 1 416 ? -94.013 -35.024 124.513 1.00 38.78 416 VAL A O 1
ATOM 3215 N N . THR A 1 417 ? -92.107 -33.911 124.465 1.00 32.47 417 THR A N 1
ATOM 3216 C CA . THR A 1 417 ? -91.963 -34.036 125.938 1.00 32.47 417 THR A CA 1
ATOM 3217 C C . THR A 1 417 ? -91.215 -32.867 126.573 1.00 32.47 417 THR A C 1
ATOM 3219 O O . THR A 1 417 ? -90.087 -32.562 126.193 1.00 32.47 417 THR A O 1
ATOM 3222 N N . GLU A 1 418 ? -91.860 -32.223 127.549 1.00 31.64 418 GLU A N 1
ATOM 3223 C CA . GLU A 1 418 ? -91.355 -31.074 128.304 1.00 31.64 418 GLU A CA 1
ATOM 3224 C C . GLU A 1 418 ? -90.120 -31.382 129.184 1.00 31.64 418 GLU A C 1
ATOM 3226 O O . GLU A 1 418 ? -89.935 -32.489 129.684 1.00 31.64 418 GLU A O 1
ATOM 3231 N N . ARG A 1 419 ? -89.321 -30.313 129.361 1.00 33.03 419 ARG A N 1
ATOM 3232 C CA . ARG A 1 419 ? -88.312 -29.942 130.392 1.00 33.03 419 ARG A CA 1
ATOM 3233 C C . ARG A 1 419 ? -88.482 -30.565 131.804 1.00 33.03 419 ARG A C 1
ATOM 3235 O O . ARG A 1 419 ? -89.597 -30.969 132.111 1.00 33.03 419 ARG A O 1
ATOM 3242 N N . PRO A 1 420 ? -87.511 -30.453 132.761 1.00 49.16 420 PRO A N 1
ATOM 3243 C CA . PRO A 1 420 ? -86.210 -29.733 132.763 1.00 49.16 420 PRO A CA 1
ATOM 3244 C C . PRO A 1 420 ? -85.017 -30.500 133.421 1.00 49.16 420 PRO A C 1
ATOM 3246 O O . PRO A 1 420 ? -85.210 -31.527 134.058 1.00 49.16 420 PRO A O 1
ATOM 3249 N N . ALA A 1 421 ? -83.803 -29.919 133.357 1.00 29.03 421 ALA A N 1
ATOM 3250 C CA . ALA A 1 421 ? -82.882 -29.642 134.491 1.00 29.03 421 ALA A CA 1
ATOM 3251 C C . ALA A 1 421 ? -81.381 -29.912 134.228 1.00 29.03 421 ALA A C 1
ATOM 3253 O O . ALA A 1 421 ? -81.027 -30.981 133.748 1.00 29.03 421 ALA A O 1
ATOM 3254 N N . ALA A 1 422 ? -80.568 -28.945 134.701 1.00 27.06 422 ALA A N 1
ATOM 3255 C CA . ALA A 1 422 ? -79.157 -29.013 135.136 1.00 27.06 422 ALA A CA 1
ATOM 3256 C C . ALA A 1 422 ? -78.103 -29.374 134.069 1.00 27.06 422 ALA A C 1
ATOM 3258 O O . ALA A 1 422 ? -78.319 -30.249 133.251 1.00 27.06 422 ALA A O 1
ATOM 3259 N N . GLU A 1 423 ? -76.899 -28.815 133.966 1.00 28.88 423 GLU A N 1
ATOM 3260 C CA . GLU A 1 423 ? -76.032 -27.808 134.607 1.00 28.88 423 GLU A CA 1
ATOM 3261 C C . GLU A 1 423 ? -74.885 -27.680 133.560 1.00 28.88 423 GLU A C 1
ATOM 3263 O O . GLU A 1 423 ? -74.574 -28.649 132.879 1.00 28.88 423 GLU A O 1
ATOM 3268 N N . GLY A 1 424 ? -74.240 -26.563 133.241 1.00 28.56 424 GLY A N 1
ATOM 3269 C CA . GLY A 1 424 ? -73.735 -25.512 134.101 1.00 28.56 424 GLY A CA 1
ATOM 3270 C C . GLY A 1 424 ? -72.257 -25.268 133.757 1.00 28.56 424 GLY A C 1
ATOM 3271 O O . GLY A 1 424 ? -71.426 -26.055 134.178 1.00 28.56 424 GLY A O 1
ATOM 3272 N N . ARG A 1 425 ? -71.998 -24.140 133.066 1.00 34.38 425 ARG A N 1
ATOM 3273 C CA . ARG A 1 425 ? -70.823 -23.228 133.153 1.00 34.38 425 ARG A CA 1
ATOM 3274 C C . ARG A 1 425 ? -69.436 -23.807 132.796 1.00 34.38 425 ARG A C 1
ATOM 3276 O O . ARG A 1 425 ? -69.250 -25.007 132.756 1.00 34.38 425 ARG A O 1
ATOM 3283 N N . GLU A 1 426 ? -68.412 -23.050 132.412 1.00 26.92 426 GLU A N 1
ATOM 3284 C CA . GLU A 1 426 ? -67.896 -21.688 132.678 1.00 26.92 426 GLU A CA 1
ATOM 3285 C C . GLU A 1 426 ? -66.976 -21.326 131.483 1.00 26.92 426 GLU A C 1
ATOM 3287 O O . GLU A 1 426 ? -66.500 -22.236 130.812 1.00 26.92 426 GLU A O 1
ATOM 3292 N N . ASN A 1 427 ? -66.581 -20.104 131.119 1.00 33.75 427 ASN A N 1
ATOM 3293 C CA . ASN A 1 427 ? -66.701 -18.712 131.577 1.00 33.75 427 ASN A CA 1
ATOM 3294 C C . ASN A 1 427 ? -66.351 -17.855 130.333 1.00 33.75 427 ASN A C 1
ATOM 3296 O O . ASN A 1 427 ? -65.600 -18.318 129.479 1.00 33.75 427 ASN A O 1
ATOM 3300 N N . GLY A 1 428 ? -66.962 -16.691 130.090 1.00 31.27 428 GLY A N 1
ATOM 3301 C CA . GLY A 1 428 ? -66.630 -15.409 130.741 1.00 31.27 428 GLY A CA 1
ATOM 3302 C C . GLY A 1 428 ? -65.522 -14.711 129.924 1.00 31.27 428 GLY A C 1
ATOM 3303 O O . GLY A 1 428 ? -64.503 -15.328 129.654 1.00 31.27 428 GLY A O 1
ATOM 3304 N N . ASP A 1 429 ? -65.652 -13.477 129.436 1.00 27.25 429 ASP A N 1
ATOM 3305 C CA . ASP A 1 429 ? -66.026 -12.303 130.222 1.00 27.25 429 ASP A CA 1
ATOM 3306 C C . ASP A 1 429 ? -66.566 -11.127 129.368 1.00 27.25 429 ASP A C 1
ATOM 3308 O O . ASP A 1 429 ? -66.453 -11.090 128.142 1.00 27.25 429 ASP A O 1
ATOM 3312 N N . LEU A 1 430 ? -67.191 -10.194 130.077 1.00 33.12 430 LEU A N 1
ATOM 3313 C CA . LEU A 1 430 ? -68.067 -9.095 129.676 1.00 33.12 430 LEU A CA 1
ATOM 3314 C C . LEU A 1 430 ? -67.329 -7.837 129.169 1.00 33.12 430 LEU A C 1
ATOM 3316 O O . LEU A 1 430 ? -66.187 -7.586 129.541 1.00 33.12 430 LEU A O 1
ATOM 3320 N N . ASN A 1 431 ? -68.058 -6.975 128.441 1.00 28.83 431 ASN A N 1
ATOM 3321 C CA . ASN A 1 431 ? -68.439 -5.600 128.848 1.00 28.83 431 ASN A CA 1
ATOM 3322 C C . ASN A 1 431 ? -68.444 -4.597 127.659 1.00 28.83 431 ASN A C 1
ATOM 3324 O O . ASN A 1 431 ? -67.467 -4.476 126.928 1.00 28.83 431 ASN A O 1
ATOM 3328 N N . TYR A 1 432 ? -69.542 -3.851 127.481 1.00 40.38 432 TYR A N 1
ATOM 3329 C CA . TYR A 1 432 ? -69.555 -2.552 126.772 1.00 40.38 432 TYR A CA 1
ATOM 3330 C C . TYR A 1 432 ? -69.061 -1.469 127.751 1.00 40.38 432 TYR A C 1
ATOM 3332 O O . TYR A 1 432 ? -69.162 -1.702 128.958 1.00 40.38 432 TYR A O 1
ATOM 3340 N N . PRO A 1 433 ? -68.706 -0.239 127.336 1.00 56.22 433 PRO A N 1
ATOM 3341 C CA . PRO A 1 433 ? -68.370 0.311 126.012 1.00 56.22 433 PRO A CA 1
ATOM 3342 C C . PRO A 1 433 ? -66.999 1.040 126.040 1.00 56.22 433 PRO A C 1
ATOM 3344 O O . PRO A 1 433 ? -66.591 1.468 127.105 1.00 56.22 433 PRO A O 1
ATOM 3347 N N . GLU A 1 434 ? -66.304 1.244 124.912 1.00 32.34 434 GLU A N 1
ATOM 3348 C CA . GLU A 1 434 ? -65.425 2.422 124.705 1.00 32.34 434 GLU A CA 1
ATOM 3349 C C . GLU A 1 434 ? -64.797 2.431 123.294 1.00 32.34 434 GLU A C 1
ATOM 3351 O O . GLU A 1 434 ? -64.235 1.453 122.810 1.00 32.34 434 GLU A O 1
ATOM 3356 N N . GLU A 1 435 ? -65.016 3.566 122.641 1.00 44.34 435 GLU A N 1
ATOM 3357 C CA . GLU A 1 435 ? -64.345 4.237 121.522 1.00 44.34 435 GLU A CA 1
ATOM 3358 C C . GLU A 1 435 ? -63.114 3.577 120.821 1.00 44.34 435 GLU A C 1
ATOM 3360 O O . GLU A 1 435 ? -62.133 3.142 121.421 1.00 44.34 435 GLU A O 1
ATOM 3365 N N . ASP A 1 436 ? -63.143 3.658 119.478 1.00 43.97 436 ASP A N 1
ATOM 3366 C CA . ASP A 1 436 ? -62.000 3.998 118.600 1.00 43.97 436 ASP A CA 1
ATOM 3367 C C . ASP A 1 436 ? -60.992 2.971 118.034 1.00 43.97 436 ASP A C 1
ATOM 3369 O O . ASP A 1 436 ? -59.936 3.378 117.547 1.00 43.97 436 ASP A O 1
ATOM 3373 N N . LYS A 1 437 ? -61.271 1.657 117.942 1.00 45.25 437 LYS A N 1
ATOM 3374 C CA . LYS A 1 437 ? -60.281 0.718 117.325 1.00 45.25 437 LYS A CA 1
ATOM 3375 C C . LYS A 1 437 ? -60.767 -0.307 116.290 1.00 45.25 437 LYS A C 1
ATOM 3377 O O . LYS A 1 437 ? -59.972 -1.130 115.843 1.00 45.25 437 LYS A O 1
ATOM 3382 N N . ALA A 1 438 ? -62.010 -0.227 115.812 1.00 43.03 438 ALA A N 1
ATOM 3383 C CA . ALA A 1 438 ? -62.530 -1.145 114.781 1.00 43.03 438 ALA A CA 1
ATOM 3384 C C . ALA A 1 438 ? -62.318 -0.671 113.322 1.00 43.03 438 ALA A C 1
ATOM 3386 O O . ALA A 1 438 ? -62.453 -1.462 112.389 1.00 43.03 438 ALA A O 1
ATOM 3387 N N . ALA A 1 439 ? -61.936 0.592 113.100 1.00 52.81 439 ALA A N 1
ATOM 3388 C CA . ALA A 1 439 ? -61.713 1.135 111.754 1.00 52.81 439 ALA A CA 1
ATOM 3389 C C . ALA A 1 439 ? -60.341 0.765 111.147 1.00 52.81 439 ALA A C 1
ATOM 3391 O O . ALA A 1 439 ? -60.173 0.838 109.934 1.00 52.81 439 ALA A O 1
ATOM 3392 N N . PHE A 1 440 ? -59.363 0.340 111.957 1.00 48.72 440 PHE A N 1
ATOM 3393 C CA . PHE A 1 440 ? -57.980 0.146 111.500 1.00 48.72 440 PHE A CA 1
ATOM 3394 C C . PHE A 1 440 ? -57.747 -1.203 110.795 1.00 48.72 440 PHE A C 1
ATOM 3396 O O . PHE A 1 440 ? -57.048 -1.253 109.791 1.00 48.72 440 PHE A O 1
ATOM 3403 N N . ILE A 1 441 ? -58.381 -2.291 111.247 1.00 56.69 441 ILE A N 1
ATOM 3404 C CA . ILE A 1 441 ? -58.145 -3.646 110.700 1.00 56.69 441 ILE A CA 1
ATOM 3405 C C . ILE A 1 441 ? -58.798 -3.824 109.318 1.00 56.69 441 ILE A C 1
ATOM 3407 O O . ILE A 1 441 ? -58.222 -4.444 108.428 1.00 56.69 441 ILE A O 1
ATOM 3411 N N . ASN A 1 442 ? -59.974 -3.228 109.105 1.00 59.34 442 ASN A N 1
ATOM 3412 C CA . ASN A 1 442 ? -60.662 -3.266 107.811 1.00 59.34 442 ASN A CA 1
ATOM 3413 C C . ASN A 1 442 ? -59.996 -2.327 106.784 1.00 59.34 442 ASN A C 1
ATOM 3415 O O . ASN A 1 442 ? -59.958 -2.619 105.592 1.00 59.34 442 ASN A O 1
ATOM 3419 N N . HIS A 1 443 ? -59.410 -1.218 107.253 1.00 64.06 443 HIS A N 1
ATOM 3420 C CA . HIS A 1 443 ? -58.606 -0.332 106.414 1.00 64.06 443 HIS A CA 1
ATOM 3421 C C . HIS A 1 443 ? -57.269 -0.981 106.022 1.00 64.06 443 HIS A C 1
ATOM 3423 O O . HIS A 1 443 ? -56.891 -0.895 104.863 1.00 64.06 443 HIS A O 1
ATOM 3429 N N . ASP A 1 444 ? -56.601 -1.702 106.929 1.00 73.06 444 ASP A N 1
ATOM 3430 C CA . ASP A 1 444 ? -55.310 -2.367 106.676 1.00 73.06 444 ASP A CA 1
ATOM 3431 C C . ASP A 1 444 ? -55.390 -3.460 105.590 1.00 73.06 444 ASP A C 1
ATOM 3433 O O . ASP A 1 444 ? -54.506 -3.570 104.741 1.00 73.06 444 ASP A O 1
ATOM 3437 N N . ILE A 1 445 ? -56.483 -4.231 105.544 1.00 76.50 445 ILE A N 1
ATOM 3438 C CA . ILE A 1 445 ? -56.708 -5.241 104.492 1.00 76.50 445 ILE A CA 1
ATOM 3439 C C . ILE A 1 445 ? -56.942 -4.575 103.126 1.00 76.50 445 ILE A C 1
ATOM 3441 O O . ILE A 1 445 ? -56.363 -4.993 102.122 1.00 76.50 445 ILE A O 1
ATOM 3445 N N . VAL A 1 446 ? -57.753 -3.513 103.080 1.00 79.06 446 VAL A N 1
ATOM 3446 C CA . VAL A 1 446 ? -58.027 -2.757 101.845 1.00 79.06 446 VAL A CA 1
ATOM 3447 C C . VAL A 1 446 ? -56.784 -2.004 101.365 1.00 79.06 446 VAL A C 1
ATOM 3449 O O . VAL A 1 446 ? -56.558 -1.911 100.160 1.00 79.06 446 VAL A O 1
ATOM 3452 N N . VAL A 1 447 ? -55.962 -1.491 102.282 1.00 77.88 447 VAL A N 1
ATOM 3453 C CA . VAL A 1 447 ? -54.677 -0.852 101.971 1.00 77.88 447 VAL A CA 1
ATOM 3454 C C . VAL A 1 447 ? -53.723 -1.871 101.352 1.00 77.88 447 VAL A C 1
ATOM 3456 O O . VAL A 1 447 ? -53.251 -1.624 100.254 1.00 77.88 447 VAL A O 1
ATOM 3459 N N . LYS A 1 448 ? -53.571 -3.075 101.920 1.00 83.25 448 LYS A N 1
ATOM 3460 C CA . LYS A 1 448 ? -52.740 -4.146 101.328 1.00 83.25 448 LYS A CA 1
ATOM 3461 C C . LYS A 1 448 ? -53.199 -4.589 99.932 1.00 83.25 448 LYS A C 1
ATOM 3463 O O . LYS A 1 448 ? -52.377 -4.849 99.053 1.00 83.25 448 LYS A O 1
ATOM 3468 N N . GLN A 1 449 ? -54.510 -4.673 99.699 1.00 83.62 449 GLN A N 1
ATOM 3469 C CA . GLN A 1 449 ? -55.053 -4.971 98.365 1.00 83.62 449 GLN A CA 1
ATOM 3470 C C . GLN A 1 449 ? -54.794 -3.835 97.367 1.00 83.62 449 GLN A C 1
ATOM 3472 O O . GLN A 1 449 ? -54.479 -4.084 96.205 1.00 83.62 449 GLN A O 1
ATOM 3477 N N . LYS A 1 450 ? -54.895 -2.578 97.808 1.00 83.56 450 LYS A N 1
ATOM 3478 C CA . LYS A 1 450 ? -54.554 -1.422 96.971 1.00 83.56 450 LYS A CA 1
ATOM 3479 C C . LYS A 1 450 ? -53.051 -1.325 96.719 1.00 83.56 450 LYS A C 1
ATOM 3481 O O . LYS A 1 450 ? -52.676 -1.032 95.593 1.00 83.56 450 LYS A O 1
ATOM 3486 N N . ASP A 1 451 ? -52.215 -1.632 97.703 1.00 86.62 451 ASP A N 1
ATOM 3487 C CA . ASP A 1 451 ? -50.756 -1.614 97.587 1.00 86.62 451 ASP A CA 1
ATOM 3488 C C . ASP A 1 451 ? -50.258 -2.689 96.614 1.00 86.62 451 ASP A C 1
ATOM 3490 O O . ASP A 1 451 ? -49.436 -2.397 95.750 1.00 86.62 451 ASP A O 1
ATOM 3494 N N . SER A 1 452 ? -50.825 -3.900 96.661 1.00 85.44 452 SER A N 1
ATOM 3495 C CA . SER A 1 452 ? -50.516 -4.961 95.686 1.00 85.44 452 SER A CA 1
ATOM 3496 C C . SER A 1 452 ? -50.971 -4.617 94.262 1.00 85.44 452 SER A C 1
ATOM 3498 O O . SER A 1 452 ? -50.248 -4.881 93.299 1.00 85.44 452 SER A O 1
ATOM 3500 N N . LEU A 1 453 ? -52.129 -3.964 94.101 1.00 90.81 453 LEU A N 1
ATOM 3501 C CA . LEU A 1 453 ? -52.563 -3.452 92.798 1.00 90.81 453 LEU A CA 1
ATOM 3502 C C . LEU A 1 453 ? -51.654 -2.315 92.300 1.00 90.81 453 LEU A C 1
ATOM 3504 O O . LEU A 1 453 ? -51.327 -2.265 91.116 1.00 90.81 453 LEU A O 1
ATOM 3508 N N . ILE A 1 454 ? -51.219 -1.422 93.194 1.00 88.00 454 ILE A N 1
ATOM 3509 C CA . ILE A 1 454 ? -50.265 -0.352 92.885 1.00 88.00 454 ILE A CA 1
ATOM 3510 C C . ILE A 1 454 ? -48.924 -0.949 92.451 1.00 88.00 454 ILE A C 1
ATOM 3512 O O . ILE A 1 454 ? -48.376 -0.490 91.453 1.00 88.00 454 ILE A O 1
ATOM 3516 N N . GLU A 1 455 ? -48.409 -1.983 93.119 1.00 89.88 455 GLU A N 1
ATOM 3517 C CA . GLU A 1 455 ? -47.183 -2.680 92.705 1.00 89.88 455 GLU A CA 1
ATOM 3518 C C . GLU A 1 455 ? -47.320 -3.324 91.321 1.00 89.88 455 GLU A C 1
ATOM 3520 O O . GLU A 1 455 ? -46.435 -3.143 90.481 1.00 89.88 455 GLU A O 1
ATOM 3525 N N . SER A 1 456 ? -48.440 -4.002 91.043 1.00 89.44 456 SER A N 1
ATOM 3526 C CA . SER A 1 456 ? -48.708 -4.597 89.725 1.00 89.44 456 SER A CA 1
ATOM 3527 C C . SER A 1 456 ? -48.744 -3.537 88.623 1.00 89.44 456 SER A C 1
ATOM 3529 O O . SER A 1 456 ? -48.023 -3.643 87.632 1.00 89.44 456 SER A O 1
ATOM 3531 N N . LEU A 1 457 ? -49.516 -2.464 88.825 1.00 89.81 457 LEU A N 1
ATOM 3532 C CA . LEU A 1 457 ? -49.615 -1.360 87.867 1.00 89.81 457 LEU A CA 1
ATOM 3533 C C . LEU A 1 457 ? -48.284 -0.615 87.709 1.00 89.81 457 LEU A C 1
ATOM 3535 O O . LEU A 1 457 ? -47.952 -0.171 86.614 1.00 89.81 457 LEU A O 1
ATOM 3539 N N . THR A 1 458 ? -47.490 -0.496 88.774 1.00 89.56 458 THR A N 1
ATOM 3540 C CA . THR A 1 458 ? -46.154 0.118 88.718 1.00 89.56 458 THR A CA 1
ATOM 3541 C C . THR A 1 458 ? -45.178 -0.758 87.932 1.00 89.56 458 THR A C 1
ATOM 3543 O O . THR A 1 458 ? -44.356 -0.237 87.176 1.00 89.56 458 THR A O 1
ATOM 3546 N N . SER A 1 459 ? -45.280 -2.083 88.063 1.00 90.75 459 SER A N 1
ATOM 3547 C CA . SER A 1 459 ? -44.506 -3.047 87.276 1.00 90.75 459 SER A CA 1
ATOM 3548 C C . SER A 1 459 ? -44.865 -2.971 85.788 1.00 90.75 459 SER A C 1
ATOM 3550 O O . SER A 1 459 ? -43.977 -2.791 84.956 1.00 90.75 459 SER A O 1
ATOM 3552 N N . GLU A 1 460 ? -46.157 -2.991 85.446 1.00 92.25 460 GLU A N 1
ATOM 3553 C CA . GLU A 1 460 ? -46.638 -2.840 84.064 1.00 92.25 460 GLU A CA 1
ATOM 3554 C C . GLU A 1 460 ? -46.233 -1.491 83.457 1.00 92.25 460 GLU A C 1
ATOM 3556 O O . GLU A 1 460 ? -45.734 -1.428 82.333 1.00 92.25 460 GLU A O 1
ATOM 3561 N N . LEU A 1 461 ? -46.363 -0.403 84.221 1.00 92.44 461 LEU A N 1
ATOM 3562 C CA . LEU A 1 461 ? -45.951 0.929 83.785 1.00 92.44 461 LEU A CA 1
ATOM 3563 C C . LEU A 1 461 ? -44.438 1.004 83.553 1.00 92.44 461 LEU A C 1
ATOM 3565 O O . LEU A 1 461 ? -43.997 1.654 82.605 1.00 92.44 461 LEU A O 1
ATOM 3569 N N . ASN A 1 462 ? -43.632 0.310 84.360 1.00 89.56 462 ASN A N 1
ATOM 3570 C CA . ASN A 1 462 ? -42.193 0.196 84.132 1.00 89.56 462 ASN A CA 1
ATOM 3571 C C . ASN A 1 462 ? -41.870 -0.640 82.889 1.00 89.56 462 ASN A C 1
ATOM 3573 O O . ASN A 1 462 ? -41.021 -0.223 82.101 1.00 89.56 462 ASN A O 1
ATOM 3577 N N . ILE A 1 463 ? -42.559 -1.760 82.662 1.00 93.62 463 ILE A N 1
ATOM 3578 C CA . ILE A 1 463 ? -42.392 -2.578 81.451 1.00 93.62 463 ILE A CA 1
ATOM 3579 C C . ILE A 1 463 ? -42.711 -1.737 80.213 1.00 93.62 463 ILE A C 1
ATOM 3581 O O . ILE A 1 463 ? -41.839 -1.560 79.359 1.00 93.62 463 ILE A O 1
ATOM 3585 N N . HIS A 1 464 ? -43.877 -1.095 80.162 1.00 89.44 464 HIS A N 1
ATOM 3586 C CA . HIS A 1 464 ? -44.250 -0.229 79.044 1.00 89.44 464 HIS A CA 1
ATOM 3587 C C . HIS A 1 464 ? -43.318 0.972 78.876 1.00 89.44 464 HIS A C 1
ATOM 3589 O O . HIS A 1 464 ? -43.012 1.364 77.749 1.00 89.44 464 HIS A O 1
ATOM 3595 N N . LYS A 1 465 ? -42.796 1.542 79.968 1.00 94.44 465 LYS A N 1
ATOM 3596 C CA . LYS A 1 465 ? -41.780 2.600 79.902 1.00 94.44 465 LYS A CA 1
ATOM 3597 C C . LYS A 1 465 ? -40.486 2.097 79.259 1.00 94.44 465 LYS A C 1
ATOM 3599 O O . LYS A 1 465 ? -39.910 2.803 78.431 1.00 94.44 465 LYS A O 1
ATOM 3604 N N . THR A 1 466 ? -40.045 0.881 79.588 1.00 92.19 466 THR A N 1
ATOM 3605 C CA . THR A 1 466 ? -38.866 0.276 78.950 1.00 92.19 466 THR A CA 1
ATOM 3606 C C . THR A 1 466 ? -39.109 -0.069 77.481 1.00 92.19 466 THR A C 1
ATOM 3608 O O . THR A 1 466 ? -38.238 0.190 76.655 1.00 92.19 466 THR A O 1
ATOM 3611 N N . GLU A 1 467 ? -40.286 -0.579 77.117 1.00 93.06 467 GLU A N 1
ATOM 3612 C CA . GLU A 1 467 ? -40.657 -0.856 75.722 1.00 93.06 467 GLU A CA 1
ATOM 3613 C C . GLU A 1 467 ? -40.743 0.424 74.889 1.00 93.06 467 GLU A C 1
ATOM 3615 O O . GLU A 1 467 ? -40.194 0.486 73.792 1.00 93.06 467 GLU A O 1
ATOM 3620 N N . THR A 1 468 ? -41.348 1.480 75.439 1.00 86.81 468 THR A N 1
ATOM 3621 C CA . THR A 1 468 ? -41.423 2.797 74.790 1.00 86.81 468 THR A CA 1
ATOM 3622 C C . THR A 1 468 ? -40.026 3.379 74.574 1.00 86.81 468 THR A C 1
ATOM 3624 O O . THR A 1 468 ? -39.748 3.932 73.512 1.00 86.81 468 THR A O 1
ATOM 3627 N N . SER A 1 469 ? -39.117 3.204 75.541 1.00 90.81 469 SER A N 1
ATOM 3628 C CA . SER A 1 469 ? -37.713 3.604 75.398 1.00 90.81 469 SER A CA 1
ATOM 3629 C C . SER A 1 469 ? -37.008 2.829 74.282 1.00 90.81 469 SER A C 1
ATOM 3631 O O . SER A 1 469 ? -36.349 3.446 73.451 1.00 90.81 469 SER A O 1
ATOM 3633 N N . LYS A 1 470 ? -37.174 1.500 74.225 1.00 94.44 470 LYS A N 1
ATOM 3634 C CA . LYS A 1 470 ? -36.567 0.650 73.185 1.00 94.44 470 LYS A CA 1
ATOM 3635 C C . LYS A 1 470 ? -37.084 0.995 71.788 1.00 94.44 470 LYS A C 1
ATOM 3637 O O . LYS A 1 470 ? -36.293 1.164 70.869 1.00 94.44 470 LYS A O 1
ATOM 3642 N N . LEU A 1 471 ? -38.401 1.155 71.635 1.00 91.94 471 LEU A N 1
ATOM 3643 C CA . LEU A 1 471 ? -39.013 1.552 70.364 1.00 91.94 471 LEU A CA 1
ATOM 3644 C C . LEU A 1 471 ? -38.571 2.955 69.931 1.00 91.94 471 LEU A C 1
ATOM 3646 O O . LEU A 1 471 ? -38.336 3.182 68.747 1.00 91.94 471 LEU A O 1
ATOM 3650 N N . SER A 1 472 ? -38.427 3.890 70.876 1.00 92.00 472 SER A N 1
ATOM 3651 C CA . SER A 1 472 ? -37.898 5.227 70.593 1.00 92.00 472 SER A CA 1
ATOM 3652 C C . SER A 1 472 ? -36.447 5.177 70.112 1.00 92.00 472 SER A C 1
ATOM 3654 O O . SER A 1 472 ? -36.095 5.892 69.177 1.00 92.00 472 SER A O 1
ATOM 3656 N N . GLU A 1 473 ? -35.608 4.349 70.735 1.00 94.75 473 GLU A N 1
ATOM 3657 C CA . GLU A 1 473 ? -34.203 4.178 70.356 1.00 94.75 473 GLU A CA 1
ATOM 3658 C C . GLU A 1 473 ? -34.076 3.529 68.970 1.00 94.75 473 GLU A C 1
ATOM 3660 O O . GLU A 1 473 ? -33.341 4.019 68.114 1.00 94.75 473 GLU A O 1
ATOM 3665 N N . GLU A 1 474 ? -34.872 2.496 68.686 1.00 93.06 474 GLU A N 1
ATOM 3666 C CA . GLU A 1 474 ? -34.893 1.851 67.373 1.00 93.06 474 GLU A CA 1
ATOM 3667 C C . GLU A 1 474 ? -35.412 2.786 66.268 1.00 93.06 474 GLU A C 1
ATOM 3669 O O . GLU A 1 474 ? -34.860 2.812 65.164 1.00 93.06 474 GLU A O 1
ATOM 3674 N N . LEU A 1 475 ? -36.415 3.621 66.562 1.00 92.44 475 LEU A N 1
ATOM 3675 C CA . LEU A 1 475 ? -36.898 4.646 65.635 1.00 92.44 475 LEU A CA 1
ATOM 3676 C C . LEU A 1 475 ? -35.805 5.675 65.305 1.00 92.44 475 LEU A C 1
ATOM 3678 O O . LEU A 1 475 ? -35.672 6.077 64.146 1.00 92.44 475 LEU A O 1
ATOM 3682 N N . GLU A 1 476 ? -35.008 6.080 66.293 1.00 92.31 476 GLU A N 1
ATOM 3683 C CA . GLU A 1 476 ? -33.914 7.029 66.088 1.00 92.31 476 GLU A CA 1
ATOM 3684 C C . GLU A 1 476 ? -32.775 6.407 65.266 1.00 92.31 476 GLU A C 1
ATOM 3686 O O . GLU A 1 476 ? -32.330 7.003 64.284 1.00 92.31 476 GLU A O 1
ATOM 3691 N N . VAL A 1 477 ? -32.411 5.147 65.530 1.00 93.31 477 VAL A N 1
ATOM 3692 C CA . VAL A 1 477 ? -31.456 4.396 64.694 1.00 93.31 477 VAL A CA 1
ATOM 3693 C C . VAL A 1 477 ? -31.944 4.288 63.242 1.00 93.31 477 VAL A C 1
ATOM 3695 O O . VAL A 1 477 ? -31.154 4.424 62.301 1.00 93.31 477 VAL A O 1
ATOM 3698 N N . GLN A 1 478 ? -33.242 4.065 63.010 1.00 87.19 478 GLN A N 1
ATOM 3699 C CA . GLN A 1 478 ? -33.793 4.033 61.649 1.00 87.19 478 GLN A CA 1
ATOM 3700 C C . GLN A 1 478 ? -33.778 5.410 60.976 1.00 87.19 478 GLN A C 1
ATOM 3702 O O . GLN A 1 478 ? -33.524 5.500 59.770 1.00 87.19 478 GLN A O 1
ATOM 3707 N N . ARG A 1 479 ? -33.987 6.496 61.730 1.00 93.88 479 ARG A N 1
ATOM 3708 C CA . ARG A 1 479 ? -33.843 7.868 61.217 1.00 93.88 479 ARG A CA 1
ATOM 3709 C C . ARG A 1 479 ? -32.410 8.167 60.806 1.00 93.88 479 ARG A C 1
ATOM 3711 O O . ARG A 1 479 ? -32.199 8.689 59.711 1.00 93.88 479 ARG A O 1
ATOM 3718 N N . GLU A 1 480 ? -31.432 7.795 61.623 1.00 93.25 480 GLU A N 1
ATOM 3719 C CA . GLU A 1 480 ? -30.014 7.957 61.299 1.00 93.25 480 GLU A CA 1
ATOM 3720 C C . GLU A 1 480 ? -29.627 7.162 60.049 1.00 93.25 480 GLU A C 1
ATOM 3722 O O . GLU A 1 480 ? -29.008 7.713 59.135 1.00 93.25 480 GLU A O 1
ATOM 3727 N N . LYS A 1 481 ? -30.063 5.897 59.944 1.00 94.06 481 LYS A N 1
ATOM 3728 C CA . LYS A 1 481 ? -29.863 5.077 58.738 1.00 94.06 481 LYS A CA 1
ATOM 3729 C C . LYS A 1 481 ? -30.492 5.723 57.504 1.00 94.06 481 LYS A C 1
ATOM 3731 O O . LYS A 1 481 ? -29.844 5.789 56.459 1.00 94.06 481 LYS A O 1
ATOM 3736 N N . ASN A 1 482 ? -31.720 6.236 57.607 1.00 91.69 482 ASN A N 1
ATOM 3737 C CA . ASN A 1 482 ? -32.388 6.902 56.487 1.00 91.69 482 ASN A CA 1
ATOM 3738 C C . ASN A 1 482 ? -31.662 8.191 56.072 1.00 91.69 482 ASN A C 1
ATOM 3740 O O . ASN A 1 482 ? -31.431 8.413 54.884 1.00 91.69 482 ASN A O 1
ATOM 3744 N N . ASN A 1 483 ? -31.232 9.006 57.036 1.00 93.00 483 ASN A N 1
ATOM 3745 C CA . ASN A 1 483 ? -30.456 10.216 56.774 1.00 93.00 483 ASN A CA 1
ATOM 3746 C C . ASN A 1 483 ? -29.104 9.888 56.125 1.00 93.00 483 ASN A C 1
ATOM 3748 O O . ASN A 1 483 ? -28.745 10.502 55.121 1.00 93.00 483 ASN A O 1
ATOM 3752 N N . ALA A 1 484 ? -28.398 8.864 56.612 1.00 94.25 484 ALA A N 1
ATOM 3753 C CA . ALA A 1 484 ? -27.152 8.395 56.012 1.00 94.25 484 ALA A CA 1
ATOM 3754 C C . ALA A 1 484 ? -27.354 7.895 54.571 1.00 94.25 484 ALA A C 1
ATOM 3756 O O . ALA A 1 484 ? -26.528 8.181 53.701 1.00 94.25 484 ALA A O 1
ATOM 3757 N N . LEU A 1 485 ? -28.459 7.192 54.291 1.00 92.31 485 LEU A N 1
ATOM 3758 C CA . LEU A 1 485 ? -28.826 6.777 52.934 1.00 92.31 485 LEU A CA 1
ATOM 3759 C C . LEU A 1 485 ? -29.104 7.978 52.028 1.00 92.31 485 LEU A C 1
ATOM 3761 O O . LEU A 1 485 ? -28.611 8.002 50.904 1.00 92.31 485 LEU A O 1
ATOM 3765 N N . ARG A 1 486 ? -29.810 9.007 52.513 1.00 94.00 486 ARG A N 1
ATOM 3766 C CA . ARG A 1 486 ? -30.015 10.255 51.759 1.00 94.00 486 ARG A CA 1
ATOM 3767 C C . ARG A 1 486 ? -28.692 10.927 51.423 1.00 94.00 486 ARG A C 1
ATOM 3769 O O . ARG A 1 486 ? -28.493 11.315 50.278 1.00 94.00 486 ARG A O 1
ATOM 3776 N N . THR A 1 487 ? -27.767 11.017 52.378 1.00 92.69 487 THR A N 1
ATOM 3777 C CA . THR A 1 487 ? -26.442 11.602 52.133 1.00 92.69 487 THR A CA 1
ATOM 3778 C C . THR A 1 487 ? -25.632 10.780 51.132 1.00 92.69 487 THR A C 1
ATOM 3780 O O . THR A 1 487 ? -25.000 11.355 50.248 1.00 92.69 487 THR A O 1
ATOM 3783 N N . LYS A 1 488 ? -25.646 9.445 51.235 1.00 94.25 488 LYS A N 1
ATOM 3784 C CA . LYS A 1 488 ? -24.957 8.563 50.279 1.00 94.25 488 LYS A CA 1
ATOM 3785 C C . LYS A 1 488 ? -25.559 8.667 48.876 1.00 94.25 488 LYS A C 1
ATOM 3787 O O . LYS A 1 488 ? -24.807 8.841 47.924 1.00 94.25 488 LYS A O 1
ATOM 3792 N N . ASN A 1 489 ? -26.886 8.641 48.757 1.00 89.38 489 ASN A N 1
ATOM 3793 C CA . ASN A 1 489 ? -27.582 8.806 47.479 1.00 89.38 489 ASN A CA 1
ATOM 3794 C C . ASN A 1 489 ? -27.331 10.186 46.873 1.00 89.38 489 ASN A C 1
ATOM 3796 O O . ASN A 1 489 ? -27.090 10.286 45.677 1.00 89.38 489 ASN A O 1
ATOM 3800 N N . TRP A 1 490 ? -27.319 11.241 47.690 1.00 95.56 490 TRP A N 1
ATOM 3801 C CA . TRP A 1 490 ? -26.989 12.585 47.228 1.00 95.56 490 TRP A CA 1
ATOM 3802 C C . TRP A 1 490 ? -25.557 12.662 46.681 1.00 95.56 490 TRP A C 1
ATOM 3804 O O . TRP A 1 490 ? -25.364 13.126 45.562 1.00 95.56 490 TRP A O 1
ATOM 3814 N N . LYS A 1 491 ? -24.568 12.110 47.398 1.00 93.81 491 LYS A N 1
ATOM 3815 C CA . LYS A 1 491 ? -23.173 12.039 46.925 1.00 93.81 491 LYS A CA 1
ATOM 3816 C C . LYS A 1 491 ? -23.026 11.212 45.647 1.00 93.81 491 LYS A C 1
ATOM 3818 O O . LYS A 1 491 ? -22.258 11.587 44.768 1.00 9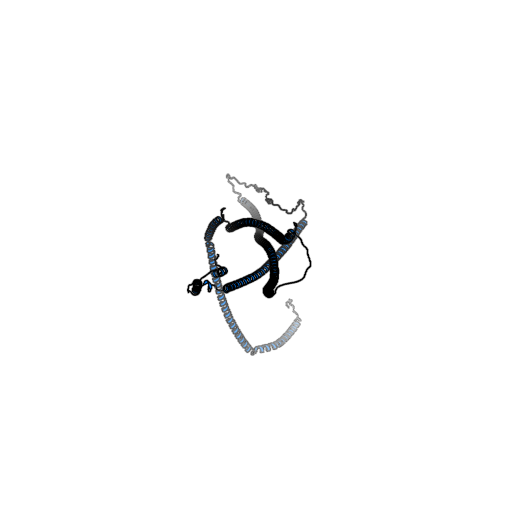3.81 491 LYS A O 1
ATOM 3823 N N . ALA A 1 492 ? -23.753 10.100 45.533 1.00 90.81 492 ALA A N 1
ATOM 3824 C CA . ALA A 1 492 ? -23.764 9.287 44.321 1.00 90.81 492 ALA A CA 1
ATOM 3825 C C . ALA A 1 492 ? -24.363 10.062 43.136 1.00 90.81 492 ALA A C 1
ATOM 3827 O O . ALA A 1 492 ? -23.788 10.049 42.053 1.00 90.81 492 ALA A O 1
ATOM 3828 N N . MET A 1 493 ? -25.461 10.792 43.354 1.00 91.69 493 MET A N 1
ATOM 3829 C CA . MET A 1 493 ? -26.089 11.643 42.339 1.00 91.69 493 MET A CA 1
ATOM 3830 C C . MET A 1 493 ? -25.166 12.792 41.907 1.00 91.69 493 MET A C 1
ATOM 3832 O O . MET A 1 493 ? -25.081 13.108 40.725 1.00 91.69 493 MET A O 1
ATOM 3836 N N . GLU A 1 494 ? -24.443 13.401 42.849 1.00 93.88 494 GLU A N 1
ATOM 3837 C CA . GLU A 1 494 ? -23.479 14.470 42.575 1.00 93.88 494 GLU A CA 1
ATOM 3838 C C . GLU A 1 494 ? -22.260 13.949 41.795 1.00 93.88 494 GLU A C 1
ATOM 3840 O O . GLU A 1 494 ? -21.863 14.537 40.786 1.00 93.88 494 GLU A O 1
ATOM 3845 N N . ALA A 1 495 ? -21.709 12.796 42.187 1.00 89.38 495 ALA A N 1
ATOM 3846 C CA . ALA A 1 495 ? -20.652 12.122 41.435 1.00 89.38 495 ALA A CA 1
ATOM 3847 C C . ALA A 1 495 ? -21.120 11.767 40.013 1.00 89.38 495 ALA A C 1
ATOM 3849 O O . ALA A 1 495 ? -20.420 12.039 39.041 1.00 89.38 495 ALA A O 1
ATOM 3850 N N . LEU A 1 496 ? -22.338 11.243 39.867 1.00 90.69 496 LEU A N 1
ATOM 3851 C CA . LEU A 1 496 ? -22.895 10.899 38.562 1.00 90.69 496 LEU A CA 1
ATOM 3852 C C . LEU A 1 496 ? -23.092 12.153 37.697 1.00 90.69 496 LEU A C 1
ATOM 3854 O O . LEU A 1 496 ? -22.604 12.191 36.571 1.00 90.69 496 LEU A O 1
ATOM 3858 N N . SER A 1 497 ? -23.660 13.227 38.251 1.00 91.25 497 SER A N 1
ATOM 3859 C CA . SER A 1 497 ? -23.842 14.504 37.548 1.00 91.25 497 SER A CA 1
ATOM 3860 C C . SER A 1 497 ? -22.517 15.152 37.122 1.00 91.25 497 SER A C 1
ATOM 3862 O O . SER A 1 497 ? -22.418 15.723 36.034 1.00 91.25 497 SER A O 1
ATOM 3864 N N . THR A 1 498 ? -21.465 15.061 37.942 1.00 89.38 498 THR A N 1
ATOM 3865 C CA . THR A 1 498 ? -20.137 15.579 37.568 1.00 89.38 498 THR A CA 1
ATOM 3866 C C . THR A 1 498 ? -19.498 14.755 36.450 1.00 89.38 498 THR A C 1
ATOM 3868 O O . THR A 1 498 ? -18.942 15.335 35.513 1.00 89.38 498 THR A O 1
ATOM 3871 N N . THR A 1 499 ? -19.627 13.423 36.485 1.00 85.50 499 THR A N 1
ATOM 3872 C CA . THR A 1 499 ? -19.164 12.563 35.384 1.00 85.50 499 THR A CA 1
ATOM 3873 C C . THR A 1 499 ? -19.961 12.786 34.100 1.00 85.50 499 THR A C 1
ATOM 3875 O O . THR A 1 499 ? -19.360 12.868 33.032 1.00 85.50 499 THR A O 1
ATOM 3878 N N . GLU A 1 500 ? -21.276 12.984 34.194 1.00 87.69 500 GLU A N 1
ATOM 3879 C CA . GLU A 1 500 ? -22.161 13.279 33.065 1.00 87.69 500 GLU A CA 1
ATOM 3880 C C . GLU A 1 500 ? -21.768 14.595 32.386 1.00 87.69 500 GLU A C 1
ATOM 3882 O O . GLU A 1 500 ? -21.504 14.609 31.186 1.00 87.69 500 GLU A O 1
ATOM 3887 N N . LYS A 1 501 ? -21.582 15.677 33.154 1.00 92.75 501 LYS A N 1
ATOM 3888 C CA . LYS A 1 501 ? -21.094 16.962 32.618 1.00 92.75 501 LYS A CA 1
ATOM 3889 C C . LYS A 1 501 ? -19.702 16.849 31.990 1.00 92.75 501 LYS A C 1
ATOM 3891 O O . LYS A 1 501 ? -19.410 17.493 30.980 1.00 92.75 501 LYS A O 1
ATOM 3896 N N . SER A 1 502 ? -18.813 16.041 32.572 1.00 86.50 502 SER A N 1
ATOM 3897 C CA . SER A 1 502 ? -17.485 15.807 31.993 1.00 86.50 502 SER A CA 1
ATOM 3898 C C . SER A 1 502 ? -17.559 15.023 30.679 1.00 86.50 502 SER A C 1
ATOM 3900 O O . SER A 1 502 ? -16.810 15.319 29.750 1.00 86.50 502 SER A O 1
ATOM 3902 N N . LEU A 1 503 ? -18.465 14.051 30.568 1.00 86.00 503 LEU A N 1
ATOM 3903 C CA . LEU A 1 503 ? -18.695 13.323 29.322 1.00 86.00 503 LEU A CA 1
ATOM 3904 C C . LEU A 1 503 ? -19.350 14.218 28.271 1.00 86.00 503 LEU A C 1
ATOM 3906 O O . LEU A 1 503 ? -18.898 14.222 27.133 1.00 86.00 503 LEU A O 1
ATOM 3910 N N . GLU A 1 504 ? -20.324 15.042 28.650 1.00 90.31 504 GLU A N 1
ATOM 3911 C CA . GLU A 1 504 ? -20.989 15.974 27.737 1.00 90.31 504 GLU A CA 1
ATOM 3912 C C . GLU A 1 504 ? -19.999 16.982 27.128 1.00 90.31 504 GLU A C 1
ATOM 3914 O O . GLU A 1 504 ? -20.026 17.249 25.927 1.00 90.31 504 GLU A O 1
ATOM 3919 N N . THR A 1 505 ? -19.065 17.509 27.928 1.00 91.12 505 THR A N 1
ATOM 3920 C CA . THR A 1 505 ? -18.016 18.407 27.413 1.00 91.12 505 THR A CA 1
ATOM 3921 C C . THR A 1 505 ? -17.038 17.684 26.489 1.00 91.12 505 THR A C 1
ATOM 3923 O O . THR A 1 505 ? -16.674 18.232 25.448 1.00 91.12 505 THR A O 1
ATOM 3926 N N . LYS A 1 506 ? -16.658 16.440 26.810 1.00 91.06 506 LYS A N 1
ATOM 3927 C CA . LYS A 1 506 ? -15.816 15.611 25.933 1.00 91.06 506 LYS A CA 1
ATOM 3928 C C . LYS A 1 506 ? -16.509 15.273 24.615 1.00 91.06 506 LYS A C 1
ATOM 3930 O O . LYS A 1 506 ? -15.861 15.353 23.579 1.00 91.06 506 LYS A O 1
ATOM 3935 N N . VAL A 1 507 ? -17.803 14.953 24.632 1.00 88.25 507 VAL A N 1
ATOM 3936 C CA . VAL A 1 507 ? -18.594 14.702 23.417 1.00 88.25 507 VAL A CA 1
ATOM 3937 C C . VAL A 1 507 ? -18.608 15.946 22.532 1.00 88.25 507 VAL A C 1
ATOM 3939 O O . VAL A 1 507 ? -18.216 15.851 21.375 1.00 88.25 507 VAL A O 1
ATOM 3942 N N . LYS A 1 508 ? -18.909 17.128 23.087 1.00 92.12 508 LYS A N 1
ATOM 3943 C CA . LYS A 1 508 ? -18.868 18.398 22.334 1.00 92.12 508 LYS A CA 1
ATOM 3944 C C . LYS A 1 508 ? -17.486 18.691 21.745 1.00 92.12 508 LYS A C 1
ATOM 3946 O O . LYS A 1 508 ? -17.371 19.207 20.635 1.00 92.12 508 LYS A O 1
ATOM 3951 N N . GLN A 1 509 ? -16.420 18.370 22.478 1.00 91.31 509 GLN A N 1
ATOM 3952 C CA . GLN A 1 509 ? -15.055 18.527 21.978 1.00 91.31 509 GLN A CA 1
ATOM 3953 C C . GLN A 1 509 ? -14.750 17.552 20.833 1.00 91.31 509 GLN A C 1
ATOM 3955 O O . GLN A 1 509 ? -14.150 17.961 19.842 1.00 91.31 509 GLN A O 1
ATOM 3960 N N . ILE A 1 510 ? -15.175 16.291 20.947 1.00 84.38 510 ILE A N 1
ATOM 3961 C CA . ILE A 1 510 ? -15.021 15.283 19.891 1.00 84.38 510 ILE A CA 1
ATOM 3962 C C . ILE A 1 510 ? -15.817 15.690 18.649 1.00 84.38 510 ILE A C 1
ATOM 3964 O O . ILE A 1 510 ? -15.252 15.687 17.565 1.00 84.38 510 ILE A O 1
ATOM 3968 N N . GLU A 1 511 ? -17.075 16.113 18.788 1.00 86.81 511 GLU A N 1
ATOM 3969 C CA . GLU A 1 511 ? -17.904 16.599 17.673 1.00 86.81 511 GLU A CA 1
ATOM 3970 C C . 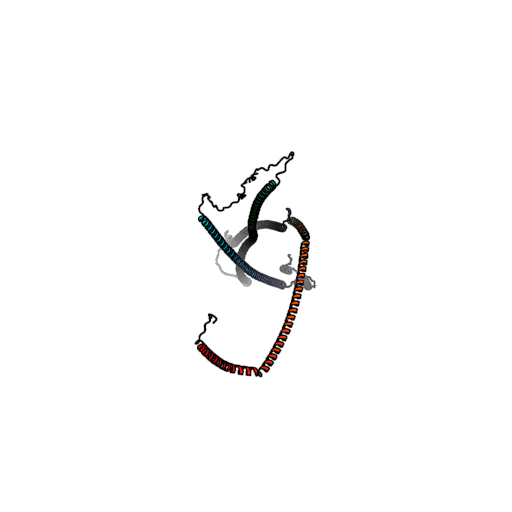GLU A 1 511 ? -17.224 17.747 16.920 1.00 86.81 511 GLU A C 1
ATOM 3972 O O . GLU A 1 511 ? -17.168 17.744 15.689 1.00 86.81 511 GLU A O 1
ATOM 3977 N N . LYS A 1 512 ? -16.629 18.695 17.655 1.00 92.56 512 LYS A N 1
ATOM 3978 C CA . LYS A 1 512 ? -15.864 19.794 17.061 1.00 92.56 512 LYS A CA 1
ATOM 3979 C C . LYS A 1 512 ? -14.631 19.289 16.304 1.00 92.56 512 LYS A C 1
ATOM 3981 O O . LYS A 1 512 ? -14.429 19.677 15.157 1.00 92.56 512 LYS A O 1
ATOM 3986 N N . LEU A 1 513 ? -13.831 18.413 16.917 1.00 88.50 513 LEU A N 1
ATOM 3987 C CA . LEU A 1 513 ? -12.635 17.846 16.282 1.00 88.50 513 LEU A CA 1
ATOM 3988 C C . LEU A 1 513 ? -12.979 17.014 15.040 1.00 88.50 513 LEU A C 1
ATOM 3990 O O . LEU A 1 513 ? -12.266 17.093 14.043 1.00 88.50 513 LEU A O 1
ATOM 3994 N N . VAL A 1 514 ? -14.076 16.256 15.079 1.00 87.31 514 VAL A N 1
ATOM 3995 C CA . VAL A 1 514 ? -14.582 15.482 13.939 1.00 87.31 514 VAL A CA 1
ATOM 3996 C C . VAL A 1 514 ? -15.024 16.420 12.819 1.00 87.31 514 VAL A C 1
ATOM 3998 O O . VAL A 1 514 ? -14.629 16.208 11.675 1.00 87.31 514 VAL A O 1
ATOM 4001 N N . SER A 1 515 ? -15.768 17.488 13.121 1.00 87.38 515 SER A N 1
ATOM 4002 C CA . SER A 1 515 ? -16.166 18.481 12.115 1.00 87.38 515 SER A CA 1
ATOM 4003 C C . SER A 1 515 ? -14.952 19.155 11.465 1.00 87.38 515 SER A C 1
ATOM 4005 O O . SER A 1 515 ? -14.915 19.298 10.245 1.00 87.38 515 SER A O 1
ATOM 4007 N N . GLU A 1 516 ? -13.946 19.539 12.254 1.00 91.56 516 GLU A N 1
ATOM 4008 C CA . GLU A 1 516 ? -12.710 20.149 11.745 1.00 91.56 516 GLU A CA 1
ATOM 4009 C C . GLU A 1 516 ? -11.883 19.166 10.905 1.00 91.56 516 GLU A C 1
ATOM 4011 O O . GLU A 1 516 ? -11.336 19.541 9.869 1.00 91.56 516 GLU A O 1
ATOM 4016 N N . ALA A 1 517 ? -11.788 17.901 11.325 1.00 84.19 517 ALA A N 1
ATOM 4017 C CA . ALA A 1 517 ? -11.093 16.865 10.567 1.00 84.19 517 ALA A CA 1
ATOM 4018 C C . ALA A 1 517 ? -11.796 16.559 9.239 1.00 84.19 517 ALA A C 1
ATOM 4020 O O . ALA A 1 517 ? -11.126 16.464 8.215 1.00 84.19 517 ALA A O 1
ATOM 4021 N N . THR A 1 518 ? -13.128 16.475 9.245 1.00 84.31 518 THR A N 1
ATOM 4022 C CA . THR A 1 518 ? -13.929 16.209 8.041 1.00 84.31 518 THR A CA 1
ATOM 4023 C C . THR A 1 518 ? -13.744 17.319 7.006 1.00 84.31 518 THR A C 1
ATOM 4025 O O . THR A 1 518 ? -13.531 17.036 5.830 1.00 84.31 518 THR A O 1
ATOM 4028 N N . GLU A 1 519 ? -13.742 18.584 7.439 1.00 89.50 519 GLU A N 1
ATOM 4029 C CA . GLU A 1 519 ? -13.530 19.711 6.526 1.00 89.50 519 GLU A CA 1
ATOM 4030 C C . GLU A 1 519 ? -12.088 19.767 5.994 1.00 89.50 519 GLU A C 1
ATOM 4032 O O . GLU A 1 519 ? -11.878 20.054 4.817 1.00 89.50 519 GLU A O 1
ATOM 4037 N N . ARG A 1 520 ? -11.082 19.427 6.816 1.00 86.44 520 ARG A N 1
ATOM 4038 C CA . ARG A 1 520 ? -9.688 19.325 6.345 1.00 86.44 520 ARG A CA 1
ATOM 4039 C C . ARG A 1 520 ? -9.515 18.263 5.264 1.00 86.44 520 ARG A C 1
ATOM 4041 O O . ARG A 1 520 ? -8.944 18.574 4.224 1.00 86.44 520 ARG A O 1
ATOM 4048 N N . VAL A 1 521 ? -10.034 17.055 5.496 1.00 86.56 521 VAL A N 1
ATOM 4049 C CA . VAL A 1 521 ? -9.969 15.955 4.517 1.00 86.56 521 VAL A CA 1
ATOM 4050 C C . VAL A 1 521 ? -10.634 16.378 3.210 1.00 86.56 521 VAL A C 1
ATOM 4052 O O . VAL A 1 521 ? -10.040 16.245 2.145 1.00 86.56 521 VAL A O 1
ATOM 4055 N N . ARG A 1 522 ? -11.819 16.995 3.292 1.00 90.62 522 ARG A N 1
ATOM 4056 C CA . ARG A 1 522 ? -12.534 17.497 2.117 1.00 90.62 522 ARG A CA 1
ATOM 4057 C C . ARG A 1 522 ? -11.704 18.500 1.307 1.00 90.62 522 ARG A C 1
ATOM 4059 O O . ARG A 1 522 ? -11.673 18.414 0.084 1.00 90.62 522 ARG A O 1
ATOM 4066 N N . LEU A 1 523 ? -11.042 19.460 1.956 1.00 89.75 523 LEU A N 1
ATOM 4067 C CA . LEU A 1 523 ? -10.214 20.461 1.268 1.00 89.75 523 LEU A CA 1
ATOM 4068 C C . LEU A 1 523 ? -8.937 19.858 0.663 1.00 89.75 523 LEU A C 1
ATOM 4070 O O . LEU A 1 523 ? -8.512 20.265 -0.423 1.00 89.75 523 LEU A O 1
ATOM 4074 N N . GLU A 1 524 ? -8.332 18.886 1.340 1.00 89.50 524 GLU A N 1
ATOM 4075 C CA . GLU A 1 524 ? -7.146 18.176 0.860 1.00 89.50 524 GLU A CA 1
ATOM 4076 C C . GLU A 1 524 ? -7.465 17.342 -0.387 1.00 89.50 524 GLU A C 1
ATOM 4078 O O . GLU A 1 524 ? -6.793 17.490 -1.408 1.00 89.50 524 GLU A O 1
ATOM 4083 N N . GLU A 1 525 ? -8.561 16.578 -0.371 1.00 86.44 525 GLU A N 1
ATOM 4084 C CA . GLU A 1 525 ? -9.050 15.824 -1.534 1.00 86.44 525 GLU A CA 1
ATOM 4085 C C . GLU A 1 525 ? -9.338 16.734 -2.734 1.00 86.44 525 GLU A C 1
ATOM 4087 O O . GLU A 1 525 ? -8.944 16.431 -3.867 1.00 86.44 525 GLU A O 1
ATOM 4092 N N . GLN A 1 526 ? -9.976 17.887 -2.500 1.00 91.50 526 GLN A N 1
ATOM 4093 C CA . GLN A 1 526 ? -10.206 18.885 -3.546 1.00 91.50 526 GLN A CA 1
ATOM 4094 C C . GLN A 1 526 ? -8.885 19.399 -4.127 1.00 91.50 526 GLN A C 1
ATOM 4096 O O . GLN A 1 526 ? -8.751 19.519 -5.344 1.00 91.50 526 GLN A O 1
ATOM 4101 N N . THR A 1 527 ? -7.890 19.671 -3.282 1.00 89.12 527 THR A N 1
ATOM 4102 C CA . THR A 1 527 ? -6.578 20.183 -3.709 1.00 89.12 527 THR A CA 1
ATOM 4103 C C . THR A 1 527 ? -5.799 19.144 -4.513 1.00 89.12 527 THR A C 1
ATOM 4105 O O . THR A 1 527 ? -5.263 19.465 -5.577 1.00 89.12 527 THR A O 1
ATOM 4108 N N . ILE A 1 528 ? -5.784 17.888 -4.058 1.00 90.81 528 ILE A N 1
ATOM 4109 C CA . ILE A 1 528 ? -5.157 16.770 -4.772 1.00 90.81 528 ILE A CA 1
ATOM 4110 C C . ILE A 1 528 ? -5.822 16.588 -6.137 1.00 90.81 528 ILE A C 1
ATOM 4112 O O . ILE A 1 528 ? -5.130 16.498 -7.150 1.00 90.81 528 ILE A O 1
ATOM 4116 N N . THR A 1 529 ? -7.156 16.608 -6.186 1.00 91.19 529 THR A N 1
ATOM 4117 C CA . THR A 1 529 ? -7.904 16.440 -7.438 1.00 91.19 529 THR A CA 1
ATOM 4118 C C . THR A 1 529 ? -7.624 17.581 -8.417 1.00 91.19 529 THR A C 1
ATOM 4120 O O . THR A 1 529 ? -7.343 17.319 -9.586 1.00 91.19 529 THR A O 1
ATOM 4123 N N . LYS A 1 530 ? -7.608 18.840 -7.948 1.00 91.75 530 LYS A N 1
ATOM 4124 C CA . LYS A 1 530 ? -7.214 19.997 -8.774 1.00 91.75 530 LYS A CA 1
ATOM 4125 C C . LYS A 1 530 ? -5.807 19.827 -9.346 1.00 91.75 530 LYS A C 1
ATOM 4127 O O . LYS A 1 530 ? -5.612 19.983 -10.548 1.00 91.75 530 LYS A O 1
ATOM 4132 N N . THR A 1 531 ? -4.852 19.456 -8.494 1.00 90.12 531 THR A N 1
ATOM 4133 C CA . THR A 1 531 ? -3.441 19.282 -8.869 1.00 90.12 531 THR A CA 1
ATOM 4134 C C . THR A 1 531 ? -3.268 18.155 -9.887 1.00 90.12 531 THR A C 1
ATOM 4136 O O . THR A 1 531 ? -2.556 18.312 -10.877 1.00 90.12 531 THR A O 1
ATOM 4139 N N . LEU A 1 532 ? -3.949 17.024 -9.685 1.00 92.62 532 LEU A N 1
ATOM 4140 C CA . LEU A 1 532 ? -3.923 15.894 -10.609 1.00 92.62 532 LEU A CA 1
ATOM 4141 C C . LEU A 1 532 ? -4.479 16.286 -11.980 1.00 92.62 532 LEU A C 1
ATOM 4143 O O . LEU A 1 532 ? -3.838 16.021 -12.995 1.00 92.62 532 LEU A O 1
ATOM 4147 N N . LEU A 1 533 ? -5.644 16.933 -12.009 1.00 92.38 533 LEU A N 1
ATOM 4148 C CA . LEU A 1 533 ? -6.300 17.345 -13.247 1.00 92.38 533 LEU A CA 1
ATOM 4149 C C . LEU A 1 533 ? -5.467 18.379 -14.016 1.00 92.38 533 LEU A C 1
ATOM 4151 O O . LEU A 1 533 ? -5.253 18.212 -15.215 1.00 92.38 533 LEU A O 1
ATOM 4155 N N . GLN A 1 534 ? -4.905 19.377 -13.330 1.00 89.31 534 GLN A N 1
ATOM 4156 C CA . GLN A 1 534 ? -3.989 20.349 -13.936 1.00 89.31 534 GLN A CA 1
ATOM 4157 C C . GLN A 1 534 ? -2.677 19.712 -14.418 1.00 89.31 534 GLN A C 1
ATOM 4159 O O . GLN A 1 534 ? -2.113 20.162 -15.409 1.00 89.31 534 GLN A O 1
ATOM 4164 N N . ARG A 1 535 ? -2.198 18.638 -13.777 1.00 91.88 535 ARG A N 1
ATOM 4165 C CA . ARG A 1 535 ? -1.028 17.882 -14.255 1.00 91.88 535 ARG A CA 1
ATOM 4166 C C . ARG A 1 535 ? -1.323 17.098 -15.535 1.00 91.88 535 ARG A C 1
ATOM 4168 O O . ARG A 1 535 ? -0.449 16.999 -16.388 1.00 91.88 535 ARG A O 1
ATOM 4175 N N . ILE A 1 536 ? -2.526 16.533 -15.666 1.00 90.81 536 ILE A N 1
ATOM 4176 C CA . ILE A 1 536 ? -2.940 15.789 -16.869 1.00 90.81 536 ILE A CA 1
ATOM 4177 C C . ILE A 1 536 ? -3.222 16.753 -18.032 1.00 90.81 536 ILE A C 1
ATOM 4179 O O . ILE A 1 536 ? -2.852 16.460 -19.166 1.00 90.81 536 ILE A O 1
ATOM 4183 N N . PHE A 1 537 ? -3.829 17.912 -17.756 1.00 89.50 537 PHE A N 1
ATOM 4184 C CA . PHE A 1 537 ? -4.121 18.947 -18.751 1.00 89.50 537 PHE A CA 1
ATOM 4185 C C . PHE A 1 537 ? -3.474 20.289 -18.369 1.00 89.50 537 PHE A C 1
ATOM 4187 O O . PHE A 1 537 ? -4.170 21.209 -17.934 1.00 89.50 537 PHE A O 1
ATOM 4194 N N . PRO A 1 538 ? -2.152 20.439 -18.562 1.00 85.75 538 PRO A N 1
ATOM 4195 C CA . PRO A 1 538 ? -1.421 21.644 -18.160 1.00 85.75 538 PRO A CA 1
ATOM 4196 C C . PRO A 1 538 ? -1.851 22.909 -18.916 1.00 85.75 538 PRO A C 1
ATOM 4198 O O . PRO A 1 538 ? -1.683 24.017 -18.414 1.00 85.75 538 PRO A O 1
ATOM 4201 N N . GLU A 1 539 ? -2.441 22.761 -20.105 1.00 82.00 539 GLU A N 1
ATOM 4202 C CA . GLU A 1 539 ? -2.970 23.876 -20.903 1.00 82.00 539 GLU A CA 1
ATOM 4203 C C . GLU A 1 539 ? -4.326 24.401 -20.387 1.00 82.00 539 GLU A C 1
ATOM 4205 O O . GLU A 1 539 ? -4.740 25.508 -20.739 1.00 82.00 539 GLU A O 1
ATOM 4210 N N . VAL A 1 540 ? -5.023 23.645 -19.526 1.00 85.94 540 VAL A N 1
ATOM 4211 C CA . VAL A 1 540 ? -6.312 24.049 -18.947 1.00 85.94 540 VAL A CA 1
ATOM 4212 C C . VAL A 1 540 ? -6.079 24.826 -17.657 1.00 85.94 540 VAL A C 1
ATOM 4214 O O . VAL A 1 540 ? -6.043 24.283 -16.553 1.00 85.94 540 VAL A O 1
ATOM 4217 N N . ILE A 1 541 ? -5.966 26.143 -17.791 1.00 82.19 541 ILE A N 1
ATOM 4218 C CA . ILE A 1 541 ? -5.940 27.061 -16.649 1.00 82.19 541 ILE A CA 1
ATOM 4219 C C . ILE A 1 541 ? -7.386 27.362 -16.265 1.00 82.19 541 ILE A C 1
ATOM 4221 O O . ILE A 1 541 ? -8.173 27.702 -17.142 1.00 82.19 541 ILE A O 1
ATOM 4225 N N . VAL A 1 542 ? -7.755 27.261 -14.987 1.00 83.19 542 VAL A N 1
ATOM 4226 C CA . VAL A 1 542 ? -9.077 27.645 -14.454 1.00 83.19 542 VAL A CA 1
ATOM 4227 C C . VAL A 1 542 ? -8.864 28.682 -13.356 1.00 83.19 542 VAL A C 1
ATOM 4229 O O . VAL A 1 542 ? -8.013 28.479 -12.495 1.00 83.19 542 VAL A O 1
ATOM 4232 N N . GLU A 1 543 ? -9.599 29.795 -13.413 1.00 81.31 543 GLU A N 1
ATOM 4233 C CA . GLU A 1 543 ? -9.511 30.883 -12.426 1.00 81.31 543 GLU A CA 1
ATOM 4234 C C . GLU A 1 543 ? -9.997 30.437 -11.035 1.00 81.31 543 GLU A C 1
ATOM 4236 O O . GLU A 1 543 ? -10.660 29.407 -10.894 1.00 81.31 543 GLU A O 1
ATOM 4241 N N . ASP A 1 544 ? -9.681 31.216 -9.997 1.00 73.00 544 ASP A N 1
ATOM 4242 C CA . ASP A 1 544 ? -10.084 30.908 -8.624 1.00 73.00 544 ASP A CA 1
ATOM 4243 C C . ASP A 1 544 ? -11.605 31.026 -8.444 1.00 73.00 544 ASP A C 1
ATOM 4245 O O . ASP A 1 544 ? -12.169 32.106 -8.253 1.00 73.00 544 ASP A O 1
ATOM 4249 N N . VAL A 1 545 ? -12.282 29.877 -8.485 1.00 78.38 545 VAL A N 1
ATOM 4250 C CA . VAL A 1 545 ? -13.725 29.759 -8.248 1.00 78.38 545 VAL A CA 1
ATOM 4251 C C . VAL A 1 545 ? -14.006 29.381 -6.795 1.00 78.38 545 VAL A C 1
ATOM 4253 O O . VAL A 1 545 ? -13.275 28.607 -6.177 1.00 78.38 545 VAL A O 1
ATOM 4256 N N . LYS A 1 546 ? -15.107 29.913 -6.249 1.00 72.81 546 LYS A N 1
ATOM 4257 C CA . LYS A 1 546 ? -15.494 29.764 -4.835 1.00 72.81 546 LYS A CA 1
ATOM 4258 C C . LYS A 1 546 ? -15.825 28.335 -4.408 1.00 72.81 546 LYS A C 1
ATOM 4260 O O . LYS A 1 546 ? -15.746 28.042 -3.221 1.00 72.81 546 LYS A O 1
ATOM 4265 N N . THR A 1 547 ? -16.239 27.468 -5.330 1.00 85.12 547 THR A N 1
ATOM 4266 C CA . THR A 1 547 ? -16.597 26.079 -5.017 1.00 85.12 547 THR A CA 1
ATOM 4267 C C . THR A 1 547 ? -15.859 25.121 -5.935 1.00 85.12 547 THR A C 1
ATOM 4269 O O . THR A 1 547 ? -15.562 25.444 -7.086 1.00 85.12 547 THR A O 1
ATOM 4272 N N . PHE A 1 548 ? -15.547 23.941 -5.406 1.00 87.38 548 PHE A N 1
ATOM 4273 C CA . PHE A 1 548 ? -14.862 22.896 -6.155 1.00 87.38 548 PHE A CA 1
ATOM 4274 C C . PHE A 1 548 ? -15.694 22.381 -7.334 1.00 87.38 548 PHE A C 1
ATOM 4276 O O . PHE A 1 548 ? -15.141 22.201 -8.413 1.00 87.38 548 PHE A O 1
ATOM 4283 N N . ASP A 1 549 ? -17.012 22.249 -7.168 1.00 88.44 549 ASP A N 1
ATOM 4284 C CA . ASP A 1 549 ? -17.905 21.746 -8.220 1.00 88.44 549 ASP A CA 1
ATOM 4285 C C . ASP A 1 549 ? -17.940 22.689 -9.431 1.00 88.44 549 ASP A C 1
ATOM 4287 O O . ASP A 1 549 ? -17.768 22.262 -10.569 1.00 88.44 549 ASP A O 1
ATOM 4291 N N . GLN A 1 550 ? -18.040 24.000 -9.192 1.00 88.94 550 GLN A N 1
ATOM 4292 C CA . GLN A 1 550 ? -17.986 24.994 -10.271 1.00 88.94 550 GLN A CA 1
ATOM 4293 C C . GLN A 1 550 ? -16.608 25.042 -10.940 1.00 88.94 550 GLN A C 1
ATOM 4295 O O . GLN A 1 550 ? -16.505 25.266 -12.145 1.00 88.94 550 GLN A O 1
ATOM 4300 N N . TRP A 1 551 ? -15.537 24.843 -10.165 1.00 93.69 551 TRP A N 1
ATOM 4301 C CA . TRP A 1 551 ? -14.190 24.737 -10.718 1.00 93.69 551 TRP A CA 1
ATOM 4302 C C . TRP A 1 551 ? -14.068 23.514 -11.642 1.00 93.69 551 TRP A C 1
ATOM 4304 O O . TRP A 1 551 ? -13.515 23.639 -12.735 1.00 93.69 551 TRP A O 1
ATOM 4314 N N . LEU A 1 552 ? -14.628 22.365 -11.243 1.00 91.25 552 LEU A N 1
ATOM 4315 C CA . LEU A 1 552 ? -14.638 21.131 -12.034 1.00 91.25 552 LEU A CA 1
ATOM 4316 C C . LEU A 1 552 ? -15.424 21.277 -13.338 1.00 91.25 552 LEU A C 1
ATOM 4318 O O . LEU A 1 552 ? -14.905 20.901 -14.383 1.00 91.25 552 LEU A O 1
ATOM 4322 N N . GLU A 1 553 ? -16.624 21.862 -13.307 1.00 90.00 553 GLU A N 1
ATOM 4323 C CA . GLU A 1 553 ? -17.435 22.069 -14.518 1.00 90.00 553 GLU A CA 1
ATOM 4324 C C . GLU A 1 553 ? -16.703 22.936 -15.559 1.00 90.00 553 GLU A C 1
ATOM 4326 O O . GLU A 1 553 ? -16.711 22.650 -16.760 1.00 90.00 553 GLU A O 1
ATOM 4331 N N . ILE A 1 554 ? -16.021 23.996 -15.106 1.00 88.88 554 ILE A N 1
ATOM 4332 C CA . ILE A 1 554 ? -15.239 24.868 -15.994 1.00 88.88 554 ILE A CA 1
ATOM 4333 C C . ILE A 1 554 ? -14.008 24.131 -16.530 1.00 88.88 554 ILE A C 1
ATOM 4335 O O . ILE A 1 554 ? -13.676 24.276 -17.711 1.00 88.88 554 ILE A O 1
ATOM 4339 N N . PHE A 1 555 ? -13.338 23.349 -15.680 1.00 92.50 555 PHE A N 1
ATOM 4340 C CA . PHE A 1 555 ? -12.205 22.522 -16.083 1.00 92.50 555 PHE A CA 1
ATOM 4341 C C . PHE A 1 555 ? -12.612 21.514 -17.165 1.00 92.50 555 PHE A C 1
ATOM 4343 O O . PHE A 1 555 ? -11.975 21.457 -18.217 1.00 92.50 555 PHE A O 1
ATOM 4350 N N . GLU A 1 556 ? -13.696 20.769 -16.938 1.00 91.88 556 GLU A N 1
ATOM 4351 C CA . GLU A 1 556 ? -14.227 19.760 -17.857 1.00 91.88 556 GLU A CA 1
ATOM 4352 C C . GLU A 1 556 ? -14.535 20.369 -19.227 1.00 91.88 556 GLU A C 1
ATOM 4354 O O . GLU A 1 556 ? -14.033 19.898 -20.247 1.00 91.88 556 GLU A O 1
ATOM 4359 N N . SER A 1 557 ? -15.276 21.479 -19.253 1.00 90.88 557 SER A N 1
ATOM 4360 C CA . SER A 1 557 ? -15.626 22.174 -20.494 1.00 90.88 557 SER A CA 1
ATOM 4361 C C . SER A 1 557 ? -14.388 22.588 -21.305 1.00 90.88 557 SER A C 1
ATOM 4363 O O . SER A 1 557 ? -14.309 22.339 -22.512 1.00 90.88 557 SER A O 1
ATOM 4365 N N . ARG A 1 558 ? -13.370 23.160 -20.646 1.00 89.69 558 ARG A N 1
ATOM 4366 C CA . ARG A 1 558 ? -12.115 23.572 -21.300 1.00 89.69 558 ARG A CA 1
ATOM 4367 C C . ARG A 1 558 ? -11.300 22.376 -21.797 1.00 89.69 558 ARG A C 1
ATOM 4369 O O . ARG A 1 558 ? -10.795 22.418 -22.919 1.00 89.69 558 ARG A O 1
ATOM 4376 N N . ALA A 1 559 ? -11.213 21.305 -21.010 1.00 90.25 559 ALA A N 1
ATOM 4377 C CA . ALA A 1 559 ? -10.539 20.073 -21.412 1.00 90.25 559 ALA A CA 1
ATOM 4378 C C . ALA A 1 559 ? -11.215 19.431 -22.637 1.00 90.25 559 ALA A C 1
ATOM 4380 O O . ALA A 1 559 ? -10.531 19.024 -23.578 1.00 90.25 559 ALA A O 1
ATOM 4381 N N . CYS A 1 560 ? -12.551 19.410 -22.687 1.00 90.12 560 CYS A N 1
ATOM 4382 C CA . CYS A 1 560 ? -13.302 18.913 -23.841 1.00 90.12 560 CYS A CA 1
ATOM 4383 C C . CYS A 1 560 ? -13.007 19.701 -25.125 1.00 90.12 560 CYS A C 1
ATOM 4385 O O . CYS A 1 560 ? -12.866 19.100 -26.192 1.00 90.12 560 CYS A O 1
ATOM 4387 N N . ILE A 1 561 ? -12.877 21.028 -25.034 1.00 90.56 561 ILE A N 1
ATOM 4388 C CA . ILE A 1 561 ? -12.526 21.871 -26.185 1.00 90.56 561 ILE A CA 1
ATOM 4389 C C . ILE A 1 561 ? -11.131 21.510 -26.712 1.00 90.56 561 ILE A C 1
ATOM 4391 O O . ILE A 1 561 ? -10.983 21.286 -27.914 1.00 90.56 561 ILE A O 1
ATOM 4395 N N . LEU A 1 562 ? -10.130 21.385 -25.833 1.00 89.38 562 LEU A N 1
ATOM 4396 C CA . LEU A 1 562 ? -8.770 21.000 -26.233 1.00 89.38 562 LEU A CA 1
ATOM 4397 C C . LEU A 1 562 ? -8.727 19.615 -26.880 1.00 89.38 562 LEU A C 1
ATOM 4399 O O . LEU A 1 562 ? -8.099 19.438 -27.921 1.00 89.38 562 LEU A O 1
ATOM 4403 N N . LEU A 1 563 ? -9.426 18.636 -26.303 1.00 88.50 563 LEU A N 1
ATOM 4404 C CA . LEU A 1 563 ? -9.502 17.288 -26.868 1.00 88.50 563 LEU A CA 1
ATOM 4405 C C . LEU A 1 563 ? -10.148 17.288 -28.258 1.00 88.50 563 LEU A C 1
ATOM 4407 O O . LEU A 1 563 ? -9.698 16.564 -29.148 1.00 88.50 563 LEU A O 1
ATOM 4411 N N . SER A 1 564 ? -11.175 18.113 -28.471 1.00 88.00 564 SER A N 1
ATOM 4412 C CA . SER A 1 564 ? -11.793 18.274 -29.787 1.00 88.00 564 SER A CA 1
ATOM 4413 C C . SER A 1 564 ? -10.846 18.933 -30.795 1.00 88.00 564 SER A C 1
ATOM 4415 O O . SER A 1 564 ? -10.797 18.498 -31.947 1.00 88.00 564 SER A O 1
ATOM 4417 N N . ASP A 1 565 ? -10.073 19.942 -30.382 1.00 86.38 565 ASP A N 1
ATOM 4418 C CA . ASP A 1 565 ? -9.088 20.603 -31.247 1.00 86.38 565 ASP A CA 1
ATOM 4419 C C . ASP A 1 565 ? -7.950 19.645 -31.629 1.00 86.38 565 ASP A C 1
ATOM 4421 O O . ASP A 1 565 ? -7.661 19.472 -32.813 1.00 86.38 565 ASP A O 1
ATOM 4425 N N . LEU A 1 566 ? -7.386 18.917 -30.658 1.00 84.12 566 LEU A N 1
ATOM 4426 C CA . LEU A 1 566 ? -6.376 17.880 -30.895 1.00 84.12 566 LEU A CA 1
ATOM 4427 C C . LEU A 1 566 ? -6.884 16.791 -31.841 1.00 84.12 566 LEU A C 1
ATOM 4429 O O . LEU A 1 566 ? -6.177 16.397 -32.768 1.00 84.12 566 LEU A O 1
ATOM 4433 N N . LYS A 1 567 ? -8.129 16.340 -31.657 1.00 84.88 567 LYS A N 1
ATOM 4434 C CA . LYS A 1 567 ? -8.766 15.377 -32.562 1.00 84.88 567 LYS A CA 1
ATOM 4435 C C . LYS A 1 567 ? -8.878 15.929 -33.983 1.00 84.88 567 LYS A C 1
ATOM 4437 O O . LYS A 1 567 ? -8.636 15.194 -34.935 1.00 84.88 567 LYS A O 1
ATOM 4442 N N . SER A 1 568 ? -9.220 17.206 -34.136 1.00 81.12 568 SER A N 1
ATOM 4443 C CA . SER A 1 568 ? -9.316 17.845 -35.451 1.00 81.12 568 SER A CA 1
ATOM 4444 C C . SER A 1 568 ? -7.947 17.989 -36.131 1.00 81.12 568 SER A C 1
ATOM 4446 O O . SER A 1 568 ? -7.826 17.709 -37.322 1.00 81.12 568 SER A O 1
ATOM 4448 N N . ARG A 1 569 ? -6.896 18.311 -35.365 1.00 78.00 569 ARG A N 1
ATOM 4449 C CA . ARG A 1 569 ? -5.509 18.381 -35.852 1.00 78.00 569 ARG A CA 1
ATOM 4450 C C . ARG A 1 569 ? -4.962 17.012 -36.239 1.00 78.00 569 ARG A C 1
ATOM 4452 O O . ARG A 1 569 ? -4.269 16.909 -37.243 1.00 78.00 569 ARG A O 1
ATOM 4459 N N . LEU A 1 570 ? -5.309 15.958 -35.500 1.00 69.50 570 LEU A N 1
ATOM 4460 C CA . LEU A 1 570 ? -4.914 14.586 -35.830 1.00 69.50 570 LEU A CA 1
ATOM 4461 C C . LEU A 1 570 ? -5.501 14.130 -37.175 1.00 69.50 570 LEU A C 1
ATOM 4463 O O . LEU A 1 570 ? -4.838 13.423 -37.924 1.00 69.50 570 LEU A O 1
ATOM 4467 N N . VAL A 1 571 ? -6.715 14.578 -37.510 1.00 66.00 571 VAL A N 1
ATOM 4468 C CA . VAL A 1 571 ? -7.349 14.316 -38.815 1.00 66.00 571 VAL A CA 1
ATOM 4469 C C . VAL A 1 571 ? -6.674 15.099 -39.958 1.00 66.00 571 VAL A C 1
ATOM 4471 O O . VAL A 1 571 ? -6.823 14.715 -41.113 1.00 66.00 571 VAL A O 1
ATOM 4474 N N . GLN A 1 572 ? -5.902 16.154 -39.663 1.00 58.53 572 GLN A N 1
ATOM 4475 C CA . GLN A 1 572 ? -5.160 16.954 -40.652 1.00 58.53 572 GLN A CA 1
ATOM 4476 C C . GLN A 1 572 ? -3.690 16.544 -40.848 1.00 58.53 572 GLN A C 1
ATOM 4478 O O . GLN A 1 572 ? -3.005 17.143 -41.675 1.00 58.53 572 GLN A O 1
ATOM 4483 N N . VAL A 1 573 ? -3.174 15.548 -40.119 1.00 59.59 573 VAL A N 1
ATOM 4484 C CA . VAL A 1 573 ? -1.829 15.013 -40.387 1.00 59.59 573 VAL A CA 1
ATOM 4485 C C . VAL A 1 573 ? -1.897 14.163 -41.661 1.00 59.59 573 VAL A C 1
ATOM 4487 O O . VAL A 1 573 ? -2.279 12.995 -41.634 1.00 59.59 573 VAL A O 1
ATOM 4490 N N . ASP A 1 574 ? -1.573 14.790 -42.790 1.00 62.38 574 ASP A N 1
ATOM 4491 C CA . ASP A 1 574 ? -1.562 14.206 -44.132 1.00 62.38 574 ASP A CA 1
ATOM 4492 C C . ASP A 1 574 ? -0.627 12.983 -44.232 1.00 62.38 574 ASP A C 1
ATOM 4494 O O . ASP A 1 574 ? 0.584 13.104 -44.419 1.00 62.38 574 ASP A O 1
ATOM 4498 N N . ASN A 1 575 ? -1.208 11.780 -44.210 1.00 62.84 575 ASN A N 1
ATOM 4499 C CA . ASN A 1 575 ? -0.537 10.528 -44.592 1.00 62.84 575 ASN A CA 1
ATOM 4500 C C . ASN A 1 575 ? -0.279 10.418 -46.108 1.00 62.84 575 ASN A C 1
ATOM 4502 O O . ASN A 1 575 ? 0.368 9.478 -46.562 1.00 62.84 575 ASN A O 1
ATOM 4506 N N . THR A 1 576 ? -0.736 11.387 -46.902 1.00 67.00 576 THR A N 1
ATOM 4507 C CA . THR A 1 576 ? -0.674 11.367 -48.370 1.00 67.00 576 THR A CA 1
ATOM 4508 C C . THR A 1 576 ? 0.759 11.343 -48.914 1.00 67.00 576 THR A C 1
ATOM 4510 O O . THR A 1 576 ? 1.028 10.696 -49.926 1.00 67.00 576 THR A O 1
ATOM 4513 N N . ALA A 1 577 ? 1.707 12.003 -48.239 1.00 70.75 577 ALA A N 1
ATOM 4514 C CA . ALA A 1 577 ? 3.116 12.009 -48.639 1.00 70.75 577 ALA A CA 1
ATOM 4515 C C . ALA A 1 577 ? 3.796 10.649 -48.397 1.00 70.75 577 ALA A C 1
ATOM 4517 O O . ALA A 1 577 ? 4.520 10.160 -49.265 1.00 70.75 577 ALA A O 1
ATOM 4518 N N . LEU A 1 578 ? 3.509 10.020 -47.252 1.00 74.94 578 LEU A N 1
ATOM 4519 C CA . LEU A 1 578 ? 3.993 8.680 -46.904 1.00 74.94 578 LEU A CA 1
ATOM 4520 C C . LEU A 1 578 ? 3.359 7.605 -47.795 1.00 74.94 578 LEU A C 1
ATOM 4522 O O . LEU A 1 578 ? 4.044 6.692 -48.249 1.00 74.94 578 LEU A O 1
ATOM 4526 N N . GLU A 1 579 ? 2.072 7.739 -48.113 1.00 76.25 579 GLU A N 1
ATOM 4527 C CA . GLU A 1 579 ? 1.374 6.860 -49.055 1.00 76.25 579 GLU A CA 1
ATOM 4528 C C . GLU A 1 579 ? 1.962 6.961 -50.472 1.00 76.25 579 GLU A C 1
ATOM 4530 O O . GLU A 1 579 ? 2.178 5.941 -51.130 1.00 76.25 579 GLU A O 1
ATOM 4535 N N . ALA A 1 580 ? 2.307 8.169 -50.932 1.00 79.06 580 ALA A N 1
ATOM 4536 C CA . ALA A 1 580 ? 2.957 8.370 -52.227 1.00 79.06 580 ALA A CA 1
ATOM 4537 C C . ALA A 1 580 ? 4.386 7.799 -52.279 1.00 79.06 580 ALA A C 1
ATOM 4539 O O . ALA A 1 580 ? 4.823 7.322 -53.329 1.00 79.06 580 ALA A O 1
ATOM 4540 N N . GLU A 1 581 ? 5.130 7.848 -51.172 1.00 84.69 581 GLU A N 1
ATOM 4541 C CA . GLU A 1 581 ? 6.461 7.243 -51.075 1.00 84.69 581 GLU A CA 1
ATOM 4542 C C . GLU A 1 581 ? 6.390 5.711 -51.036 1.00 84.69 581 GLU A C 1
ATOM 4544 O O . GLU A 1 581 ? 7.114 5.049 -51.784 1.00 84.69 581 GLU A O 1
ATOM 4549 N N . ASN A 1 582 ? 5.447 5.144 -50.280 1.00 82.50 582 ASN A N 1
ATOM 4550 C CA . ASN A 1 582 ? 5.199 3.702 -50.266 1.00 82.50 582 ASN A CA 1
ATOM 4551 C C . ASN A 1 582 ? 4.812 3.176 -51.654 1.00 82.50 582 ASN A C 1
ATOM 4553 O O . ASN A 1 582 ? 5.378 2.181 -52.101 1.00 82.50 582 ASN A O 1
ATOM 4557 N N . ALA A 1 583 ? 3.957 3.886 -52.396 1.00 88.81 583 ALA A N 1
ATOM 4558 C CA . ALA A 1 583 ? 3.607 3.507 -53.765 1.00 88.81 583 ALA A CA 1
ATOM 4559 C C . ALA A 1 583 ? 4.826 3.494 -54.714 1.00 88.81 583 ALA A C 1
ATOM 4561 O O . ALA A 1 583 ? 4.940 2.631 -55.589 1.00 88.81 583 ALA A O 1
ATOM 4562 N N . LYS A 1 584 ? 5.776 4.426 -54.542 1.00 89.56 584 LYS A N 1
ATOM 4563 C CA . LYS A 1 584 ? 7.032 4.433 -55.317 1.00 89.56 584 LYS A CA 1
ATOM 4564 C C . LYS A 1 584 ? 7.928 3.250 -54.959 1.00 89.56 584 LYS A C 1
ATOM 4566 O O . LYS A 1 584 ? 8.507 2.639 -55.858 1.00 89.56 584 LYS A O 1
ATOM 4571 N N . LEU A 1 585 ? 8.048 2.928 -53.671 1.00 91.00 585 LEU A N 1
ATOM 4572 C CA . LEU A 1 585 ? 8.829 1.782 -53.205 1.00 91.00 585 LEU A CA 1
ATOM 4573 C C . LEU A 1 585 ? 8.229 0.460 -53.697 1.00 91.00 585 LEU A C 1
ATOM 4575 O O . LEU A 1 585 ? 8.964 -0.401 -54.176 1.00 91.00 585 LEU A O 1
ATOM 4579 N N . GLU A 1 586 ? 6.904 0.325 -53.676 1.00 92.31 586 GLU A N 1
ATOM 4580 C CA . GLU A 1 586 ? 6.200 -0.836 -54.229 1.00 92.31 586 GLU A CA 1
ATOM 4581 C C . GLU A 1 586 ? 6.462 -1.008 -55.732 1.00 92.31 586 GLU A C 1
ATOM 4583 O O . GLU A 1 586 ? 6.779 -2.115 -56.179 1.00 92.31 586 GLU A O 1
ATOM 4588 N N . ALA A 1 587 ? 6.421 0.080 -56.510 1.00 91.75 587 ALA A N 1
ATOM 4589 C CA . ALA A 1 587 ? 6.739 0.047 -57.939 1.00 91.75 587 ALA A CA 1
ATOM 4590 C C . ALA A 1 587 ? 8.197 -0.370 -58.203 1.00 91.75 587 ALA A C 1
ATOM 4592 O O . ALA A 1 587 ? 8.471 -1.154 -59.116 1.00 91.75 587 ALA A O 1
ATOM 4593 N N . LEU A 1 588 ? 9.136 0.110 -57.382 1.00 92.94 588 LEU A N 1
ATOM 4594 C CA . LEU A 1 588 ? 10.547 -0.257 -57.487 1.00 92.94 588 LEU A CA 1
ATOM 4595 C C . LEU A 1 588 ? 10.769 -1.744 -57.165 1.00 92.94 588 LEU A C 1
ATOM 4597 O O . LEU A 1 588 ? 11.502 -2.429 -57.879 1.00 92.94 588 LEU A O 1
ATOM 4601 N N . VAL A 1 589 ? 10.104 -2.265 -56.130 1.00 94.25 589 VAL A N 1
ATOM 4602 C CA . VAL A 1 589 ? 10.154 -3.695 -55.791 1.00 94.25 589 VAL A CA 1
ATOM 4603 C C . VAL A 1 589 ? 9.573 -4.545 -56.921 1.00 94.25 589 VAL A C 1
ATOM 4605 O O . VAL A 1 589 ? 10.162 -5.568 -57.269 1.00 94.25 589 VAL A O 1
ATOM 4608 N N . ALA A 1 590 ? 8.460 -4.132 -57.533 1.00 92.88 590 ALA A N 1
ATOM 4609 C CA . ALA A 1 590 ? 7.875 -4.841 -58.673 1.00 92.88 590 ALA A CA 1
ATOM 4610 C C . ALA A 1 590 ? 8.829 -4.889 -59.882 1.00 92.88 590 ALA A C 1
ATOM 4612 O O . ALA A 1 590 ? 8.987 -5.936 -60.515 1.00 92.88 590 ALA A O 1
ATOM 4613 N N . HIS A 1 591 ? 9.524 -3.785 -60.161 1.00 93.31 591 HIS A N 1
ATOM 4614 C CA . HIS A 1 591 ? 10.534 -3.730 -61.215 1.00 93.31 591 HIS A CA 1
ATOM 4615 C C . HIS A 1 591 ? 11.709 -4.681 -60.938 1.00 93.31 591 HIS A C 1
ATOM 4617 O O . HIS A 1 591 ? 12.093 -5.454 -61.815 1.00 93.31 591 HIS A O 1
ATOM 4623 N N . TYR A 1 592 ? 12.246 -4.695 -59.711 1.00 96.06 592 TYR A N 1
ATOM 4624 C CA . TYR A 1 592 ? 13.325 -5.623 -59.359 1.00 96.06 592 TYR A CA 1
ATOM 4625 C C . TYR A 1 592 ? 12.896 -7.089 -59.425 1.00 96.06 592 TYR A C 1
ATOM 4627 O O . TYR A 1 592 ? 13.671 -7.910 -59.906 1.00 96.06 592 TYR A O 1
ATOM 4635 N N . LYS A 1 593 ? 11.666 -7.421 -59.015 1.00 96.06 593 LYS A N 1
ATOM 4636 C CA . LYS A 1 593 ? 11.120 -8.778 -59.183 1.00 96.06 593 LYS A CA 1
ATOM 4637 C C . LYS A 1 593 ? 11.099 -9.205 -60.650 1.00 96.06 593 LYS A C 1
ATOM 4639 O O . LYS A 1 593 ? 11.542 -10.302 -60.958 1.00 96.06 593 LYS A O 1
ATOM 4644 N N . THR A 1 594 ? 10.679 -8.312 -61.546 1.00 95.94 594 THR A N 1
ATOM 4645 C CA . THR A 1 594 ? 10.655 -8.585 -62.993 1.00 95.94 594 THR A CA 1
ATOM 4646 C C . THR A 1 594 ? 12.061 -8.849 -63.536 1.00 95.94 594 THR A C 1
ATOM 4648 O O . THR A 1 594 ? 12.272 -9.831 -64.240 1.00 95.94 594 THR A O 1
ATOM 4651 N N . ILE A 1 595 ? 13.050 -8.024 -63.165 1.00 95.75 595 ILE A N 1
ATOM 4652 C CA . ILE A 1 595 ? 14.449 -8.250 -63.565 1.00 95.75 595 ILE A CA 1
ATOM 4653 C C . ILE A 1 595 ? 14.942 -9.604 -63.055 1.00 95.75 595 ILE A C 1
ATOM 4655 O O . ILE A 1 595 ? 15.592 -10.337 -63.797 1.00 95.75 595 ILE A O 1
ATOM 4659 N N . ILE A 1 596 ? 14.635 -9.952 -61.803 1.00 94.19 596 ILE A N 1
ATOM 4660 C CA . ILE A 1 596 ? 15.024 -11.243 -61.232 1.00 94.19 596 ILE A CA 1
ATOM 4661 C C . ILE A 1 596 ? 14.415 -12.380 -62.058 1.00 94.19 596 ILE A C 1
ATOM 4663 O O . ILE A 1 596 ? 15.167 -13.218 -62.545 1.00 94.19 596 ILE A O 1
ATOM 4667 N N . GLU A 1 597 ? 13.110 -12.356 -62.331 1.00 94.94 597 GLU A N 1
ATOM 4668 C CA . GLU A 1 597 ? 12.436 -13.361 -63.166 1.00 94.94 597 GLU A CA 1
ATOM 4669 C C . GLU A 1 597 ? 13.048 -13.470 -64.577 1.00 94.94 597 GLU A C 1
ATOM 4671 O O . GLU A 1 597 ? 13.264 -14.571 -65.091 1.00 94.94 597 GLU A O 1
ATOM 4676 N N . GLU A 1 598 ? 13.393 -12.344 -65.210 1.00 94.62 598 GLU A N 1
ATOM 4677 C CA . GLU A 1 598 ? 14.061 -12.331 -66.516 1.00 94.62 598 GLU A CA 1
ATOM 4678 C C . GLU A 1 598 ? 15.466 -12.942 -66.458 1.00 94.62 598 GLU A C 1
ATOM 4680 O O . GLU A 1 598 ? 15.848 -13.720 -67.345 1.00 94.62 598 GLU A O 1
ATOM 4685 N N . THR A 1 599 ? 16.235 -12.615 -65.416 1.00 95.44 599 THR A N 1
ATOM 4686 C CA . THR A 1 599 ? 17.589 -13.149 -65.215 1.00 95.44 599 THR A CA 1
ATOM 4687 C C . THR A 1 599 ? 17.567 -14.637 -64.879 1.00 95.44 599 THR A C 1
ATOM 4689 O O . THR A 1 599 ? 18.336 -15.396 -65.469 1.00 95.44 599 THR A O 1
ATOM 4692 N N . GLU A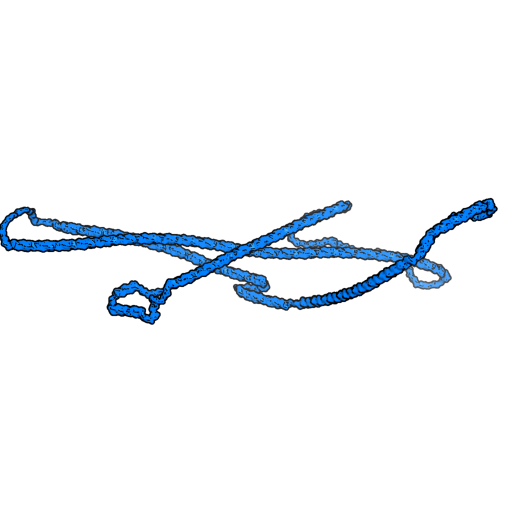 1 600 ? 16.639 -15.086 -64.034 1.00 95.25 600 GLU A N 1
ATOM 4693 C CA . GLU A 1 600 ? 16.396 -16.500 -63.743 1.00 95.25 600 GLU A CA 1
ATOM 4694 C C . GLU A 1 600 ? 15.973 -17.251 -65.012 1.00 95.25 600 GLU A C 1
ATOM 4696 O O . GLU A 1 600 ? 16.508 -18.317 -65.323 1.00 95.25 600 GLU A O 1
ATOM 4701 N N . GLY A 1 601 ? 15.087 -16.664 -65.821 1.00 95.00 601 GLY A N 1
ATOM 4702 C CA . GLY A 1 601 ? 14.681 -17.225 -67.107 1.00 95.00 601 GLY A CA 1
ATOM 4703 C C . GLY A 1 601 ? 15.823 -17.297 -68.128 1.00 95.00 601 GLY A C 1
ATOM 4704 O O . GLY A 1 601 ? 15.885 -18.225 -68.940 1.00 95.00 601 GLY A O 1
ATOM 4705 N N . MET A 1 602 ? 16.746 -16.333 -68.130 1.00 93.50 602 MET A N 1
ATOM 4706 C CA . MET A 1 602 ? 17.952 -16.383 -68.962 1.00 93.50 602 MET A CA 1
ATOM 4707 C C . MET A 1 602 ? 18.916 -17.469 -68.481 1.00 93.50 602 MET A C 1
ATOM 4709 O O . MET A 1 602 ? 19.387 -18.261 -69.298 1.00 93.50 602 MET A O 1
ATOM 4713 N N . LEU A 1 603 ? 19.154 -17.548 -67.171 1.00 96.19 603 LEU A N 1
ATOM 4714 C CA . LEU A 1 603 ? 20.023 -18.551 -66.565 1.00 96.19 603 LEU A CA 1
ATOM 4715 C C . LEU A 1 603 ? 19.510 -19.965 -66.842 1.00 96.19 603 LEU A C 1
ATOM 4717 O O . LEU A 1 603 ? 20.272 -20.815 -67.290 1.00 96.19 603 LEU A O 1
ATOM 4721 N N . ASN A 1 604 ? 18.206 -20.195 -66.685 1.00 94.75 604 ASN A N 1
ATOM 4722 C CA . ASN A 1 604 ? 17.598 -21.491 -66.962 1.00 94.75 604 ASN A CA 1
ATOM 4723 C C . ASN A 1 604 ? 17.710 -21.868 -68.453 1.00 94.75 604 ASN A C 1
ATOM 4725 O O . ASN A 1 604 ? 17.986 -23.015 -68.801 1.00 94.75 604 ASN A O 1
ATOM 4729 N N . ARG A 1 605 ? 17.559 -20.905 -69.375 1.00 96.88 605 ARG A N 1
ATOM 4730 C CA . ARG A 1 605 ? 17.787 -21.144 -70.814 1.00 96.88 605 ARG A CA 1
ATOM 4731 C C . ARG A 1 605 ? 19.239 -21.512 -71.117 1.00 96.88 605 ARG A C 1
ATOM 4733 O O . ARG A 1 605 ? 19.469 -22.418 -71.916 1.00 96.88 605 ARG A O 1
ATOM 4740 N N . LEU A 1 606 ? 20.195 -20.836 -70.481 1.00 95.69 606 LEU A N 1
ATOM 4741 C CA . LEU A 1 606 ? 21.619 -21.144 -70.616 1.00 95.69 606 LEU A CA 1
ATOM 4742 C C . LEU A 1 606 ? 21.942 -22.530 -70.060 1.00 95.69 606 LEU A C 1
ATOM 4744 O O . LEU A 1 606 ? 22.577 -23.315 -70.756 1.00 95.69 606 LEU A O 1
ATOM 4748 N N . GLN A 1 607 ? 21.440 -22.861 -68.870 1.00 95.50 607 GLN A N 1
ATOM 4749 C CA . GLN A 1 607 ? 21.606 -24.181 -68.268 1.00 95.50 607 GLN A CA 1
ATOM 4750 C C . GLN A 1 607 ? 21.080 -25.282 -69.198 1.00 95.50 607 GLN A C 1
ATOM 4752 O O . GLN A 1 607 ? 21.820 -26.196 -69.546 1.00 95.50 607 GLN A O 1
ATOM 4757 N N . ASN A 1 608 ? 19.853 -25.139 -69.708 1.00 95.31 608 ASN A N 1
ATOM 4758 C CA . ASN A 1 608 ? 19.278 -26.093 -70.659 1.00 95.31 608 ASN A CA 1
ATOM 4759 C C . ASN A 1 608 ? 20.098 -26.219 -71.957 1.00 95.31 608 ASN A C 1
ATOM 4761 O O . ASN A 1 608 ? 20.133 -27.285 -72.571 1.00 95.31 608 ASN A O 1
ATOM 4765 N N . HIS A 1 609 ? 20.717 -25.134 -72.431 1.00 95.69 609 HIS A N 1
ATOM 4766 C CA . HIS A 1 609 ? 21.571 -25.183 -73.618 1.00 95.69 609 HIS A CA 1
ATOM 4767 C C . HIS A 1 609 ? 22.882 -25.928 -73.342 1.00 95.69 609 HIS A C 1
ATOM 4769 O O . HIS A 1 609 ? 23.271 -26.772 -74.147 1.00 95.69 609 HIS A O 1
ATOM 4775 N N . VAL A 1 610 ? 23.513 -25.668 -72.193 1.00 95.69 610 VAL A N 1
ATOM 4776 C CA . VAL A 1 610 ? 24.725 -26.373 -71.756 1.00 95.69 610 VAL A CA 1
ATOM 4777 C C . VAL A 1 610 ? 24.441 -27.860 -71.565 1.00 95.69 610 VAL A C 1
ATOM 4779 O O . VAL A 1 610 ? 25.160 -28.672 -72.130 1.00 95.69 610 VAL A O 1
ATOM 4782 N N . GLU A 1 611 ? 23.358 -28.234 -70.881 1.00 94.56 611 GLU A N 1
ATOM 4783 C CA . GLU A 1 611 ? 22.970 -29.641 -70.691 1.00 94.56 611 GLU A CA 1
ATOM 4784 C C . GLU A 1 611 ? 22.742 -30.367 -72.028 1.00 94.56 611 GLU A C 1
ATOM 4786 O O . GLU A 1 611 ? 23.159 -31.515 -72.201 1.00 94.56 611 GLU A O 1
ATOM 4791 N N . LYS A 1 612 ? 22.125 -29.695 -73.011 1.00 95.38 612 LYS A N 1
ATOM 4792 C CA . LYS A 1 612 ? 21.949 -30.242 -74.368 1.00 95.38 612 LYS A CA 1
ATOM 4793 C C . LYS A 1 612 ? 23.276 -30.437 -75.092 1.00 95.38 612 LYS A C 1
ATOM 4795 O O . LYS A 1 612 ? 23.467 -31.474 -75.725 1.00 95.38 612 LYS A O 1
ATOM 4800 N N . GLU A 1 613 ? 24.177 -29.461 -75.022 1.00 94.62 613 GLU A N 1
ATOM 4801 C CA . GLU A 1 613 ? 25.502 -29.588 -75.626 1.00 94.62 613 GLU A CA 1
ATOM 4802 C C . GLU A 1 613 ? 26.325 -30.667 -74.911 1.00 94.62 613 GLU A C 1
ATOM 4804 O O . GLU A 1 613 ? 26.896 -31.521 -75.578 1.00 94.62 613 GLU A O 1
ATOM 4809 N N . GLU A 1 614 ? 26.318 -30.740 -73.579 1.00 93.62 614 GLU A N 1
ATOM 4810 C CA . GLU A 1 614 ? 26.969 -31.820 -72.827 1.00 93.62 614 GLU A CA 1
ATOM 4811 C C . GLU A 1 614 ? 26.440 -33.203 -73.217 1.00 93.62 614 GLU A C 1
ATOM 4813 O O . GLU A 1 614 ? 27.229 -34.129 -73.412 1.00 93.62 614 GLU A O 1
ATOM 4818 N N . ALA A 1 615 ? 25.121 -33.360 -73.364 1.00 93.56 615 ALA A N 1
ATOM 4819 C CA . ALA A 1 615 ? 24.523 -34.609 -73.831 1.00 93.56 615 ALA A CA 1
ATOM 4820 C C . ALA A 1 615 ? 24.999 -34.966 -75.247 1.00 93.56 615 ALA A C 1
ATOM 4822 O O . ALA A 1 615 ? 25.356 -36.114 -75.514 1.00 93.56 615 ALA A O 1
ATOM 4823 N N . ARG A 1 616 ? 25.077 -33.973 -76.140 1.00 96.75 616 ARG A N 1
ATOM 4824 C CA . ARG A 1 616 ? 25.601 -34.141 -77.499 1.00 96.75 616 ARG A CA 1
ATOM 4825 C C . ARG A 1 616 ? 27.075 -34.553 -77.498 1.00 96.75 616 ARG A C 1
ATOM 4827 O O . ARG A 1 616 ? 27.441 -35.463 -78.240 1.00 96.75 616 ARG A O 1
ATOM 4834 N N . TRP A 1 617 ? 27.914 -33.920 -76.677 1.00 96.00 617 TRP A N 1
ATOM 4835 C CA . TRP A 1 617 ? 29.334 -34.264 -76.554 1.00 96.00 617 TRP A CA 1
ATOM 4836 C C . TRP A 1 617 ? 29.532 -35.658 -75.962 1.00 96.00 617 TRP A C 1
ATOM 4838 O O . TRP A 1 617 ? 30.370 -36.402 -76.463 1.00 96.00 617 TRP A O 1
ATOM 4848 N N . LYS A 1 618 ? 28.729 -36.050 -74.965 1.00 95.38 618 LYS A N 1
ATOM 4849 C CA . LYS A 1 618 ? 28.730 -37.415 -74.413 1.00 95.38 618 LYS A CA 1
ATOM 4850 C C . LYS A 1 618 ? 28.368 -38.453 -75.472 1.00 95.38 618 LYS A C 1
ATOM 4852 O O . LYS A 1 618 ? 29.097 -39.424 -75.628 1.00 95.38 618 LYS A O 1
ATOM 4857 N N . GLN A 1 619 ? 27.309 -38.215 -76.247 1.00 95.12 619 GLN A N 1
ATOM 4858 C CA . GLN A 1 619 ? 26.917 -39.114 -77.334 1.00 95.12 619 GLN A CA 1
ATOM 4859 C C . GLN A 1 619 ? 28.007 -39.213 -78.411 1.00 95.12 619 GLN A C 1
ATOM 4861 O O . GLN A 1 619 ? 28.304 -40.298 -78.902 1.00 95.12 619 GLN A O 1
ATOM 4866 N N . LEU A 1 620 ? 28.629 -38.088 -78.780 1.00 96.06 620 LEU A N 1
ATOM 4867 C CA . LEU A 1 620 ? 29.717 -38.090 -79.757 1.00 96.06 620 LEU A CA 1
ATOM 4868 C C . LEU A 1 620 ? 30.952 -38.836 -79.235 1.00 96.06 620 LEU A C 1
ATOM 4870 O O . LEU A 1 620 ? 31.601 -39.541 -80.007 1.00 96.06 620 LEU A O 1
ATOM 4874 N N . LEU A 1 621 ? 31.267 -38.695 -77.945 1.00 93.94 621 LEU A N 1
ATOM 4875 C CA . LEU A 1 621 ? 32.349 -39.429 -77.298 1.00 93.94 621 LEU A CA 1
ATOM 4876 C C . LEU A 1 621 ? 32.075 -40.935 -77.318 1.00 93.94 621 LEU A C 1
ATOM 4878 O O . LEU A 1 621 ? 32.946 -41.681 -77.742 1.00 93.94 621 LEU A O 1
ATOM 4882 N N . GLU A 1 622 ? 30.861 -41.368 -76.973 1.00 94.31 622 GLU A N 1
ATOM 4883 C CA . GLU A 1 622 ? 30.453 -42.779 -77.012 1.00 94.31 622 GLU A CA 1
ATOM 4884 C C . GLU A 1 622 ? 30.558 -43.368 -78.432 1.00 94.31 622 GLU A C 1
ATOM 4886 O O . GLU A 1 622 ? 31.095 -44.459 -78.636 1.00 94.31 622 GLU A O 1
ATOM 4891 N N . VAL A 1 623 ? 30.137 -42.615 -79.456 1.00 94.69 623 VAL A N 1
ATOM 4892 C CA . VAL A 1 623 ? 30.332 -43.013 -80.863 1.00 94.69 623 VAL A CA 1
ATOM 4893 C C . VAL A 1 623 ? 31.822 -43.137 -81.200 1.00 94.69 623 VAL A C 1
ATOM 4895 O O . VAL A 1 623 ? 32.229 -44.089 -81.858 1.00 94.69 623 VAL A O 1
ATOM 4898 N N . LYS A 1 624 ? 32.673 -42.218 -80.734 1.00 91.88 624 LYS A N 1
ATOM 4899 C CA . LYS A 1 624 ? 34.120 -42.299 -80.988 1.00 91.88 624 LYS A CA 1
ATOM 4900 C C . LYS A 1 624 ? 34.807 -43.411 -80.200 1.00 91.88 624 LYS A C 1
ATOM 4902 O O . LYS A 1 624 ? 35.743 -44.012 -80.717 1.00 91.88 624 LYS A O 1
ATOM 4907 N N . GLU A 1 625 ? 34.357 -43.713 -78.988 1.00 94.25 625 GLU A N 1
ATOM 4908 C CA . GLU A 1 625 ? 34.850 -44.832 -78.182 1.00 94.25 625 GLU A CA 1
ATOM 4909 C C . GLU A 1 625 ? 34.495 -46.175 -78.821 1.00 94.25 625 GLU A C 1
ATOM 4911 O O . GLU A 1 625 ? 35.365 -47.037 -78.936 1.00 94.25 625 GLU A O 1
ATOM 4916 N N . THR A 1 626 ? 33.263 -46.325 -79.315 1.00 93.69 626 THR A N 1
ATOM 4917 C CA . THR A 1 626 ? 32.847 -47.518 -80.068 1.00 93.69 626 THR A CA 1
ATOM 4918 C C . THR A 1 626 ? 33.607 -47.647 -81.389 1.00 93.69 626 THR A C 1
ATOM 4920 O O . THR A 1 626 ? 34.131 -48.721 -81.674 1.00 93.69 626 THR A O 1
ATOM 4923 N N . GLU A 1 627 ? 33.780 -46.564 -82.157 1.00 93.38 627 GLU A N 1
ATOM 4924 C CA . GLU A 1 627 ? 34.648 -46.561 -83.346 1.00 93.38 627 GLU A CA 1
ATOM 4925 C C . GLU A 1 627 ? 36.089 -46.982 -82.995 1.00 93.38 627 GLU A C 1
ATOM 4927 O O . GLU A 1 627 ? 36.652 -47.867 -83.640 1.00 93.38 627 GLU A O 1
ATOM 4932 N N . LEU A 1 628 ? 36.689 -46.411 -81.944 1.00 91.12 628 LEU A N 1
ATOM 4933 C CA . LEU A 1 628 ? 38.031 -46.790 -81.487 1.00 91.12 628 LEU A CA 1
ATOM 4934 C C . LEU A 1 628 ? 38.105 -48.256 -81.060 1.00 91.12 628 LEU A C 1
ATOM 4936 O O . LEU A 1 628 ? 39.117 -48.905 -81.318 1.00 91.12 628 LEU A O 1
ATOM 4940 N N . GLN A 1 629 ? 37.065 -48.782 -80.416 1.00 92.19 629 GLN A N 1
ATOM 4941 C CA . GLN A 1 629 ? 36.992 -50.189 -80.046 1.00 92.19 629 GLN A CA 1
ATOM 4942 C C . GLN A 1 629 ? 36.940 -51.084 -81.288 1.00 92.19 629 GLN A C 1
ATOM 4944 O O . GLN A 1 629 ? 37.745 -52.006 -81.386 1.00 92.19 629 GLN A O 1
ATOM 4949 N N . THR A 1 630 ? 36.108 -50.758 -82.283 1.00 92.88 630 THR A N 1
ATOM 4950 C CA . THR A 1 630 ? 36.066 -51.514 -83.547 1.00 92.88 630 THR A CA 1
ATOM 4951 C C . THR A 1 630 ? 37.398 -51.476 -84.297 1.00 92.88 630 THR A C 1
ATOM 4953 O O . THR A 1 630 ? 37.846 -52.502 -84.802 1.00 92.88 630 THR A O 1
ATOM 4956 N N . LEU A 1 631 ? 38.087 -50.328 -84.319 1.00 91.25 631 LEU A N 1
ATOM 4957 C CA . LEU A 1 631 ? 39.415 -50.208 -84.927 1.00 91.25 631 LEU A CA 1
ATOM 4958 C C . LEU A 1 631 ? 40.479 -50.998 -84.156 1.00 91.25 631 LEU A C 1
ATOM 4960 O O . LEU A 1 631 ? 41.395 -51.539 -84.770 1.00 91.25 631 LEU A O 1
ATOM 4964 N N . ARG A 1 632 ? 40.379 -51.077 -82.822 1.00 91.12 632 ARG A N 1
ATOM 4965 C CA . ARG A 1 632 ? 41.257 -51.928 -82.003 1.00 91.12 632 ARG A CA 1
ATOM 4966 C C . ARG A 1 632 ? 41.025 -53.407 -82.295 1.00 91.12 632 ARG A C 1
ATOM 4968 O O . ARG A 1 632 ? 42.001 -54.113 -82.509 1.00 91.12 632 ARG A O 1
ATOM 4975 N N . GLU A 1 633 ? 39.771 -53.847 -82.364 1.00 91.00 633 GLU A N 1
ATOM 4976 C CA . GLU A 1 633 ? 39.410 -55.226 -82.723 1.00 91.00 633 GLU A CA 1
ATOM 4977 C C . GLU A 1 633 ? 39.864 -55.573 -84.153 1.00 91.00 633 GLU A C 1
ATOM 4979 O O . GLU A 1 633 ? 40.409 -56.649 -84.401 1.00 91.00 633 GLU A O 1
ATOM 4984 N N . GLU A 1 634 ? 39.709 -54.651 -85.110 1.00 89.69 634 GLU A N 1
ATOM 4985 C CA . GLU A 1 634 ? 40.213 -54.833 -86.474 1.00 89.69 634 GLU A CA 1
ATOM 4986 C C . GLU A 1 634 ? 41.743 -54.898 -86.518 1.00 89.69 634 GLU A C 1
ATOM 4988 O O . GLU A 1 634 ? 42.294 -55.747 -87.224 1.00 89.69 634 GLU A O 1
ATOM 4993 N N . LYS A 1 635 ? 42.425 -54.041 -85.750 1.00 87.38 635 LYS A N 1
ATOM 4994 C CA . LYS A 1 635 ? 43.880 -54.073 -85.605 1.00 87.38 635 LYS A CA 1
ATOM 4995 C C . LYS A 1 635 ? 44.341 -55.415 -85.032 1.00 87.38 635 LYS A C 1
ATOM 4997 O O . LYS A 1 635 ? 45.231 -56.021 -85.614 1.00 87.38 635 LYS A O 1
ATOM 5002 N N . GLU A 1 636 ? 43.717 -55.901 -83.962 1.00 85.25 636 GLU A N 1
ATOM 5003 C CA . GLU A 1 636 ? 44.043 -57.192 -83.342 1.00 85.25 636 GLU A CA 1
ATOM 5004 C C . GLU A 1 636 ? 43.811 -58.359 -84.317 1.00 85.25 636 GLU A C 1
ATOM 5006 O O . GLU A 1 636 ? 44.649 -59.250 -84.444 1.00 85.25 636 GLU A O 1
ATOM 5011 N N . ARG A 1 637 ? 42.728 -58.317 -85.106 1.00 83.88 637 ARG A N 1
ATOM 5012 C CA . ARG A 1 637 ? 42.475 -59.289 -86.182 1.00 83.88 637 ARG A CA 1
ATOM 5013 C C . ARG A 1 637 ? 43.565 -59.259 -87.261 1.00 83.88 637 ARG A C 1
ATOM 5015 O O . ARG A 1 637 ? 43.968 -60.315 -87.749 1.00 83.88 637 ARG A O 1
ATOM 5022 N N . LEU A 1 638 ? 44.011 -58.070 -87.671 1.00 81.06 638 LEU A N 1
ATOM 5023 C CA . LEU A 1 638 ? 45.082 -57.914 -88.660 1.00 81.06 638 LEU A CA 1
ATOM 5024 C C . LEU A 1 638 ? 46.437 -58.369 -88.104 1.00 81.06 638 LEU A C 1
ATOM 5026 O O . LEU A 1 638 ? 47.171 -59.046 -88.818 1.00 81.06 638 LEU A O 1
ATOM 5030 N N . GLU A 1 639 ? 46.746 -58.060 -86.844 1.00 77.19 639 GLU A N 1
ATOM 5031 C CA . GLU A 1 639 ? 47.953 -58.530 -86.154 1.00 77.19 639 GLU A CA 1
ATOM 5032 C C . GLU A 1 639 ? 47.950 -60.060 -86.023 1.00 77.19 639 GLU A C 1
ATOM 5034 O O . GLU A 1 639 ? 48.919 -60.697 -86.431 1.00 77.19 639 GLU A O 1
ATOM 5039 N N . GLY A 1 640 ? 46.831 -60.674 -85.625 1.00 70.38 640 GLY A N 1
ATOM 5040 C CA . GLY A 1 640 ? 46.687 -62.134 -85.612 1.00 70.38 640 GLY A CA 1
ATOM 5041 C C . GLY A 1 640 ? 46.817 -62.774 -87.003 1.00 70.38 640 GLY A C 1
ATOM 5042 O O . GLY A 1 640 ? 47.399 -63.849 -87.147 1.00 70.38 640 GLY A O 1
ATOM 5043 N N . SER A 1 641 ? 46.346 -62.101 -88.061 1.00 64.56 641 SER A N 1
ATOM 5044 C CA . SER A 1 641 ? 46.581 -62.547 -89.442 1.00 64.56 641 SER A CA 1
ATOM 5045 C C . SER A 1 641 ? 48.041 -62.386 -89.874 1.00 64.56 641 SER A C 1
ATOM 5047 O O . SER A 1 641 ? 48.492 -63.145 -90.730 1.00 64.56 641 SER A O 1
ATOM 5049 N N . HIS A 1 642 ? 48.776 -61.417 -89.322 1.00 59.72 642 HIS A N 1
ATOM 5050 C CA . HIS A 1 642 ? 50.191 -61.216 -89.620 1.00 59.72 642 HIS A CA 1
ATOM 5051 C C . HIS A 1 642 ? 51.061 -62.270 -88.923 1.00 59.72 642 HIS A C 1
ATOM 5053 O O . HIS A 1 642 ? 51.963 -62.835 -89.544 1.00 59.72 642 HIS A O 1
ATOM 5059 N N . GLU A 1 643 ? 50.718 -62.626 -87.686 1.00 57.06 643 GLU A N 1
ATOM 5060 C CA . GLU A 1 643 ? 51.378 -63.681 -86.913 1.00 57.06 643 GLU A CA 1
ATOM 5061 C C . GLU A 1 643 ? 51.172 -65.066 -87.562 1.00 57.06 643 GLU A C 1
ATOM 5063 O O . GLU A 1 643 ? 52.129 -65.824 -87.720 1.00 57.06 643 GLU A O 1
ATOM 5068 N N . ALA A 1 644 ? 49.983 -65.335 -88.121 1.00 57.78 644 ALA A N 1
ATOM 5069 C CA . ALA A 1 644 ? 49.713 -66.536 -88.922 1.00 57.78 644 ALA A CA 1
ATOM 5070 C C . ALA A 1 644 ? 50.485 -66.600 -90.262 1.00 57.78 644 ALA A C 1
ATOM 5072 O O . ALA A 1 644 ? 50.645 -67.679 -90.832 1.00 57.78 644 ALA A O 1
ATOM 5073 N N . THR A 1 645 ? 50.983 -65.469 -90.781 1.00 55.94 645 THR A N 1
ATOM 5074 C CA . THR A 1 645 ? 51.835 -65.429 -91.990 1.00 55.94 645 THR A CA 1
ATOM 5075 C C . THR A 1 645 ? 53.338 -65.497 -91.695 1.00 55.94 645 THR A C 1
ATOM 5077 O O . THR A 1 645 ? 54.123 -65.671 -92.626 1.00 55.94 645 THR A O 1
ATOM 5080 N N . CYS A 1 646 ? 53.753 -65.390 -90.426 1.00 54.47 646 CYS A N 1
ATOM 5081 C CA . CYS A 1 646 ? 55.164 -65.298 -90.036 1.00 54.47 646 CYS A CA 1
ATOM 5082 C C . CYS A 1 646 ? 55.821 -66.667 -89.747 1.00 54.47 646 CYS A C 1
ATOM 5084 O O . CYS A 1 646 ? 57.013 -66.833 -89.984 1.00 54.47 646 CYS A O 1
ATOM 5086 N N . GLU A 1 647 ? 55.063 -67.702 -89.360 1.00 55.22 647 GLU A N 1
ATOM 5087 C CA . GLU A 1 647 ? 55.619 -69.055 -89.128 1.00 55.22 647 GLU A CA 1
ATOM 5088 C C . GLU A 1 647 ? 56.038 -69.809 -90.412 1.00 55.22 647 GLU A C 1
ATOM 5090 O O . GLU A 1 647 ? 56.619 -70.893 -90.341 1.00 55.22 647 GLU A O 1
ATOM 5095 N N . VAL A 1 648 ? 55.812 -69.242 -91.605 1.00 57.66 648 VAL A N 1
ATOM 5096 C CA . VAL A 1 648 ? 56.219 -69.837 -92.892 1.00 57.66 648 VAL A CA 1
ATOM 5097 C C . VAL A 1 648 ? 56.979 -68.816 -93.748 1.00 57.66 648 VAL A C 1
ATOM 5099 O O . V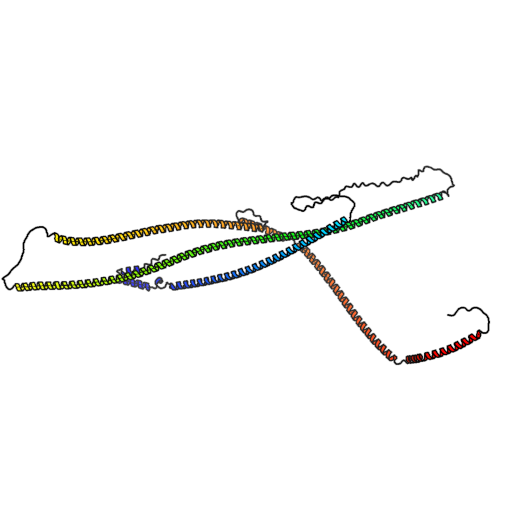AL A 1 648 ? 56.554 -68.461 -94.844 1.00 57.66 648 VAL A O 1
ATOM 5102 N N . CYS A 1 649 ? 58.135 -68.333 -93.280 1.00 60.00 649 CYS A N 1
ATOM 5103 C CA . CYS A 1 649 ? 59.026 -67.516 -94.109 1.00 60.00 649 CYS A CA 1
ATOM 5104 C C . CYS A 1 649 ? 60.467 -68.049 -94.093 1.00 60.00 649 CYS A C 1
ATOM 5106 O O . CYS A 1 649 ? 61.294 -67.681 -93.263 1.00 60.00 649 CYS A O 1
ATOM 5108 N N . GLY A 1 650 ? 60.805 -68.894 -95.077 1.00 60.34 650 GLY A N 1
ATOM 5109 C CA . GLY A 1 650 ? 62.157 -69.440 -95.299 1.00 60.34 650 GLY A CA 1
ATOM 5110 C C . GLY A 1 650 ? 63.263 -68.399 -95.548 1.00 60.34 650 GLY A C 1
ATOM 5111 O O . GLY A 1 650 ? 64.418 -68.770 -95.754 1.00 60.34 650 GLY A O 1
ATOM 5112 N N . VAL A 1 651 ? 62.933 -67.106 -95.513 1.00 66.75 651 VAL A N 1
ATOM 5113 C CA . VAL A 1 651 ? 63.868 -65.986 -95.660 1.00 66.75 651 VAL A CA 1
ATOM 5114 C C . VAL A 1 651 ? 64.682 -65.757 -94.380 1.00 66.75 651 VAL A C 1
ATOM 5116 O O . VAL A 1 651 ? 65.882 -65.515 -94.484 1.00 66.75 651 VAL A O 1
ATOM 5119 N N . GLU A 1 652 ? 64.103 -65.921 -93.185 1.00 66.94 652 GLU A N 1
ATOM 5120 C CA . GLU A 1 652 ? 64.870 -65.837 -91.924 1.00 66.94 652 GLU A CA 1
ATOM 5121 C C . GLU A 1 652 ? 65.874 -66.987 -91.793 1.00 66.94 652 GLU A C 1
ATOM 5123 O O . GLU A 1 652 ? 67.024 -66.790 -91.389 1.00 66.94 652 GLU A O 1
ATOM 5128 N N . PHE A 1 653 ? 65.483 -68.184 -92.233 1.00 71.50 653 PHE A N 1
ATOM 5129 C CA . PHE A 1 653 ? 66.386 -69.329 -92.295 1.00 71.50 653 PHE A CA 1
ATOM 5130 C C . PHE A 1 653 ? 67.558 -69.079 -93.262 1.00 71.50 653 PHE A C 1
ATOM 5132 O O . PHE A 1 653 ? 68.714 -69.320 -92.910 1.00 71.50 653 PHE A O 1
ATOM 5139 N N . ALA A 1 654 ? 67.285 -68.532 -94.454 1.00 72.50 654 ALA A N 1
ATOM 5140 C CA . ALA A 1 654 ? 68.322 -68.189 -95.427 1.00 72.50 654 ALA A CA 1
ATOM 5141 C C . ALA A 1 654 ? 69.295 -67.113 -94.903 1.00 72.50 654 ALA A C 1
ATOM 5143 O O . ALA A 1 654 ? 70.505 -67.243 -95.097 1.00 72.50 654 ALA A O 1
ATOM 5144 N N . TYR A 1 655 ? 68.797 -66.099 -94.186 1.00 74.62 655 TYR A N 1
ATOM 5145 C CA . TYR A 1 655 ? 69.634 -65.066 -93.566 1.00 74.62 655 TYR A CA 1
ATOM 5146 C C . TYR A 1 655 ? 70.582 -65.643 -92.505 1.00 74.62 655 TYR A C 1
ATOM 5148 O O . TYR A 1 655 ? 71.775 -65.341 -92.531 1.00 74.62 655 TYR A O 1
ATOM 5156 N N . SER A 1 656 ? 70.100 -66.546 -91.644 1.00 75.50 656 SER A N 1
ATOM 5157 C CA . SER A 1 656 ? 70.942 -67.198 -90.628 1.00 75.50 656 SER A CA 1
ATOM 5158 C C . SER A 1 656 ? 72.038 -68.085 -91.241 1.00 75.50 656 SER A C 1
ATOM 5160 O O . SER A 1 656 ? 73.161 -68.148 -90.730 1.00 75.50 656 SER A O 1
ATOM 5162 N N . CYS A 1 657 ? 71.751 -68.759 -92.361 1.00 74.31 657 CYS A N 1
ATOM 5163 C CA . CYS A 1 657 ? 72.758 -69.533 -93.092 1.00 74.31 657 CYS A CA 1
ATOM 5164 C C . CYS A 1 657 ? 73.857 -68.640 -93.690 1.00 74.31 657 CYS A C 1
ATOM 5166 O O . CYS A 1 657 ? 75.039 -68.985 -93.609 1.00 74.31 657 CYS A O 1
ATOM 5168 N N . ILE A 1 658 ? 73.492 -67.483 -94.253 1.00 77.69 658 ILE A N 1
ATOM 5169 C CA . ILE A 1 658 ? 74.454 -66.520 -94.808 1.00 77.69 658 ILE A CA 1
ATOM 5170 C C . ILE A 1 658 ? 75.317 -65.928 -93.688 1.00 77.69 658 ILE A C 1
ATOM 5172 O O . ILE A 1 658 ? 76.543 -65.934 -93.805 1.00 77.69 658 ILE A O 1
ATOM 5176 N N . GLU A 1 659 ? 74.708 -65.516 -92.577 1.00 80.44 659 GLU A N 1
ATOM 5177 C CA . GLU A 1 659 ? 75.385 -64.892 -91.433 1.00 80.44 659 GLU A CA 1
ATOM 5178 C C . GLU A 1 659 ? 76.477 -65.785 -90.820 1.00 80.44 659 GLU A C 1
ATOM 5180 O O . GLU A 1 659 ? 77.550 -65.306 -90.457 1.00 80.44 659 GLU A O 1
ATOM 5185 N N . LYS A 1 660 ? 76.261 -67.106 -90.781 1.00 80.00 660 LYS A N 1
ATOM 5186 C CA . LYS A 1 660 ? 77.262 -68.064 -90.278 1.00 80.00 660 LYS A CA 1
ATOM 5187 C C . LYS A 1 660 ? 78.405 -68.340 -91.260 1.00 80.00 660 LYS A C 1
ATOM 5189 O O . LYS A 1 660 ? 79.500 -68.682 -90.823 1.00 80.00 660 LYS A O 1
ATOM 5194 N N . SER A 1 661 ? 78.167 -68.213 -92.567 1.00 80.31 661 SER A N 1
ATOM 5195 C CA . SER A 1 661 ? 79.173 -68.505 -93.606 1.00 80.31 661 SER A CA 1
ATOM 5196 C C . SER A 1 661 ? 80.071 -67.307 -93.947 1.00 80.31 661 SER A C 1
ATOM 5198 O O . SER A 1 661 ? 81.250 -67.489 -94.256 1.00 80.31 661 SER A O 1
ATOM 5200 N N . LEU A 1 662 ? 79.547 -66.082 -93.835 1.00 82.06 662 LEU A N 1
ATOM 5201 C CA . LEU A 1 662 ? 80.234 -64.848 -94.231 1.00 82.06 662 LEU A CA 1
ATOM 5202 C C . LEU A 1 662 ? 81.594 -64.621 -93.532 1.00 82.06 662 LEU A C 1
ATOM 5204 O O . LEU A 1 662 ? 82.552 -64.286 -94.230 1.00 82.06 662 LEU A O 1
ATOM 5208 N N . PRO A 1 663 ? 81.747 -64.839 -92.207 1.00 81.25 663 PRO A N 1
ATOM 5209 C CA . PRO A 1 663 ? 83.012 -64.582 -91.516 1.00 81.25 663 PRO A CA 1
ATOM 5210 C C . PRO A 1 663 ? 84.159 -65.468 -92.008 1.00 81.25 663 PRO A C 1
ATOM 5212 O O . PRO A 1 663 ? 85.277 -64.984 -92.142 1.00 81.25 663 PRO A O 1
ATOM 5215 N N . HIS A 1 664 ? 83.880 -66.740 -92.324 1.00 77.94 664 HIS A N 1
ATOM 5216 C CA . HIS A 1 664 ? 84.893 -67.661 -92.854 1.00 77.94 664 HIS A CA 1
ATOM 5217 C C . HIS A 1 664 ? 85.406 -67.209 -94.227 1.00 77.94 664 HIS A C 1
ATOM 5219 O O . HIS A 1 664 ? 86.613 -67.221 -94.471 1.00 77.94 664 HIS A O 1
ATOM 5225 N N . ILE A 1 665 ? 84.502 -66.748 -95.097 1.00 79.06 665 ILE A N 1
ATOM 5226 C CA . ILE A 1 665 ? 84.860 -66.248 -96.431 1.00 79.06 665 ILE A CA 1
ATOM 5227 C C . ILE A 1 665 ? 85.708 -64.973 -96.318 1.00 79.06 665 ILE A C 1
ATOM 5229 O O . ILE A 1 665 ? 86.695 -64.823 -97.036 1.00 79.06 665 ILE A O 1
ATOM 5233 N N . VAL A 1 666 ? 85.358 -64.064 -95.402 1.00 82.62 666 VAL A N 1
ATOM 5234 C CA . VAL A 1 666 ? 86.125 -62.827 -95.175 1.00 82.62 666 VAL A CA 1
ATOM 5235 C C . VAL A 1 666 ? 87.532 -63.139 -94.658 1.00 82.62 666 VAL A C 1
ATOM 5237 O O . VAL A 1 666 ? 88.501 -62.607 -95.195 1.00 82.62 666 VAL A O 1
ATOM 5240 N N . THR A 1 667 ? 87.674 -64.058 -93.696 1.00 82.25 667 THR A N 1
ATOM 5241 C CA . THR A 1 667 ? 88.998 -64.441 -93.174 1.00 82.25 667 THR A CA 1
ATOM 5242 C C . THR A 1 667 ? 89.900 -65.073 -94.233 1.00 82.25 667 THR A C 1
ATOM 5244 O O . THR A 1 667 ? 91.091 -64.770 -94.276 1.00 82.25 667 THR A O 1
ATOM 5247 N N . GLU A 1 668 ? 89.345 -65.899 -95.125 1.00 83.81 668 GLU A N 1
ATOM 5248 C CA . GLU A 1 668 ? 90.108 -66.529 -96.210 1.00 83.81 668 GLU A CA 1
ATOM 5249 C C . GLU A 1 668 ? 90.621 -65.486 -97.221 1.00 83.81 668 GLU A C 1
ATOM 5251 O O . GLU A 1 668 ? 91.779 -65.531 -97.646 1.00 83.81 668 GLU A O 1
ATOM 5256 N N . ARG A 1 669 ? 89.792 -64.486 -97.554 1.00 83.44 669 ARG A N 1
ATOM 5257 C CA . ARG A 1 669 ? 90.182 -63.392 -98.458 1.00 83.44 669 ARG A CA 1
ATOM 5258 C C . ARG A 1 669 ? 91.220 -62.455 -97.848 1.00 83.44 669 ARG A C 1
ATOM 5260 O O . ARG A 1 669 ? 92.150 -62.056 -98.550 1.00 83.44 669 ARG A O 1
ATOM 5267 N N . ASP A 1 670 ? 91.123 -62.151 -96.558 1.00 82.50 670 ASP A N 1
ATOM 5268 C CA . ASP A 1 670 ? 92.116 -61.319 -95.867 1.00 82.50 670 ASP A CA 1
ATOM 5269 C C . ASP A 1 670 ? 93.502 -61.985 -95.813 1.00 82.50 670 ASP A C 1
ATOM 5271 O O . ASP A 1 670 ? 94.534 -61.313 -95.930 1.00 82.50 670 ASP A O 1
ATOM 5275 N N . GLU A 1 671 ? 93.560 -63.313 -95.677 1.00 82.81 671 GLU A N 1
ATOM 5276 C CA . GLU A 1 671 ? 94.819 -64.062 -95.738 1.00 82.81 671 GLU A CA 1
ATOM 5277 C C . GLU A 1 671 ? 95.444 -64.061 -97.143 1.00 82.81 671 GLU A C 1
ATOM 5279 O O . GLU A 1 671 ? 96.668 -63.936 -97.269 1.00 82.81 671 GLU A O 1
ATOM 5284 N N . GLU A 1 672 ? 94.634 -64.140 -98.205 1.00 83.38 672 GLU A N 1
ATOM 5285 C CA . GLU A 1 672 ? 95.098 -63.978 -99.592 1.00 83.38 672 GLU A CA 1
ATOM 5286 C C . GLU A 1 672 ? 95.672 -62.578 -99.847 1.00 83.38 672 GLU A C 1
ATOM 5288 O O . GLU A 1 672 ? 96.766 -62.452 -100.408 1.00 83.38 672 GLU A O 1
ATOM 5293 N N . VAL A 1 673 ? 94.991 -61.525 -99.382 1.00 83.88 673 VAL A N 1
ATOM 5294 C CA . VAL A 1 673 ? 95.466 -60.139 -99.524 1.00 83.88 673 VAL A CA 1
ATOM 5295 C C . VAL A 1 673 ? 96.799 -59.944 -98.802 1.00 83.88 673 VAL A C 1
ATOM 5297 O O . VAL A 1 673 ? 97.731 -59.384 -99.383 1.00 83.88 673 VAL A O 1
ATOM 5300 N N . LYS A 1 674 ? 96.953 -60.470 -97.578 1.00 83.94 674 LYS A N 1
ATOM 5301 C CA . LYS A 1 674 ? 98.226 -60.406 -96.836 1.00 83.94 674 LYS A CA 1
ATOM 5302 C C . LYS A 1 674 ? 99.372 -61.104 -97.571 1.00 83.94 674 LYS A C 1
ATOM 5304 O O . LYS A 1 674 ? 100.490 -60.585 -97.579 1.00 83.94 674 LYS A O 1
ATOM 5309 N N . LYS A 1 675 ? 99.117 -62.252 -98.213 1.00 82.94 675 LYS A N 1
ATOM 5310 C CA . LYS A 1 675 ? 100.127 -62.952 -99.031 1.00 82.94 675 LYS A CA 1
ATOM 5311 C C . LYS A 1 675 ? 100.565 -62.111 -100.231 1.00 82.94 675 LYS A C 1
ATOM 5313 O O . LYS A 1 675 ? 101.764 -62.008 -100.485 1.00 82.94 675 LYS A O 1
ATOM 5318 N N . LEU A 1 676 ? 99.621 -61.482 -100.933 1.00 82.38 676 LEU A N 1
ATOM 5319 C CA . LEU A 1 676 ? 99.922 -60.613 -102.076 1.00 82.38 676 LEU A CA 1
ATOM 5320 C C . LEU A 1 676 ? 100.698 -59.359 -101.661 1.00 82.38 676 LEU A C 1
ATOM 5322 O O . LEU A 1 676 ? 101.660 -58.986 -102.331 1.00 82.38 676 LEU A O 1
ATOM 5326 N N . TRP A 1 677 ? 100.336 -58.748 -100.532 1.00 80.50 677 TRP A N 1
ATOM 5327 C CA . TRP A 1 677 ? 101.035 -57.574 -100.007 1.00 80.50 677 TRP A CA 1
ATOM 5328 C C . TRP A 1 677 ? 102.488 -57.889 -99.633 1.00 80.50 677 TRP A C 1
ATOM 5330 O O . TRP A 1 677 ? 103.397 -57.127 -99.957 1.00 80.50 677 TRP A O 1
ATOM 5340 N N . LYS A 1 678 ? 102.729 -59.061 -99.032 1.00 80.62 678 LYS A N 1
ATOM 5341 C CA . LYS A 1 678 ? 104.082 -59.533 -98.709 1.00 80.62 678 LYS A CA 1
ATOM 5342 C C . LYS A 1 678 ? 104.934 -59.749 -99.968 1.00 80.62 678 LYS A C 1
ATOM 5344 O O . LYS A 1 678 ? 106.080 -59.310 -100.005 1.00 80.62 678 LYS A O 1
ATOM 5349 N N . ALA A 1 679 ? 104.354 -60.337 -101.017 1.00 79.62 679 ALA A N 1
ATOM 5350 C CA . ALA A 1 679 ? 105.026 -60.516 -102.306 1.00 79.62 679 ALA A CA 1
ATOM 5351 C C . ALA A 1 679 ? 105.324 -59.179 -103.017 1.00 79.62 679 ALA A C 1
ATOM 5353 O O . ALA A 1 679 ? 106.357 -59.040 -103.671 1.00 79.62 679 ALA A O 1
ATOM 5354 N N . TYR A 1 680 ? 104.441 -58.184 -102.884 1.00 79.69 680 TYR A N 1
ATOM 5355 C CA . TYR A 1 680 ? 104.662 -56.840 -103.424 1.00 79.69 680 TYR A CA 1
ATOM 5356 C C . TYR A 1 680 ? 105.808 -56.115 -102.700 1.00 79.69 680 TYR A C 1
ATOM 5358 O O . TYR A 1 680 ? 106.682 -55.543 -103.352 1.00 79.69 680 TYR A O 1
ATOM 5366 N N . PHE A 1 681 ? 105.860 -56.205 -101.368 1.00 79.69 681 PHE A N 1
ATOM 5367 C CA . PHE A 1 681 ? 106.912 -55.582 -100.559 1.00 79.69 681 PHE A CA 1
ATOM 5368 C C . PHE A 1 681 ? 108.303 -56.179 -100.842 1.00 79.69 681 PHE A C 1
ATOM 5370 O O . PHE A 1 681 ? 109.266 -55.441 -101.035 1.00 79.69 681 PHE A O 1
ATOM 5377 N N . GLU A 1 682 ? 108.410 -57.506 -100.978 1.00 73.94 682 GLU A N 1
ATOM 5378 C CA . GLU A 1 682 ? 109.663 -58.174 -101.375 1.00 73.94 682 GLU A CA 1
ATOM 5379 C C . GLU A 1 682 ? 110.129 -57.771 -102.788 1.00 73.94 682 GLU A C 1
ATOM 5381 O O . GLU A 1 682 ? 111.328 -57.756 -103.075 1.00 73.94 682 GLU A O 1
ATOM 5386 N N . ARG A 1 683 ? 109.204 -57.396 -103.680 1.00 75.06 683 ARG A N 1
ATOM 5387 C CA . ARG A 1 683 ? 109.537 -56.917 -105.030 1.00 75.06 683 ARG A CA 1
ATOM 5388 C C . ARG A 1 683 ? 110.044 -55.474 -105.037 1.00 75.06 683 ARG A C 1
ATOM 5390 O O . ARG A 1 683 ? 110.912 -55.157 -105.844 1.00 75.06 683 ARG A O 1
ATOM 5397 N N . LEU A 1 684 ? 109.539 -54.634 -104.134 1.00 69.25 684 LEU A N 1
ATOM 5398 C CA . LEU A 1 684 ? 109.978 -53.246 -103.950 1.00 69.25 684 LEU A CA 1
ATOM 5399 C C . LEU A 1 684 ? 111.399 -53.156 -103.381 1.00 69.25 684 LEU A C 1
ATOM 5401 O O . LEU A 1 684 ? 112.214 -52.415 -103.920 1.00 69.25 684 LEU A O 1
ATOM 5405 N N . VAL A 1 685 ? 111.739 -53.980 -102.384 1.00 69.62 685 VAL A N 1
ATOM 5406 C CA . VAL A 1 685 ? 113.093 -54.008 -101.788 1.00 69.62 685 VAL A CA 1
ATOM 5407 C C . VAL A 1 685 ? 114.167 -54.435 -102.801 1.00 69.62 685 VAL A C 1
ATOM 5409 O O . VAL A 1 685 ? 115.302 -53.975 -102.737 1.00 69.62 685 VAL A O 1
ATOM 5412 N N . ASN A 1 686 ? 113.820 -55.268 -103.786 1.00 62.09 686 ASN A N 1
ATOM 5413 C CA . ASN A 1 686 ? 114.758 -55.681 -104.835 1.00 62.09 686 ASN A CA 1
ATOM 5414 C C . ASN A 1 686 ? 115.008 -54.606 -105.916 1.00 62.09 686 ASN A C 1
ATOM 5416 O O . ASN A 1 686 ? 115.961 -54.743 -106.679 1.00 62.09 686 ASN A O 1
ATOM 5420 N N . LEU A 1 687 ? 114.186 -53.551 -106.002 1.00 61.75 687 LEU A N 1
ATOM 5421 C CA . LEU A 1 687 ? 114.303 -52.501 -107.028 1.00 61.75 687 LEU A CA 1
ATOM 5422 C C . LEU A 1 687 ? 115.147 -51.289 -106.587 1.00 61.75 687 LEU A C 1
ATOM 5424 O O . LEU A 1 687 ? 115.600 -50.537 -107.443 1.00 61.75 687 LEU A O 1
ATOM 5428 N N . GLU A 1 688 ? 115.444 -51.123 -105.294 1.00 60.28 688 GLU A N 1
ATOM 5429 C CA . GLU A 1 688 ? 116.318 -50.042 -104.789 1.00 60.28 688 GLU A CA 1
ATOM 5430 C C . GLU A 1 688 ? 117.832 -50.309 -104.977 1.00 60.28 688 GLU A C 1
ATOM 5432 O O . GLU A 1 688 ? 118.664 -49.481 -104.609 1.00 60.28 688 GLU A O 1
ATOM 5437 N N . GLY A 1 689 ? 118.217 -51.436 -105.591 1.00 58.53 689 GLY A N 1
ATOM 5438 C CA . GLY A 1 689 ? 119.618 -51.818 -105.824 1.00 58.53 689 GLY A CA 1
ATOM 5439 C C . GLY A 1 689 ? 120.293 -51.260 -107.090 1.00 58.53 689 GLY A C 1
ATOM 5440 O O . GLY A 1 689 ? 121.519 -51.307 -107.174 1.00 58.53 689 GLY A O 1
ATOM 5441 N N . GLU A 1 690 ? 119.561 -50.714 -108.068 1.00 51.53 690 GLU A N 1
ATOM 5442 C CA . GLU A 1 690 ? 120.136 -50.212 -109.332 1.00 51.53 690 GLU A CA 1
ATOM 5443 C C . GLU A 1 690 ? 119.624 -48.798 -109.653 1.00 51.53 690 GLU A C 1
ATOM 5445 O O . GLU A 1 690 ? 118.442 -48.571 -109.896 1.00 51.53 690 GLU A O 1
ATOM 5450 N N . GLY A 1 691 ? 120.526 -47.814 -109.590 1.00 39.28 691 GLY A N 1
ATOM 5451 C CA . GLY A 1 691 ? 120.179 -46.396 -109.527 1.00 39.28 691 GLY A CA 1
ATOM 5452 C C . GLY A 1 691 ? 119.729 -45.732 -110.831 1.00 39.28 691 GLY A C 1
ATOM 5453 O O . GLY A 1 691 ? 120.225 -46.036 -111.910 1.00 39.28 691 GLY A O 1
ATOM 5454 N N . LEU A 1 692 ? 118.882 -44.706 -110.681 1.00 41.88 692 LEU A N 1
ATOM 5455 C CA . LEU A 1 692 ? 118.911 -43.454 -111.447 1.00 41.88 692 LEU A CA 1
ATOM 5456 C C . LEU A 1 692 ? 118.018 -42.394 -110.774 1.00 41.88 692 LEU A C 1
ATOM 5458 O O . LEU A 1 692 ? 116.797 -42.453 -110.807 1.00 41.88 692 LEU A O 1
ATOM 5462 N N . VAL A 1 693 ? 118.707 -41.441 -110.141 1.00 38.53 693 VAL A N 1
ATOM 5463 C CA . VAL A 1 693 ? 118.456 -39.991 -110.040 1.00 38.53 693 VAL A CA 1
ATOM 5464 C C . VAL A 1 693 ? 117.058 -39.482 -110.413 1.00 38.53 693 VAL A C 1
ATOM 5466 O O . VAL A 1 693 ? 116.673 -39.517 -111.578 1.00 38.53 693 VAL A O 1
ATOM 5469 N N . GLY A 1 694 ? 116.422 -38.761 -109.483 1.00 37.78 694 GLY A N 1
ATOM 5470 C CA . GLY A 1 694 ? 115.437 -37.752 -109.880 1.00 37.78 694 GLY A CA 1
ATOM 5471 C C . GLY A 1 694 ? 114.476 -37.268 -108.807 1.00 37.78 694 GLY A C 1
ATOM 5472 O O . GLY A 1 694 ? 113.298 -37.553 -108.905 1.00 37.78 694 GLY A O 1
ATOM 5473 N N . LYS A 1 695 ? 115.004 -36.509 -107.838 1.00 37.25 695 LYS A N 1
ATOM 5474 C CA . LYS A 1 695 ? 114.377 -35.393 -107.098 1.00 37.25 695 LYS A CA 1
ATOM 5475 C C . LYS A 1 695 ? 112.848 -35.400 -106.876 1.00 37.25 695 LYS A C 1
ATOM 5477 O O . LYS A 1 695 ? 112.076 -35.242 -107.815 1.00 37.25 695 LYS A O 1
ATOM 5482 N N . ASN A 1 696 ? 112.520 -35.268 -105.587 1.00 36.72 696 ASN A N 1
ATOM 5483 C CA . ASN A 1 696 ? 111.277 -34.781 -104.973 1.00 36.72 696 ASN A CA 1
ATOM 5484 C C . ASN A 1 696 ? 110.264 -35.862 -104.576 1.00 36.72 696 ASN A C 1
ATOM 5486 O O . ASN A 1 696 ? 109.296 -36.115 -105.285 1.00 36.72 696 ASN A O 1
ATOM 5490 N N . GLN A 1 697 ? 110.453 -36.392 -103.367 1.00 37.97 697 GLN A N 1
ATOM 5491 C CA . GLN A 1 697 ? 109.377 -36.876 -102.507 1.00 37.97 697 GLN A CA 1
ATOM 5492 C C . GLN A 1 697 ? 109.704 -36.500 -101.059 1.00 37.97 697 GLN A C 1
ATOM 5494 O O . GLN A 1 697 ? 110.658 -37.007 -100.488 1.00 37.97 697 GLN A O 1
ATOM 5499 N N . GLU A 1 698 ? 108.920 -35.572 -100.531 1.00 39.69 698 GLU A N 1
ATOM 5500 C CA . GLU A 1 698 ? 108.630 -35.293 -99.120 1.00 39.69 698 GLU A CA 1
ATOM 5501 C C . GLU A 1 698 ? 107.459 -34.294 -99.226 1.00 39.69 698 GLU A C 1
ATOM 5503 O O . GLU A 1 698 ? 107.604 -33.254 -99.859 1.00 39.69 698 GLU A O 1
ATOM 5508 N N . GLU A 1 699 ? 106.225 -34.545 -98.808 1.00 43.44 699 GLU A N 1
ATOM 5509 C CA . GLU A 1 699 ? 105.648 -35.573 -97.958 1.00 43.44 699 GLU A CA 1
ATOM 5510 C C . GLU A 1 699 ? 104.176 -35.728 -98.375 1.00 43.44 699 GLU A C 1
ATOM 5512 O O . GLU A 1 699 ? 103.427 -34.754 -98.417 1.00 43.44 699 GLU A O 1
ATOM 5517 N N . GLU A 1 700 ? 103.755 -36.955 -98.658 1.00 43.62 700 GLU A N 1
ATOM 5518 C CA . GLU A 1 700 ? 102.368 -37.383 -98.497 1.00 43.62 700 GLU A CA 1
ATOM 5519 C C . GLU A 1 700 ? 102.447 -38.800 -97.923 1.00 43.62 700 GLU A C 1
ATOM 5521 O O . GLU A 1 700 ? 102.760 -39.748 -98.640 1.00 43.62 700 GLU A O 1
ATOM 5526 N N . LEU A 1 701 ? 102.306 -38.907 -96.600 1.00 42.69 701 LEU A N 1
ATOM 5527 C CA . LEU A 1 701 ? 101.847 -40.101 -95.886 1.00 42.69 701 LEU A CA 1
ATOM 5528 C C . LEU A 1 701 ? 101.584 -39.732 -94.420 1.00 42.69 701 LEU A C 1
ATOM 5530 O O . LEU A 1 701 ? 102.417 -39.920 -93.534 1.00 42.69 701 LEU A O 1
ATOM 5534 N N . ASN A 1 702 ? 100.387 -39.191 -94.192 1.00 38.47 702 ASN A N 1
ATOM 5535 C CA . ASN A 1 702 ? 99.377 -39.929 -93.438 1.00 38.47 702 ASN A CA 1
ATOM 5536 C C . ASN A 1 702 ? 97.985 -39.626 -93.994 1.00 38.47 702 ASN A C 1
ATOM 5538 O O . ASN A 1 702 ? 97.685 -38.421 -94.154 1.00 38.47 702 ASN A O 1
#

Foldseek 3Di:
DDDPDDDPVVVVVVVVPDPDDPVRVVVVVCVVVCVVPPPDPPPCVPPPPDPPVVNVVVVVVVVVVVVVVVVVVVVVVVVVVVVVVVVVVVVVVVVVVVVVVVVVVVVVVVVVVVVVVVVVVVVVVVVVVVVVVVVVVVVVVVVVVDDDDDDPDDDDDDDDDDDDDDDDDDDDPDDPDDPPDPPPPPPPDDDDDDDDDDDDDDDDDDDDDDDDPPVVVVVVVVVVVVVVVVVVVVVVVVVVVVVVVVVVVVVVVVVVVVVVVVVVVVVVVVVVVVVVVVVVVVVVVVVVVVVVVVVVVVVVVVVVVVVVVVVVVVVVVVVVVVVVVVVVVVVVVVVVVVVVVVVVVVVVVVVVVVVVVVVVVVVVVVVVVVVVVVVVVVVVVVVVVVVVVVVVVVVVVVVVVVVVVVVVVVVVVVPPDDDDDDDDDDDDDDDDDDDDDPVPVVVVVVVVVVVVVVVVVVVVVVVVVVVVVVVVVVVVVVVVVVVVVVVVVVVVVVVVVVVVVVVVVVVVVVVVVVVVVVVVVVVVVLVVVVVVLCVVVVVQDFDDDPDSVVSVVSSVVSVVVVVVVVVVVVVVPDCPVVVVVVVVVVVVVVVVVVVVVVVVVVVVVVVVVVVVVVVVVVVVVVVVVVVVVVVVVVVVVVVVVVVVVPVDDCVVVVVVVCVVVVVVVVVVVVVVVVVVVVVVVVVVVVVVPDDDDDDDDPDDDD

Secondary structure (DSSP, 8-state):
-------HHHHHHHHHHS---HHHHHHHHHHHHHHHH---TT-TTTTTS---HHHHHHHHHHHHHHHHHHHHHHHHHHHHHHHHHHHHHHHHHHHHHHHHHHHHHHHHHHHHHHHHHHHHHHHHHHHHHHHHHHHHHHHHHHHHHS-----------------------------S------------------------------------SHHHHHHHHHHHHHHHHHHHHHHHHHHHHHHHHHHHHHHHHHHHHHHHHHHHHHHHHHHHHHHHHHHHHHHHHHHHHHHHHHHHHHHHHHHHHHHHHHHHHHHHHHHHHHHHHHHHHHHHHHHHHHHHHHHHHHHHHHHHHHHHHHHHHHHHHHHHHHHHHHHHHHHHHHHHHHHHHHHHHHHHHHHHHHHHHHHHHHHHHHTSS------------------S-SHHHHHHHHHHHHHHHHHHHHHHHHHHHHHHHHHHHHHHHHHHHHHHHHHHHHHHHHHHHHHHHHHHHHHHHHHHHHHHHHHHHHHHHHHHHHHHHHHH-TT------SSHHHHHHHHHHHHHHHHHHHHHHHHTS-THHHHHHHHHHHHHHHHHHHHHHHHHHHHHHHHHHHHHHHHHHHHHHHHHHHHHHHHHHHHHHHHHHHHHHHTT-HHHHHHHHHHHHHHHHHHHHHHHHHHHHHHHHHHHHTTTTS------------

Radius of gyration: 88.34 Å; chains: 1; bounding box: 214×135×248 Å

InterPro domains:
  IPR040248 Ribosome-binding protein 1 [PTHR18939] (244-640)

Sequence (702 aa):
GDRDGVNVSLLVPLVRKAELSRSEVQILIDLLLNKQQGPNDEHSEWYEGRQDPVVKLKKQLAEKEKALAEEQEAAQAVQSKLRELRSELNSERSRLTQMCRQLEEGLTAKTSEVQTLITRLQLATEAASAEKQALVQQGQQHCVIAGPTGAAGNYHCVIAGPTGAAGNYHCVIAGPTGAAASIKIQRGTYPALSAAGKGSDSRGLPTGDTRSAAVNLNCTLHASVRLLIVTSWTVLQAEGAYKAQVGQLQAQLHEQLNVNASLAVQLRDAQLERDGITQQLAHLQEVAVRAEEITRQLEDSNHARSEVEHQLTALQHHDYEKTKEIQAERSRITARSEVEHQLTALQHHDYEKTKEIQAERLRLGSDLEQLQAQVQRLREDNEHLTHQVSSLSGLEDEVSQLREENESLAAQVTAVTERPAAEGRENGDLNYPEEDKAAFINHDIVVKQKDSLIESLTSELNIHKTETSKLSEELEVQREKNNALRTKNWKAMEALSTTEKSLETKVKQIEKLVSEATERVRLEEQTITKTLLQRIFPEVIVEDVKTFDQWLEIFESRACILLSDLKSRLVQVDNTALEAENAKLEALVAHYKTIIEETEGMLNRLQNHVEKEEARWKQLLEVKETELQTLREEKERLEGSHEATCEVCGVEFAYSCIEKSLPHIVTERDEEVKKLWKAYFERLVNLEGEGLVGKNQEEELN